Protein AF-0000000084732875 (afdb_homodimer)

Foldseek 3Di:
DPPFFWKKKAWLFFAALQFAPGPPDDDCLNVPPPQLSGTQQTKMWMAGPNATEIEFFALCNVVSCVVVVPLAHQEYEYFAQDRRRHVRVQVQLSSCVRVVDEYEYEYAPVRVVNNCVVPVVQVDPPCPDPDSGHRYHYDHQPAWDADPNWIKGWAWAAFQPDITIWIDTPLETEEEQHQGGDPVRLVVLANRQEYEAEAAEQDHDNGHDHPVRRVVSCVSNVHQAYEYGNYYSRDHQVVVQVVDDPRYHYDGRGDMDID/DPDFFWKKKAWLFFAALQFAPGPPDDDCLNVPPPQLSGTQQTKMWMAGPNATEIEFFALCNVVSCVVVVPLAHQEYEYFAQDRRRHVRVQVQLSSCVRVVDEYEYEYAPVRVVNNCVVPVVQVDPPCPDPDSGHRYHYDHQPAWDADPNWIKGWAWAAFAPDITIWIDTPLETEEEQHQGGDPVRLVVLANRQEYEYEAAEQDHDNGHDHPVRRVVSCVSNVHQAYEYGNYYSRDHQVVVQVVDDPRYHYDGNGDMDID

Secondary structure (DSSP, 8-state):
------EEEEEEE-B-TT-BSPTT--STTTT-S-GGG-BPBPEEEEEETTEEEEE---TTHHHHHHHHT-----EEE-S---HHHHTTGGGHHHHHHHHTS-EEEEE-HHHHHHHHHHTHHHH-STTTTTS----EEEEE-SS-EEETTEEEEEEEEEETTEEEEEEEETTEEEE-S-SEE-HHHHHHHTT-SEEEEE-SSSS--SSS--HHHHHHHHHHH--SEEEEESB-TTS-HHHHHHHSPTTEEE--TT-EEE-/------EEEEEEE-B-TT-BSPTT--STTTT-S-GGG-BPBPEEEEEETTEEEEE---TTHHHHHHHHT-----EEE-S---HHHHTTGGGHHHHHHHHTS-EEEEE-HHHHHHHHHHTHHHH-STTTTTS----EEEEE-SS-EEETTEEEEEEEEEETTEEEEEEEETTEEEE-S-SEE-HHHHHHHTT-SEEEEE-SSSS--SSS--HHHHHHHHHHH--SEEEEESB-TTS-HHHHHHHSPTTEEE--TT-EEE-

Structure (mmCIF, N/CA/C/O backbone):
data_AF-0000000084732875-model_v1
#
loop_
_entity.id
_entity.type
_entity.pdbx_description
1 polymer 'Putative metallo-beta-lactamase family protein'
#
loop_
_atom_site.group_PDB
_atom_site.id
_atom_site.type_symbol
_atom_site.label_atom_id
_atom_site.label_alt_id
_atom_site.label_comp_id
_atom_site.label_asym_id
_atom_site.label_entity_id
_atom_site.label_seq_id
_atom_site.pdbx_PDB_ins_code
_atom_site.Cartn_x
_atom_site.Cartn_y
_atom_site.Cartn_z
_atom_site.occupancy
_atom_site.B_iso_or_equiv
_atom_site.auth_seq_id
_atom_site.auth_comp_id
_atom_site.auth_asym_id
_atom_site.auth_atom_id
_atom_site.pdbx_PDB_model_num
ATOM 1 N N . MET A 1 1 ? -21 -35.219 -18.156 1 33.12 1 MET A N 1
ATOM 2 C CA . MET A 1 1 ? -19.656 -34.688 -18.438 1 33.12 1 MET A CA 1
ATOM 3 C C . MET A 1 1 ? -19.391 -33.406 -17.672 1 33.12 1 MET A C 1
ATOM 5 O O . MET A 1 1 ? -19.906 -32.344 -18.016 1 33.12 1 MET A O 1
ATOM 9 N N . THR A 1 2 ? -19.469 -33.344 -16.359 1 39.47 2 THR A N 1
ATOM 10 C CA . THR A 1 2 ? -19.547 -32.219 -15.422 1 39.47 2 THR A CA 1
ATOM 11 C C . THR A 1 2 ? -18.391 -31.266 -15.633 1 39.47 2 THR A C 1
ATOM 13 O O . THR A 1 2 ? -17.234 -31.609 -15.398 1 39.47 2 THR A O 1
ATOM 16 N N . GLY A 1 3 ? -18.281 -30.438 -16.688 1 44.69 3 GLY A N 1
ATOM 17 C CA . GLY A 1 3 ? -17.234 -29.609 -17.25 1 44.69 3 GLY A CA 1
ATOM 18 C C . GLY A 1 3 ? -16.531 -28.75 -16.219 1 44.69 3 GLY A C 1
ATOM 19 O O . GLY A 1 3 ? -17.172 -28.219 -15.312 1 44.69 3 GLY A O 1
ATOM 20 N N . SER A 1 4 ? -15.312 -29.094 -15.914 1 57.25 4 SER A N 1
ATOM 21 C CA . SER A 1 4 ? -14.539 -28.266 -14.984 1 57.25 4 SER A CA 1
ATOM 22 C C . SER A 1 4 ? -14.859 -26.781 -15.172 1 57.25 4 SER A C 1
ATOM 24 O O . SER A 1 4 ? -14.945 -26.297 -16.297 1 57.25 4 SER A O 1
ATOM 26 N N . PRO A 1 5 ? -15.398 -26.172 -14.133 1 65.5 5 PRO A N 1
ATOM 27 C CA . PRO A 1 5 ? -15.766 -24.75 -14.273 1 65.5 5 PRO A CA 1
ATOM 28 C C . PRO A 1 5 ? -14.68 -23.938 -14.961 1 65.5 5 PRO A C 1
ATOM 30 O O . PRO A 1 5 ? -13.492 -24.266 -14.875 1 65.5 5 PRO A O 1
ATOM 33 N N . ALA A 1 6 ? -15.117 -23.172 -15.906 1 85.62 6 ALA A N 1
ATOM 34 C CA . ALA A 1 6 ? -14.211 -22.266 -16.609 1 85.62 6 ALA A CA 1
ATOM 35 C C . ALA A 1 6 ? -13.312 -21.516 -15.617 1 85.62 6 ALA A C 1
ATOM 37 O O . ALA A 1 6 ? -13.781 -21.062 -14.57 1 85.62 6 ALA A O 1
ATOM 38 N N . MET A 1 7 ? -12 -21.781 -15.68 1 94.62 7 MET A N 1
ATOM 39 C CA . MET A 1 7 ? -11.016 -21.141 -14.82 1 94.62 7 MET A CA 1
ATOM 40 C C . MET A 1 7 ? -10.18 -20.125 -15.609 1 94.62 7 MET A C 1
ATOM 42 O O . MET A 1 7 ? -9.781 -20.406 -16.75 1 94.62 7 MET A O 1
ATOM 46 N N . GLN A 1 8 ? -10.117 -18.891 -15.023 1 97.62 8 GLN A N 1
ATOM 47 C CA . GLN A 1 8 ? -9.297 -17.844 -15.617 1 97.62 8 GLN A CA 1
ATOM 48 C C . GLN A 1 8 ? -8.344 -17.25 -14.586 1 97.62 8 GLN A C 1
ATOM 50 O O . GLN A 1 8 ? -8.586 -17.344 -13.383 1 97.62 8 GLN A O 1
ATOM 55 N N . ALA A 1 9 ? -7.242 -16.766 -15.086 1 98.5 9 ALA A N 1
ATOM 56 C CA . ALA A 1 9 ? -6.305 -16.047 -14.227 1 98.5 9 ALA A CA 1
ATOM 57 C C . ALA A 1 9 ? -6.016 -14.648 -14.766 1 98.5 9 ALA A C 1
ATOM 59 O O . ALA A 1 9 ? -5.844 -14.469 -15.977 1 98.5 9 ALA A O 1
ATOM 60 N N . LEU A 1 10 ? -6.078 -13.703 -13.938 1 98.88 10 LEU A N 1
ATOM 61 C CA . LEU A 1 10 ? -5.695 -12.328 -14.219 1 98.88 10 LEU A CA 1
ATOM 62 C C . LEU A 1 10 ? -4.473 -11.922 -13.398 1 98.88 10 LEU A C 1
ATOM 64 O O . LEU A 1 10 ? -4.504 -11.969 -12.164 1 98.88 10 LEU A O 1
ATOM 68 N N . PHE A 1 11 ? -3.371 -11.594 -14.086 1 98.94 11 PHE A N 1
ATOM 69 C CA . PHE A 1 11 ? -2.199 -11.062 -13.398 1 98.94 11 PHE A CA 1
ATOM 70 C C . PHE A 1 11 ? -2.436 -9.625 -12.961 1 98.94 11 PHE A C 1
ATOM 72 O O . PHE A 1 11 ? -2.309 -8.695 -13.766 1 98.94 11 PHE A O 1
ATOM 79 N N . LEU A 1 12 ? -2.709 -9.445 -11.672 1 98.94 12 LEU A N 1
ATOM 80 C CA . LEU A 1 12 ? -2.91 -8.094 -11.172 1 98.94 12 LEU A CA 1
ATOM 81 C C . LEU A 1 12 ? -1.59 -7.328 -11.117 1 98.94 12 LEU A C 1
ATOM 83 O O . LEU A 1 12 ? -1.534 -6.148 -11.477 1 98.94 12 LEU A O 1
ATOM 87 N N . GLY A 1 13 ? -0.594 -7.984 -10.664 1 98.88 13 GLY A N 1
ATOM 88 C CA . GLY A 1 13 ? 0.768 -7.473 -10.641 1 98.88 13 GLY A CA 1
ATOM 89 C C . GLY A 1 13 ? 1.805 -8.523 -11 1 98.88 13 GLY A C 1
ATOM 90 O O . GLY A 1 13 ? 1.604 -9.711 -10.742 1 98.88 13 GLY A O 1
ATOM 91 N N . THR A 1 14 ? 2.953 -8.039 -11.562 1 98.94 14 THR A N 1
ATOM 92 C CA . THR A 1 14 ? 3.963 -8.977 -12.047 1 98.94 14 THR A CA 1
ATOM 93 C C . THR A 1 14 ? 5.363 -8.492 -11.688 1 98.94 14 THR A C 1
ATOM 95 O O . THR A 1 14 ? 6.355 -8.984 -12.234 1 98.94 14 THR A O 1
ATOM 98 N N . GLY A 1 15 ? 5.418 -7.496 -10.797 1 98.75 15 GLY A N 1
ATOM 99 C CA . GLY A 1 15 ? 6.699 -6.906 -10.445 1 98.75 15 GLY A CA 1
ATOM 100 C C . GLY A 1 15 ? 7.309 -7.508 -9.188 1 98.75 15 GLY A C 1
ATOM 101 O O . GLY A 1 15 ? 6.617 -8.18 -8.422 1 98.75 15 GLY A O 1
ATOM 102 N N . SER A 1 16 ? 8.578 -7.281 -9.07 1 97.31 16 SER A N 1
ATOM 103 C CA . SER A 1 16 ? 9.281 -7.625 -7.84 1 97.31 16 SER A CA 1
ATOM 104 C C . SER A 1 16 ? 8.836 -6.734 -6.68 1 97.31 16 SER A C 1
ATOM 106 O O . SER A 1 16 ? 7.887 -5.965 -6.812 1 97.31 16 SER A O 1
ATOM 108 N N . SER A 1 17 ? 9.531 -6.879 -5.523 1 96.56 17 SER A N 1
ATOM 109 C CA . SER A 1 17 ? 9.094 -6.262 -4.273 1 96.56 17 SER A CA 1
ATOM 110 C C . SER A 1 17 ? 9.156 -4.738 -4.363 1 96.56 17 SER A C 1
ATOM 112 O O . SER A 1 17 ? 8.492 -4.043 -3.59 1 96.56 17 SER A O 1
ATOM 114 N N . VAL A 1 18 ? 9.914 -4.145 -5.336 1 96.56 18 VAL A N 1
ATOM 115 C CA . VAL A 1 18 ? 10.055 -2.695 -5.395 1 96.56 18 VAL A CA 1
ATOM 116 C C . VAL A 1 18 ? 9.156 -2.133 -6.492 1 96.56 18 VAL A C 1
ATOM 118 O O . VAL A 1 18 ? 9.023 -0.914 -6.629 1 96.56 18 VAL A O 1
ATOM 121 N N . GLY A 1 19 ? 8.484 -3.008 -7.297 1 98.19 19 GLY A N 1
ATOM 122 C CA . GLY A 1 19 ? 7.727 -2.559 -8.453 1 98.19 19 GLY A CA 1
ATOM 123 C C . GLY A 1 19 ? 8.602 -1.984 -9.555 1 98.19 19 GLY A C 1
ATOM 124 O O . GLY A 1 19 ? 9.805 -1.795 -9.359 1 98.19 19 GLY A O 1
ATOM 125 N N . VAL A 1 20 ? 8 -1.835 -10.656 1 98.81 20 VAL A N 1
ATOM 126 C CA . VAL A 1 20 ? 8.633 -1.169 -11.789 1 98.81 20 VAL A CA 1
ATOM 127 C C . VAL A 1 20 ? 7.703 -0.087 -12.336 1 98.81 20 VAL A C 1
ATOM 129 O O . VAL A 1 20 ? 6.59 -0.382 -12.781 1 98.81 20 VAL A O 1
ATOM 132 N N . PRO A 1 21 ? 8.078 1.232 -12.359 1 98.62 21 PRO A N 1
ATOM 133 C CA . PRO A 1 21 ? 9.375 1.785 -11.969 1 98.62 21 PRO A CA 1
ATOM 134 C C . PRO A 1 21 ? 9.641 1.685 -10.469 1 98.62 21 PRO A C 1
ATOM 136 O O . PRO A 1 21 ? 8.695 1.647 -9.68 1 98.62 21 PRO A O 1
ATOM 139 N N . MET A 1 22 ? 10.859 1.565 -10.133 1 98.38 22 MET A N 1
ATOM 140 C CA . MET A 1 22 ? 11.32 1.675 -8.758 1 98.38 22 MET A CA 1
ATOM 141 C C . MET A 1 22 ? 11.477 3.135 -8.344 1 98.38 22 MET A C 1
ATOM 143 O O . MET A 1 22 ? 11.945 3.957 -9.133 1 98.38 22 MET A O 1
ATOM 147 N N . ILE A 1 23 ? 11.117 3.475 -7.184 1 98.38 23 ILE A N 1
ATOM 148 C CA . ILE A 1 23 ? 11.281 4.828 -6.668 1 98.38 23 ILE A CA 1
ATOM 149 C C . ILE A 1 23 ? 12.719 5.301 -6.902 1 98.38 23 ILE A C 1
ATOM 151 O O . ILE A 1 23 ? 13.672 4.598 -6.562 1 98.38 23 ILE A O 1
ATOM 155 N N . GLY A 1 24 ? 12.859 6.441 -7.57 1 97.25 24 GLY A N 1
ATOM 156 C CA . GLY A 1 24 ? 14.148 7.098 -7.695 1 97.25 24 GLY A CA 1
ATOM 157 C C . GLY A 1 24 ? 15 6.535 -8.82 1 97.25 24 GLY A C 1
ATOM 158 O O . GLY A 1 24 ? 16.094 7.023 -9.078 1 97.25 24 GLY A O 1
ATOM 159 N N . CYS A 1 25 ? 14.57 5.555 -9.523 1 97.94 25 CYS A N 1
ATOM 160 C CA . CYS A 1 25 ? 15.352 4.926 -10.578 1 97.94 25 CYS A CA 1
ATOM 161 C C . CYS A 1 25 ? 15.07 5.566 -11.93 1 97.94 25 CYS A C 1
ATOM 163 O O . CYS A 1 25 ? 13.922 5.895 -12.234 1 97.94 25 CYS A O 1
ATOM 165 N N . ARG A 1 26 ? 16.047 5.758 -12.734 1 97.25 26 ARG A N 1
ATOM 166 C CA . ARG A 1 26 ? 15.898 6.367 -14.055 1 97.25 26 ARG A CA 1
ATOM 167 C C . ARG A 1 26 ? 16.531 5.504 -15.133 1 97.25 26 ARG A C 1
ATOM 169 O O . ARG A 1 26 ? 17.016 6.016 -16.156 1 97.25 26 ARG A O 1
ATOM 176 N N . CYS A 1 27 ? 16.609 4.176 -14.891 1 98.25 27 CYS A N 1
ATOM 177 C CA . CYS A 1 27 ? 17.188 3.273 -15.883 1 98.25 27 CYS A CA 1
ATOM 178 C C . CYS A 1 27 ? 16.266 3.131 -17.094 1 98.25 27 CYS A C 1
ATOM 180 O O . CYS A 1 27 ? 15.133 3.623 -17.062 1 98.25 27 CYS A O 1
ATOM 182 N N . ALA A 1 28 ? 16.703 2.436 -18.094 1 98.5 28 ALA A N 1
ATOM 183 C CA . ALA A 1 28 ? 15.977 2.307 -19.359 1 98.5 28 ALA A CA 1
ATOM 184 C C . ALA A 1 28 ? 14.633 1.611 -19.156 1 98.5 28 ALA A C 1
ATOM 186 O O . ALA A 1 28 ? 13.641 1.964 -19.797 1 98.5 28 ALA A O 1
ATOM 187 N N . VAL A 1 29 ? 14.555 0.635 -18.25 1 98.88 29 VAL A N 1
ATOM 188 C CA . VAL A 1 29 ? 13.336 -0.126 -18 1 98.88 29 VAL A CA 1
ATOM 189 C C . VAL A 1 29 ? 12.336 0.725 -17.219 1 98.88 29 VAL A C 1
ATOM 191 O O . VAL A 1 29 ? 11.148 0.767 -17.547 1 98.88 29 VAL A O 1
ATOM 194 N N . CYS A 1 30 ? 12.773 1.447 -16.203 1 98.69 30 CYS A N 1
ATOM 195 C CA . CYS A 1 30 ? 11.906 2.266 -15.359 1 98.69 30 CYS A CA 1
ATOM 196 C C . CYS A 1 30 ? 11.375 3.471 -16.141 1 98.69 30 CYS A C 1
ATOM 198 O O . CYS A 1 30 ? 10.305 3.996 -15.82 1 98.69 30 CYS A O 1
ATOM 200 N N . LEU A 1 31 ? 12.094 3.846 -17.172 1 98.12 31 LEU A N 1
ATOM 201 C CA . LEU A 1 31 ? 11.672 4.988 -17.969 1 98.12 31 LEU A CA 1
ATOM 202 C C . LEU A 1 31 ? 11 4.527 -19.266 1 98.12 31 LEU A C 1
ATOM 204 O O . LEU A 1 31 ? 10.594 5.348 -20.094 1 98.12 31 LEU A O 1
ATOM 208 N N . SER A 1 32 ? 10.883 3.225 -19.453 1 97.88 32 SER A N 1
ATOM 209 C CA . SER A 1 32 ? 10.391 2.635 -20.688 1 97.88 32 SER A CA 1
ATOM 210 C C . SER A 1 32 ? 8.945 3.039 -20.969 1 97.88 32 SER A C 1
ATOM 212 O O . SER A 1 32 ? 8.117 3.047 -20.047 1 97.88 32 SER A O 1
ATOM 214 N N . PRO A 1 33 ? 8.586 3.336 -22.219 1 97.62 33 PRO A N 1
ATOM 215 C CA . PRO A 1 33 ? 7.191 3.607 -22.562 1 97.62 33 PRO A CA 1
ATOM 216 C C . PRO A 1 33 ? 6.371 2.332 -22.75 1 97.62 33 PRO A C 1
ATOM 218 O O . PRO A 1 33 ? 5.145 2.395 -22.875 1 97.62 33 PRO A O 1
ATOM 221 N N . ASP A 1 34 ? 7.059 1.162 -22.844 1 98.44 34 ASP A N 1
ATOM 222 C CA . ASP A 1 34 ? 6.359 -0.116 -22.938 1 98.44 34 ASP A CA 1
ATOM 223 C C . ASP A 1 34 ? 5.594 -0.421 -21.656 1 98.44 34 ASP A C 1
ATOM 225 O O . ASP A 1 34 ? 6.195 -0.747 -20.625 1 98.44 34 ASP A O 1
ATOM 229 N N . ARG A 1 35 ? 4.309 -0.371 -21.656 1 98.25 35 ARG A N 1
ATOM 230 C CA . ARG A 1 35 ? 3.465 -0.536 -20.484 1 98.25 35 ARG A CA 1
ATOM 231 C C . ARG A 1 35 ? 3.703 -1.89 -19.828 1 98.25 35 ARG A C 1
ATOM 233 O O . ARG A 1 35 ? 3.426 -2.064 -18.625 1 98.25 35 ARG A O 1
ATOM 240 N N . ARG A 1 36 ? 4.289 -2.818 -20.672 1 98.75 36 ARG A N 1
ATOM 241 C CA . ARG A 1 36 ? 4.543 -4.145 -20.125 1 98.75 36 ARG A CA 1
ATOM 242 C C . ARG A 1 36 ? 5.719 -4.117 -19.156 1 98.75 36 ARG A C 1
ATOM 244 O O . ARG A 1 36 ? 5.918 -5.062 -18.391 1 98.75 36 ARG A O 1
ATOM 251 N N . ASN A 1 37 ? 6.402 -3 -19.125 1 98.88 37 ASN A N 1
ATOM 252 C CA . ASN A 1 37 ? 7.488 -2.809 -18.172 1 98.88 37 ASN A CA 1
ATOM 253 C C . ASN A 1 37 ? 7.004 -2.135 -16.891 1 98.88 37 ASN A C 1
ATOM 255 O O . ASN A 1 37 ? 7.73 -2.082 -15.898 1 98.88 37 ASN A O 1
ATOM 259 N N . HIS A 1 38 ? 5.801 -1.578 -16.875 1 98.75 38 HIS A N 1
ATOM 260 C CA . HIS A 1 38 ? 5.227 -0.993 -15.664 1 98.75 38 HIS A CA 1
ATOM 261 C C . HIS A 1 38 ? 4.527 -2.051 -14.82 1 98.75 38 HIS A C 1
ATOM 263 O O . HIS A 1 38 ? 3.443 -2.52 -15.18 1 98.75 38 HIS A O 1
ATOM 269 N N . ARG A 1 39 ? 5.18 -2.426 -13.75 1 98.88 39 ARG A N 1
ATOM 270 C CA . ARG A 1 39 ? 4.738 -3.59 -12.992 1 98.88 39 ARG A CA 1
ATOM 271 C C . ARG A 1 39 ? 4.445 -3.221 -11.539 1 98.88 39 ARG A C 1
ATOM 273 O O . ARG A 1 39 ? 5.312 -2.691 -10.844 1 98.88 39 ARG A O 1
ATOM 280 N N . THR A 1 40 ? 3.178 -3.406 -11.109 1 98.88 40 THR A N 1
ATOM 281 C CA . THR A 1 40 ? 2.875 -3.408 -9.68 1 98.88 40 THR A CA 1
ATOM 282 C C . THR A 1 40 ? 3.324 -4.715 -9.039 1 98.88 40 THR A C 1
ATOM 284 O O . THR A 1 40 ? 3.756 -5.641 -9.727 1 98.88 40 THR A O 1
ATOM 287 N N . ARG A 1 41 ? 3.355 -4.77 -7.742 1 98.69 41 ARG A N 1
ATOM 288 C CA . ARG A 1 41 ? 3.867 -5.957 -7.062 1 98.69 41 ARG A CA 1
ATOM 289 C C . ARG A 1 41 ? 2.955 -7.156 -7.297 1 98.69 41 ARG A C 1
ATOM 291 O O . ARG A 1 41 ? 1.751 -6.996 -7.508 1 98.69 41 ARG A O 1
ATOM 298 N N . SER A 1 42 ? 3.496 -8.258 -7.18 1 98.56 42 SER A N 1
ATOM 299 C CA . SER A 1 42 ? 2.926 -9.5 -7.691 1 98.56 42 SER A CA 1
ATOM 300 C C . SER A 1 42 ? 1.67 -9.891 -6.922 1 98.56 42 SER A C 1
ATOM 302 O O . SER A 1 42 ? 1.664 -9.891 -5.688 1 98.56 42 SER A O 1
ATOM 304 N N . SER A 1 43 ? 0.618 -10.156 -7.59 1 98.62 43 SER A N 1
ATOM 305 C CA . SER A 1 43 ? -0.654 -10.711 -7.141 1 98.62 43 SER A CA 1
ATOM 306 C C . SER A 1 43 ? -1.434 -11.312 -8.305 1 98.62 43 SER A C 1
ATOM 308 O O . SER A 1 43 ? -1.305 -10.867 -9.445 1 98.62 43 SER A O 1
ATOM 310 N N . LEU A 1 44 ? -2.17 -12.406 -8.07 1 98.88 44 LEU A N 1
ATOM 311 C CA . LEU A 1 44 ? -2.914 -13.125 -9.094 1 98.88 44 LEU A CA 1
ATOM 312 C C . LEU A 1 44 ? -4.375 -13.297 -8.695 1 98.88 44 LEU A C 1
ATOM 314 O O . LEU A 1 44 ? -4.672 -13.617 -7.539 1 98.88 44 LEU A O 1
ATOM 318 N N . LEU A 1 45 ? -5.297 -12.992 -9.594 1 98.88 45 LEU A N 1
ATOM 319 C CA . LEU A 1 45 ? -6.719 -13.258 -9.398 1 98.88 45 LEU A CA 1
ATOM 320 C C . LEU A 1 45 ? -7.156 -14.477 -10.203 1 98.88 45 LEU A C 1
ATOM 322 O O . LEU A 1 45 ? -7.043 -14.492 -11.43 1 98.88 45 LEU A O 1
ATOM 326 N N . VAL A 1 46 ? -7.57 -15.492 -9.523 1 98.75 46 VAL A N 1
ATOM 327 C CA . VAL A 1 46 ? -8.094 -16.688 -10.164 1 98.75 46 VAL A CA 1
ATOM 328 C C . VAL A 1 46 ? -9.617 -16.719 -10.047 1 98.75 46 VAL A C 1
ATOM 330 O O . VAL A 1 46 ? -10.156 -16.641 -8.945 1 98.75 46 VAL A O 1
ATOM 333 N N . THR A 1 47 ? -10.266 -16.766 -11.141 1 98.19 47 THR A N 1
ATOM 334 C CA . THR A 1 47 ? -11.727 -16.859 -11.156 1 98.19 47 THR A CA 1
ATOM 335 C C . THR A 1 47 ? -12.164 -18.266 -11.555 1 98.19 47 THR A C 1
ATOM 337 O O . THR A 1 47 ? -11.75 -18.781 -12.594 1 98.19 47 THR A O 1
ATOM 340 N N . VAL A 1 48 ? -12.867 -18.891 -10.719 1 96.94 48 VAL A N 1
ATOM 341 C CA . VAL A 1 48 ? -13.383 -20.234 -10.969 1 96.94 48 VAL A CA 1
ATOM 342 C C . VAL A 1 48 ? -14.867 -20.297 -10.609 1 96.94 48 VAL A C 1
ATOM 344 O O . VAL A 1 48 ? -15.258 -19.938 -9.492 1 96.94 48 VAL A O 1
ATOM 347 N N . GLY A 1 49 ? -15.758 -20.719 -11.555 1 94.38 49 GLY A N 1
ATOM 348 C CA . GLY A 1 49 ? -17.188 -20.812 -11.289 1 94.38 49 GLY A CA 1
ATOM 349 C C . GLY A 1 49 ? -17.781 -19.484 -10.828 1 94.38 49 GLY A C 1
ATOM 350 O O . GLY A 1 49 ? -18.594 -19.469 -9.906 1 94.38 49 GLY A O 1
ATOM 351 N N . GLY A 1 50 ? -17.25 -18.422 -11.281 1 94.81 50 GLY A N 1
ATOM 352 C CA . GLY A 1 50 ? -17.766 -17.109 -10.938 1 94.81 50 GLY A CA 1
ATOM 353 C C . GLY A 1 50 ? -17.234 -16.594 -9.617 1 94.81 50 GLY A C 1
ATOM 354 O O . GLY A 1 50 ? -17.578 -15.484 -9.195 1 94.81 50 GLY A O 1
ATOM 355 N N . LYS A 1 51 ? -16.344 -17.375 -8.922 1 97.88 51 LYS A N 1
ATOM 356 C CA . LYS A 1 51 ? -15.742 -16.969 -7.656 1 97.88 51 LYS A CA 1
ATOM 357 C C . LYS A 1 51 ? -14.32 -16.438 -7.867 1 97.88 51 LYS A C 1
ATOM 359 O O . LYS A 1 51 ? -13.555 -17 -8.656 1 97.88 51 LYS A O 1
ATOM 364 N N . ASN A 1 52 ? -14.031 -15.328 -7.184 1 98.5 52 ASN A N 1
ATOM 365 C CA . ASN A 1 52 ? -12.719 -14.695 -7.277 1 98.5 52 ASN A CA 1
ATOM 366 C C . ASN A 1 52 ? -11.82 -15.086 -6.113 1 98.5 52 ASN A C 1
ATOM 368 O O . ASN A 1 52 ? -12.109 -14.766 -4.961 1 98.5 52 ASN A O 1
ATOM 372 N N . ILE A 1 53 ? -10.766 -15.781 -6.43 1 98.81 53 ILE A N 1
ATOM 373 C CA . ILE A 1 53 ? -9.742 -16.141 -5.457 1 98.81 53 ILE A CA 1
ATOM 374 C C . ILE A 1 53 ? -8.484 -15.312 -5.691 1 98.81 53 ILE A C 1
ATOM 376 O O . ILE A 1 53 ? -7.855 -15.414 -6.75 1 98.81 53 ILE A O 1
ATOM 380 N N . LEU A 1 54 ? -8.18 -14.516 -4.723 1 98.88 54 LEU A N 1
ATOM 381 C CA . LEU A 1 54 ? -6.98 -13.688 -4.797 1 98.88 54 LEU A CA 1
ATOM 382 C C . LEU A 1 54 ? -5.781 -14.406 -4.195 1 98.88 54 LEU A C 1
ATOM 384 O O . LEU A 1 54 ? -5.859 -14.938 -3.084 1 98.88 54 LEU A O 1
ATOM 388 N N . VAL A 1 55 ? -4.699 -14.516 -4.973 1 98.88 55 VAL A N 1
ATOM 389 C CA . VAL A 1 55 ? -3.439 -15.016 -4.441 1 98.88 55 VAL A CA 1
ATOM 390 C C . VAL A 1 55 ? -2.545 -13.852 -4.035 1 98.88 55 VAL A C 1
ATOM 392 O O . VAL A 1 55 ? -2.062 -13.102 -4.887 1 98.88 55 VAL A O 1
ATOM 395 N N . ASP A 1 56 ? -2.303 -13.688 -2.76 1 98.81 56 ASP A N 1
ATOM 396 C CA . ASP A 1 56 ? -1.55 -12.609 -2.125 1 98.81 56 ASP A CA 1
ATOM 397 C C . ASP A 1 56 ? -2.25 -11.266 -2.314 1 98.81 56 ASP A C 1
ATOM 399 O O . ASP A 1 56 ? -3.033 -11.094 -3.25 1 98.81 56 ASP A O 1
ATOM 403 N N . THR A 1 57 ? -2.035 -10.359 -1.379 1 98.81 57 THR A N 1
ATOM 404 C CA . THR A 1 57 ? -2.551 -9 -1.392 1 98.81 57 THR A CA 1
ATOM 405 C C . THR A 1 57 ? -1.407 -7.984 -1.406 1 98.81 57 THR A C 1
ATOM 407 O O . THR A 1 57 ? -0.97 -7.52 -0.352 1 98.81 57 THR A O 1
ATOM 410 N N . SER A 1 58 ? -0.976 -7.656 -2.625 1 98.25 58 SER A N 1
ATOM 411 C CA . SER A 1 58 ? 0.154 -6.742 -2.744 1 98.25 58 SER A CA 1
ATOM 412 C C . SER A 1 58 ? -0.202 -5.355 -2.215 1 98.25 58 SER A C 1
ATOM 414 O O . SER A 1 58 ? -1.379 -4.996 -2.139 1 98.25 58 SER A O 1
ATOM 416 N N . PRO A 1 59 ? 0.795 -4.551 -1.835 1 98.5 59 PRO A N 1
ATOM 417 C CA . PRO A 1 59 ? 0.501 -3.18 -1.407 1 98.5 59 PRO A CA 1
ATOM 418 C C . PRO A 1 59 ? -0.16 -2.348 -2.506 1 98.5 59 PRO A C 1
ATOM 420 O O . PRO A 1 59 ? -0.671 -1.258 -2.236 1 98.5 59 PRO A O 1
ATOM 423 N N . ASP A 1 60 ? -0.231 -2.898 -3.744 1 98.75 60 ASP A N 1
ATOM 424 C CA . ASP A 1 60 ? -0.82 -2.199 -4.879 1 98.75 60 ASP A CA 1
ATOM 425 C C . ASP A 1 60 ? -2.262 -2.646 -5.113 1 98.75 60 ASP A C 1
ATOM 427 O O . ASP A 1 60 ? -2.854 -2.338 -6.152 1 98.75 60 ASP A O 1
ATOM 431 N N . LEU A 1 61 ? -2.857 -3.371 -4.141 1 98.88 61 LEU A N 1
ATOM 432 C CA . LEU A 1 61 ? -4.145 -4.02 -4.363 1 98.88 61 LEU A CA 1
ATOM 433 C C . LEU A 1 61 ? -5.215 -2.99 -4.715 1 98.88 61 LEU A C 1
ATOM 435 O O . LEU A 1 61 ? -6.074 -3.248 -5.562 1 98.88 61 LEU A O 1
ATOM 439 N N . ARG A 1 62 ? -5.195 -1.811 -4.098 1 98.75 62 ARG A N 1
ATOM 440 C CA . ARG A 1 62 ? -6.211 -0.808 -4.406 1 98.75 62 ARG A CA 1
ATOM 441 C C . ARG A 1 62 ? -6.141 -0.388 -5.871 1 98.75 62 ARG A C 1
ATOM 443 O O . ARG A 1 62 ? -7.145 -0.44 -6.586 1 98.75 62 ARG A O 1
ATOM 450 N N . ILE A 1 63 ? -4.961 -0.032 -6.348 1 98.44 63 ILE A N 1
ATOM 451 C CA . ILE A 1 63 ? -4.844 0.46 -7.719 1 98.44 63 ILE A CA 1
ATOM 452 C C . ILE A 1 63 ? -5.07 -0.688 -8.695 1 98.44 63 ILE A C 1
ATOM 454 O O . ILE A 1 63 ? -5.633 -0.49 -9.773 1 98.44 63 ILE A O 1
ATOM 458 N N . GLN A 1 64 ? -4.641 -1.897 -8.344 1 98.88 64 GLN A N 1
ATOM 459 C CA . GLN A 1 64 ? -4.922 -3.076 -9.156 1 98.88 64 GLN A CA 1
ATOM 460 C C . GLN A 1 64 ? -6.422 -3.301 -9.305 1 98.88 64 GLN A C 1
ATOM 462 O O . GLN A 1 64 ? -6.914 -3.559 -10.406 1 98.88 64 GLN A O 1
ATOM 467 N N . SER A 1 65 ? -7.141 -3.16 -8.18 1 98.81 65 SER A N 1
ATOM 468 C CA . SER A 1 65 ? -8.586 -3.367 -8.172 1 98.81 65 SER A CA 1
ATOM 469 C C . SER A 1 65 ? -9.305 -2.303 -8.992 1 98.81 65 SER A C 1
ATOM 471 O O . SER A 1 65 ? -10.219 -2.613 -9.758 1 98.81 65 SER A O 1
ATOM 473 N N . LEU A 1 66 ? -8.891 -1.064 -8.844 1 98.56 66 LEU A N 1
ATOM 474 C CA . LEU A 1 66 ? -9.492 0.03 -9.594 1 98.56 66 LEU A CA 1
ATOM 475 C C . LEU A 1 66 ? -9.258 -0.147 -11.094 1 98.56 66 LEU A C 1
ATOM 477 O O . LEU A 1 66 ? -10.18 0.035 -11.891 1 98.56 66 LEU A O 1
ATOM 481 N N . ARG A 1 67 ? -8.039 -0.604 -11.469 1 98.06 67 ARG A N 1
ATOM 482 C CA . ARG A 1 67 ? -7.652 -0.766 -12.867 1 98.06 67 ARG A CA 1
ATOM 483 C C . ARG A 1 67 ? -8.508 -1.823 -13.555 1 98.06 67 ARG A C 1
ATOM 485 O O . ARG A 1 67 ? -8.859 -1.679 -14.727 1 98.06 67 ARG A O 1
ATOM 492 N N . HIS A 1 68 ? -8.891 -2.834 -12.812 1 98.38 68 HIS A N 1
ATOM 493 C CA . HIS A 1 68 ? -9.531 -3.975 -13.461 1 98.38 68 HIS A CA 1
ATOM 494 C C . HIS A 1 68 ? -11 -4.086 -13.047 1 98.38 68 HIS A C 1
ATOM 496 O O . HIS A 1 68 ? -11.672 -5.062 -13.391 1 98.38 68 HIS A O 1
ATOM 502 N N . GLY A 1 69 ? -11.453 -3.105 -12.297 1 97.88 69 GLY A N 1
ATOM 503 C CA . GLY A 1 69 ? -12.844 -3.113 -11.867 1 97.88 69 GLY A CA 1
ATOM 504 C C . GLY A 1 69 ? -13.172 -4.258 -10.93 1 97.88 69 GLY A C 1
ATOM 505 O O . GLY A 1 69 ? -14.266 -4.82 -10.984 1 97.88 69 GLY A O 1
ATOM 506 N N . LEU A 1 70 ? -12.195 -4.723 -10.148 1 98.31 70 LEU A N 1
ATOM 507 C CA . LEU A 1 70 ? -12.406 -5.781 -9.164 1 98.31 70 LEU A CA 1
ATOM 508 C C . LEU A 1 70 ? -13.219 -5.266 -7.977 1 98.31 70 LEU A C 1
ATOM 510 O O . LEU A 1 70 ? -12.797 -4.34 -7.285 1 98.31 70 LEU A O 1
ATOM 514 N N . ASP A 1 71 ? -14.375 -5.812 -7.707 1 97 71 ASP A N 1
ATOM 515 C CA . ASP A 1 71 ? -15.211 -5.309 -6.625 1 97 71 ASP A CA 1
ATOM 516 C C . ASP A 1 71 ? -15.719 -6.453 -5.75 1 97 71 ASP A C 1
ATOM 518 O O . ASP A 1 71 ? -16.641 -6.262 -4.945 1 97 71 ASP A O 1
ATOM 522 N N . ARG A 1 72 ? -15.102 -7.637 -6 1 97.88 72 ARG A N 1
ATOM 523 C CA . ARG A 1 72 ? -15.461 -8.797 -5.188 1 97.88 72 ARG A CA 1
ATOM 524 C C . ARG A 1 72 ? -14.266 -9.734 -5.016 1 97.88 72 ARG A C 1
ATOM 526 O O . ARG A 1 72 ? -13.516 -9.977 -5.965 1 97.88 72 ARG A O 1
ATOM 533 N N . VAL A 1 73 ? -14.023 -10.156 -3.842 1 98.69 73 VAL A N 1
ATOM 534 C CA . VAL A 1 73 ? -13.023 -11.164 -3.48 1 98.69 73 VAL A CA 1
ATOM 535 C C . VAL A 1 73 ? -13.664 -12.227 -2.596 1 98.69 73 VAL A C 1
ATOM 537 O O . VAL A 1 73 ? -14.117 -11.938 -1.484 1 98.69 73 VAL A O 1
ATOM 540 N N . ASP A 1 74 ? -13.703 -13.406 -3.107 1 98.62 74 ASP A N 1
ATOM 541 C CA . ASP A 1 74 ? -14.414 -14.461 -2.395 1 98.62 74 ASP A CA 1
ATOM 542 C C . ASP A 1 74 ? -13.477 -15.219 -1.45 1 98.62 74 ASP A C 1
ATOM 544 O O . ASP A 1 74 ? -13.93 -15.82 -0.473 1 98.62 74 ASP A O 1
ATOM 548 N N . ALA A 1 75 ? -12.227 -15.227 -1.747 1 98.81 75 ALA A N 1
ATOM 549 C CA . ALA A 1 75 ? -11.211 -15.836 -0.896 1 98.81 75 ALA A CA 1
ATOM 550 C C . ALA A 1 75 ? -9.828 -15.289 -1.216 1 98.81 75 ALA A C 1
ATOM 552 O O . ALA A 1 75 ? -9.602 -14.75 -2.305 1 98.81 75 ALA A O 1
ATOM 553 N N . VAL A 1 76 ? -8.969 -15.414 -0.244 1 98.94 76 VAL A N 1
ATOM 554 C CA . VAL A 1 76 ? -7.566 -15.055 -0.437 1 98.94 76 VAL A CA 1
ATOM 555 C C . VAL A 1 76 ? -6.68 -16.234 -0.052 1 98.94 76 VAL A C 1
ATOM 557 O O . VAL A 1 76 ? -6.938 -16.922 0.943 1 98.94 76 VAL A O 1
ATOM 560 N N . ILE A 1 77 ? -5.684 -16.516 -0.841 1 98.94 77 ILE A N 1
ATOM 561 C CA . ILE A 1 77 ? -4.629 -17.469 -0.497 1 98.94 77 ILE A CA 1
ATOM 562 C C . ILE A 1 77 ? -3.289 -16.75 -0.405 1 98.94 77 ILE A C 1
ATOM 564 O O . ILE A 1 77 ? -2.873 -16.078 -1.352 1 98.94 77 ILE A O 1
ATOM 568 N N . TYR A 1 78 ? -2.646 -16.859 0.742 1 98.81 78 TYR A N 1
ATOM 569 C CA . TYR A 1 78 ? -1.314 -16.281 0.884 1 98.81 78 TYR A CA 1
ATOM 570 C C . TYR A 1 78 ? -0.238 -17.344 0.666 1 98.81 78 TYR A C 1
ATOM 572 O O . TYR A 1 78 ? -0.308 -18.422 1.233 1 98.81 78 TYR A O 1
ATOM 580 N N . THR A 1 79 ? 0.724 -16.953 -0.151 1 98.44 79 THR A N 1
ATOM 581 C CA . THR A 1 79 ? 1.876 -17.828 -0.368 1 98.44 79 THR A CA 1
ATOM 582 C C . THR A 1 79 ? 2.873 -17.688 0.78 1 98.44 79 THR A C 1
ATOM 584 O O . THR A 1 79 ? 3.389 -18.703 1.274 1 98.44 79 THR A O 1
ATOM 587 N N . HIS A 1 80 ? 3.203 -16.5 1.16 1 97.25 80 HIS A N 1
ATOM 588 C CA . HIS A 1 80 ? 4.117 -16.203 2.256 1 97.25 80 HIS A CA 1
ATOM 589 C C . HIS A 1 80 ? 3.906 -14.781 2.783 1 97.25 80 HIS A C 1
ATOM 591 O O . HIS A 1 80 ? 3.119 -14.016 2.221 1 97.25 80 HIS A O 1
ATOM 597 N N . ALA A 1 81 ? 4.645 -14.414 3.854 1 96.56 81 ALA A N 1
ATOM 598 C CA . ALA A 1 81 ? 4.281 -13.203 4.59 1 96.56 81 ALA A CA 1
ATOM 599 C C . ALA A 1 81 ? 5.301 -12.094 4.359 1 96.56 81 ALA A C 1
ATOM 601 O O . ALA A 1 81 ? 5.574 -11.297 5.262 1 96.56 81 ALA A O 1
ATOM 602 N N . HIS A 1 82 ? 5.922 -12.055 3.176 1 95.69 82 HIS A N 1
ATOM 603 C CA . HIS A 1 82 ? 6.727 -10.875 2.857 1 95.69 82 HIS A CA 1
ATOM 604 C C . HIS A 1 82 ? 5.844 -9.664 2.582 1 95.69 82 HIS A C 1
ATOM 606 O O . HIS A 1 82 ? 4.703 -9.805 2.137 1 95.69 82 HIS A O 1
ATOM 612 N N . ALA A 1 83 ? 6.387 -8.492 2.805 1 96.38 83 ALA A N 1
ATOM 613 C CA . ALA A 1 83 ? 5.672 -7.219 2.75 1 96.38 83 ALA A CA 1
ATOM 614 C C . ALA A 1 83 ? 4.969 -7.043 1.407 1 96.38 83 ALA A C 1
ATOM 616 O O . ALA A 1 83 ? 3.791 -6.68 1.357 1 96.38 83 ALA A O 1
ATOM 617 N N . ASP A 1 84 ? 5.652 -7.352 0.316 1 97 84 ASP A N 1
ATOM 618 C CA . ASP A 1 84 ? 5.121 -7.086 -1.017 1 97 84 ASP A CA 1
ATOM 619 C C . ASP A 1 84 ? 4.023 -8.086 -1.38 1 97 84 ASP A C 1
ATOM 621 O O . ASP A 1 84 ? 3.373 -7.949 -2.418 1 97 84 ASP A O 1
ATOM 625 N N . HIS A 1 85 ? 3.688 -9.023 -0.51 1 98.25 85 HIS A N 1
ATOM 626 C CA . HIS A 1 85 ? 2.654 -10.016 -0.788 1 98.25 85 HIS A CA 1
ATOM 627 C C . HIS A 1 85 ? 1.492 -9.891 0.192 1 98.25 85 HIS A C 1
ATOM 629 O O . HIS A 1 85 ? 0.422 -10.461 -0.032 1 98.25 85 HIS A O 1
ATOM 635 N N . VAL A 1 86 ? 1.691 -9.094 1.279 1 98.56 86 VAL A N 1
ATOM 636 C CA . VAL A 1 86 ? 0.622 -9.148 2.27 1 98.56 86 VAL A CA 1
ATOM 637 C C . VAL A 1 86 ? 0.192 -7.734 2.646 1 98.56 86 VAL A C 1
ATOM 639 O O . VAL A 1 86 ? -0.873 -7.539 3.238 1 98.56 86 VAL A O 1
ATOM 642 N N . LEU A 1 87 ? 0.889 -6.699 2.336 1 98.56 87 LEU A N 1
ATOM 643 C CA . LEU A 1 87 ? 0.651 -5.387 2.928 1 98.56 87 LEU A CA 1
ATOM 644 C C . LEU A 1 87 ? -0.562 -4.715 2.291 1 98.56 87 LEU A C 1
ATOM 646 O O . LEU A 1 87 ? -0.972 -3.633 2.717 1 98.56 87 LEU A O 1
ATOM 650 N N . GLY A 1 88 ? -1.154 -5.336 1.36 1 98.69 88 GLY A N 1
ATOM 651 C CA . GLY A 1 88 ? -2.43 -4.871 0.837 1 98.69 88 GLY A CA 1
ATOM 652 C C . GLY A 1 88 ? -3.623 -5.453 1.57 1 98.69 88 GLY A C 1
ATOM 653 O O . GLY A 1 88 ? -4.77 -5.176 1.217 1 98.69 88 GLY A O 1
ATOM 654 N N . LEU A 1 89 ? -3.396 -6.223 2.631 1 98.56 89 LEU A N 1
ATOM 655 C CA . LEU A 1 89 ? -4.449 -6.953 3.33 1 98.56 89 LEU A CA 1
ATOM 656 C C . LEU A 1 89 ? -5.543 -6.004 3.805 1 98.56 89 LEU A C 1
ATOM 658 O O . LEU A 1 89 ? -6.73 -6.344 3.756 1 98.56 89 LEU A O 1
ATOM 662 N N . ASP A 1 90 ? -5.184 -4.812 4.25 1 97.75 90 ASP A N 1
ATOM 663 C CA . ASP A 1 90 ? -6.176 -3.9 4.812 1 97.75 90 ASP A CA 1
ATOM 664 C C . ASP A 1 90 ? -7.223 -3.512 3.771 1 97.75 90 ASP A C 1
ATOM 666 O O . ASP A 1 90 ? -8.352 -3.168 4.121 1 97.75 90 ASP A O 1
ATOM 670 N N . GLU A 1 91 ? -6.875 -3.561 2.479 1 98.12 91 GLU A N 1
ATOM 671 C CA . GLU A 1 91 ? -7.812 -3.223 1.413 1 98.12 91 GLU A CA 1
ATOM 672 C C . GLU A 1 91 ? -9.023 -4.156 1.425 1 98.12 91 GLU A C 1
ATOM 674 O O . GLU A 1 91 ? -10.078 -3.822 0.882 1 98.12 91 GLU A O 1
ATOM 679 N N . LEU A 1 92 ? -8.875 -5.348 2.004 1 98 92 LEU A N 1
ATOM 680 C CA . LEU A 1 92 ? -9.945 -6.34 1.995 1 98 92 LEU A CA 1
ATOM 681 C C . LEU A 1 92 ? -11.156 -5.84 2.773 1 98 92 LEU A C 1
ATOM 683 O O . LEU A 1 92 ? -12.273 -6.309 2.555 1 98 92 LEU A O 1
ATOM 687 N N . ARG A 1 93 ? -10.938 -4.887 3.662 1 95.88 93 ARG A N 1
ATOM 688 C CA . ARG A 1 93 ? -12.055 -4.32 4.418 1 95.88 93 ARG A CA 1
ATOM 689 C C . ARG A 1 93 ? -13.07 -3.68 3.484 1 95.88 93 ARG A C 1
ATOM 691 O O . ARG A 1 93 ? -14.273 -3.719 3.75 1 95.88 93 ARG A O 1
ATOM 698 N N . THR A 1 94 ? -12.57 -3.066 2.383 1 96.38 94 THR A N 1
ATOM 699 C CA . THR A 1 94 ? -13.469 -2.445 1.421 1 96.38 94 THR A CA 1
ATOM 700 C C . THR A 1 94 ? -14.336 -3.5 0.731 1 96.38 94 THR A C 1
ATOM 702 O O . THR A 1 94 ? -15.531 -3.289 0.524 1 96.38 94 THR A O 1
ATOM 705 N N . PHE A 1 95 ? -13.766 -4.641 0.42 1 97.25 95 PHE A N 1
ATOM 706 C CA . PHE A 1 95 ? -14.516 -5.738 -0.18 1 97.25 95 PHE A CA 1
ATOM 707 C C . PHE A 1 95 ? -15.539 -6.293 0.804 1 97.25 95 PHE A C 1
ATOM 709 O O . PHE A 1 95 ? -16.656 -6.633 0.416 1 97.25 95 PHE A O 1
ATOM 716 N N . ASN A 1 96 ? -15.086 -6.414 2.1 1 95.94 96 ASN A N 1
ATOM 717 C CA . ASN A 1 96 ? -16.062 -6.805 3.115 1 95.94 96 ASN A CA 1
ATOM 718 C C . ASN A 1 96 ? -17.312 -5.926 3.068 1 95.94 96 ASN A C 1
ATOM 720 O O . ASN A 1 96 ? -18.422 -6.43 3.098 1 95.94 96 ASN A O 1
ATOM 724 N N . PHE A 1 97 ? -17.078 -4.66 2.965 1 92.06 97 PHE A N 1
ATOM 725 C CA . PHE A 1 97 ? -18.156 -3.678 2.99 1 92.06 97 PHE A CA 1
ATOM 726 C C . PHE A 1 97 ? -19.047 -3.818 1.762 1 92.06 97 PHE A C 1
ATOM 728 O O . PHE A 1 97 ? -20.266 -3.854 1.88 1 92.06 97 PHE A O 1
ATOM 735 N N . ILE A 1 98 ? -18.438 -3.99 0.618 1 93.31 98 ILE A N 1
ATOM 736 C CA . ILE A 1 98 ? -19.156 -4.008 -0.646 1 93.31 98 ILE A CA 1
ATOM 737 C C . ILE A 1 98 ? -19.969 -5.301 -0.76 1 93.31 98 ILE A C 1
ATOM 739 O O . ILE A 1 98 ? -21.125 -5.281 -1.173 1 93.31 98 ILE A O 1
ATOM 743 N N . GLN A 1 99 ? -19.344 -6.422 -0.361 1 93.44 99 GLN A N 1
ATOM 744 C CA . GLN A 1 99 ? -20.016 -7.699 -0.599 1 93.44 99 GLN A CA 1
ATOM 745 C C . GLN A 1 99 ? -20.766 -8.164 0.64 1 93.44 99 GLN A C 1
ATOM 747 O O . GLN A 1 99 ? -21.594 -9.086 0.565 1 93.44 99 GLN A O 1
ATOM 752 N N . GLY A 1 100 ? -20.641 -7.414 1.792 1 90.44 100 GLY A N 1
ATOM 753 C CA . GLY A 1 100 ? -21.391 -7.684 3.008 1 90.44 100 GLY A CA 1
ATOM 754 C C . GLY A 1 100 ? -21.016 -9.008 3.656 1 90.44 100 GLY A C 1
ATOM 755 O O . GLY A 1 100 ? -21.906 -9.773 4.055 1 90.44 100 GLY A O 1
ATOM 756 N N . GLY A 1 101 ? -19.828 -9.273 3.926 1 90.38 101 GLY A N 1
ATOM 757 C CA . GLY A 1 101 ? -19.516 -10.547 4.555 1 90.38 101 GLY A CA 1
ATOM 758 C C . GLY A 1 101 ? -18.031 -10.75 4.77 1 90.38 101 GLY A C 1
ATOM 759 O O . GLY A 1 101 ? -17.219 -9.953 4.301 1 90.38 101 GLY A O 1
ATOM 760 N N . GLU A 1 102 ? -17.781 -11.828 5.496 1 95.25 102 GLU A N 1
ATOM 761 C CA . GLU A 1 102 ? -16.406 -12.18 5.801 1 95.25 102 GLU A CA 1
ATOM 762 C C . GLU A 1 102 ? -15.703 -12.766 4.578 1 95.25 102 GLU A C 1
ATOM 764 O O . GLU A 1 102 ? -16.359 -13.227 3.641 1 95.25 102 GLU A O 1
ATOM 769 N N . ILE A 1 103 ? -14.469 -12.641 4.52 1 97.88 103 ILE A N 1
ATOM 770 C CA . ILE A 1 103 ? -13.633 -13.227 3.475 1 97.88 103 ILE A CA 1
ATOM 771 C C . ILE A 1 103 ? -12.719 -14.289 4.078 1 97.88 103 ILE A C 1
ATOM 773 O O . ILE A 1 103 ? -11.914 -13.992 4.965 1 97.88 103 ILE A O 1
ATOM 777 N N . PRO A 1 104 ? -12.898 -15.547 3.662 1 98.56 104 PRO A N 1
ATOM 778 C CA . PRO A 1 104 ? -11.93 -16.547 4.113 1 98.56 104 PRO A CA 1
ATOM 779 C C . PRO A 1 104 ? -10.531 -16.312 3.545 1 98.56 104 PRO A C 1
ATOM 781 O O . PRO A 1 104 ? -10.391 -15.953 2.373 1 98.56 104 PRO A O 1
ATOM 784 N N . ILE A 1 105 ? -9.578 -16.453 4.395 1 98.81 105 ILE A N 1
ATOM 785 C CA . ILE A 1 105 ? -8.188 -16.391 3.945 1 98.81 105 ILE A CA 1
ATOM 786 C C . ILE A 1 105 ? -7.492 -17.719 4.262 1 98.81 105 ILE A C 1
ATOM 788 O O . ILE A 1 105 ? -7.762 -18.344 5.293 1 98.81 105 ILE A O 1
ATOM 792 N N . TYR A 1 106 ? -6.719 -18.156 3.322 1 98.88 106 TYR A N 1
ATOM 793 C CA . TYR A 1 106 ? -6 -19.422 3.422 1 98.88 106 TYR A CA 1
ATOM 794 C C . TYR A 1 106 ? -4.492 -19.203 3.348 1 98.88 106 TYR A C 1
ATOM 796 O O . TYR A 1 106 ? -4.02 -18.391 2.549 1 98.88 106 TYR A O 1
ATOM 804 N N . ALA A 1 107 ? -3.738 -19.828 4.152 1 98.62 107 ALA A N 1
ATOM 805 C CA . ALA A 1 107 ? -2.279 -19.828 4.121 1 98.62 107 ALA A CA 1
ATOM 806 C C . ALA A 1 107 ? -1.704 -20.953 4.973 1 98.62 107 ALA A C 1
ATOM 808 O O . ALA A 1 107 ? -2.395 -21.5 5.836 1 98.62 107 ALA A O 1
ATOM 809 N N . PRO A 1 108 ? -0.482 -21.359 4.684 1 98.06 108 PRO A N 1
ATOM 810 C CA . PRO A 1 108 ? 0.154 -22.234 5.676 1 98.06 108 PRO A CA 1
ATOM 811 C C . PRO A 1 108 ? 0.11 -21.641 7.086 1 98.06 108 PRO A C 1
ATOM 813 O O . PRO A 1 108 ? 0.159 -20.422 7.254 1 98.06 108 PRO A O 1
ATOM 816 N N . SER A 1 109 ? 0.071 -22.469 8.086 1 98.25 109 SER A N 1
ATOM 817 C CA . SER A 1 109 ? -0.104 -22.062 9.477 1 98.25 109 SER A CA 1
ATOM 818 C C . SER A 1 109 ? 0.959 -21.047 9.883 1 98.25 109 SER A C 1
ATOM 820 O O . SER A 1 109 ? 0.65 -20.031 10.523 1 98.25 109 SER A O 1
ATOM 822 N N . ARG A 1 110 ? 2.178 -21.297 9.461 1 96.25 110 ARG A N 1
ATOM 823 C CA . ARG A 1 110 ? 3.273 -20.406 9.82 1 96.25 110 ARG A CA 1
ATOM 824 C C . ARG A 1 110 ? 3.074 -19.016 9.203 1 96.25 110 ARG A C 1
ATOM 826 O O . ARG A 1 110 ? 3.449 -18.016 9.797 1 96.25 110 ARG A O 1
ATOM 833 N N . VAL A 1 111 ? 2.516 -18.984 8.023 1 97.5 111 VAL A N 1
ATOM 834 C CA . VAL A 1 111 ? 2.244 -17.734 7.324 1 97.5 111 VAL A CA 1
ATOM 835 C C . VAL A 1 111 ? 1.088 -17 8.008 1 97.5 111 VAL A C 1
ATOM 837 O O . VAL A 1 111 ? 1.142 -15.789 8.203 1 97.5 111 VAL A O 1
ATOM 840 N N . LEU A 1 112 ? 0.068 -17.734 8.406 1 98 112 LEU A N 1
ATOM 841 C CA . LEU A 1 112 ? -1.061 -17.156 9.117 1 98 112 LEU A CA 1
ATOM 842 C C . LEU A 1 112 ? -0.6 -16.484 10.414 1 98 112 LEU A C 1
ATOM 844 O O . LEU A 1 112 ? -1.072 -15.398 10.75 1 98 112 LEU A O 1
ATOM 848 N N . ASP A 1 113 ? 0.3 -17.141 11.102 1 97.25 113 ASP A N 1
ATOM 849 C CA . ASP A 1 113 ? 0.818 -16.578 12.344 1 97.25 113 ASP A CA 1
ATOM 850 C C . ASP A 1 113 ? 1.474 -15.219 12.109 1 97.25 113 ASP A C 1
ATOM 852 O O . ASP A 1 113 ? 1.251 -14.281 12.875 1 97.25 113 ASP A O 1
ATOM 856 N N . LYS A 1 114 ? 2.25 -15.148 11.086 1 96.31 114 LYS A N 1
ATOM 857 C CA . LYS A 1 114 ? 2.934 -13.898 10.758 1 96.31 114 LYS A CA 1
ATOM 858 C C . LYS A 1 114 ? 1.938 -12.828 10.336 1 96.31 114 LYS A C 1
ATOM 860 O O . LYS A 1 114 ? 2.057 -11.664 10.742 1 96.31 114 LYS A O 1
ATOM 865 N N . VAL A 1 115 ? 0.974 -13.211 9.516 1 97.5 115 VAL A N 1
ATOM 866 C CA . VAL A 1 115 ? -0.055 -12.289 9.055 1 97.5 115 VAL A CA 1
ATOM 867 C C . VAL A 1 115 ? -0.843 -11.758 10.25 1 97.5 115 VAL A C 1
ATOM 869 O O . VAL A 1 115 ? -1.086 -10.555 10.359 1 97.5 115 VAL A O 1
ATOM 872 N N . ARG A 1 116 ? -1.188 -12.617 11.172 1 96.19 116 ARG A N 1
ATOM 873 C CA . ARG A 1 116 ? -1.933 -12.227 12.359 1 96.19 116 ARG A CA 1
ATOM 874 C C . ARG A 1 116 ? -1.124 -11.266 13.219 1 96.19 116 ARG A C 1
ATOM 876 O O . ARG A 1 116 ? -1.679 -10.328 13.805 1 96.19 116 ARG A O 1
ATOM 883 N N . ALA A 1 117 ? 0.136 -11.531 13.281 1 94.44 117 ALA A N 1
ATOM 884 C CA . ALA A 1 117 ? 1.003 -10.656 14.062 1 94.44 117 ALA A CA 1
ATOM 885 C C . ALA A 1 117 ? 1.117 -9.281 13.422 1 94.44 117 ALA A C 1
ATOM 887 O O . ALA A 1 117 ? 1.024 -8.258 14.109 1 94.44 117 ALA A O 1
ATOM 888 N N . MET A 1 118 ? 1.28 -9.234 12.148 1 95.81 118 MET A N 1
ATOM 889 C CA . MET A 1 118 ? 1.44 -7.984 11.414 1 95.81 118 MET A CA 1
ATOM 890 C C . MET A 1 118 ? 0.151 -7.168 11.438 1 95.81 118 MET A C 1
ATOM 892 O O . MET A 1 118 ? 0.191 -5.941 11.508 1 95.81 118 MET A O 1
ATOM 896 N N . PHE A 1 119 ? -0.978 -7.859 11.367 1 96.44 119 PHE A N 1
ATOM 897 C CA . PHE A 1 119 ? -2.281 -7.211 11.281 1 96.44 119 PHE A CA 1
ATOM 898 C C . PHE A 1 119 ? -3.139 -7.555 12.492 1 96.44 119 PHE A C 1
ATOM 900 O O . PHE A 1 119 ? -4.312 -7.902 12.344 1 96.44 119 PHE A O 1
ATOM 907 N N . SER A 1 120 ? -2.576 -7.473 13.625 1 92.88 120 SER A N 1
ATOM 908 C CA . SER A 1 120 ? -3.271 -7.883 14.844 1 92.88 120 SER A CA 1
ATOM 909 C C . SER A 1 120 ? -4.625 -7.195 14.961 1 92.88 120 SER A C 1
ATOM 911 O O . SER A 1 120 ? -5.59 -7.793 15.445 1 92.88 120 SER A O 1
ATOM 913 N N . TYR A 1 121 ? -4.762 -5.984 14.5 1 89.62 121 TYR A N 1
ATOM 914 C CA . TYR A 1 121 ? -6.004 -5.227 14.57 1 89.62 121 TYR A CA 1
ATOM 915 C C . TYR A 1 121 ? -7.102 -5.902 13.758 1 89.62 121 TYR A C 1
ATOM 917 O O . TYR A 1 121 ? -8.289 -5.758 14.07 1 89.62 121 TYR A O 1
ATOM 925 N N . ALA A 1 122 ? -6.758 -6.633 12.719 1 92 122 ALA A N 1
ATOM 926 C CA . ALA A 1 122 ? -7.73 -7.285 11.844 1 92 122 ALA A CA 1
ATOM 927 C C . ALA A 1 122 ? -8.25 -8.578 12.469 1 92 122 ALA A C 1
ATOM 929 O O . ALA A 1 122 ? -9.297 -9.094 12.062 1 92 122 ALA A O 1
ATOM 930 N N . PHE A 1 123 ? -7.531 -9.086 13.461 1 91 123 PHE A N 1
ATOM 931 C CA . PHE A 1 123 ? -7.871 -10.406 13.977 1 91 123 PHE A CA 1
ATOM 932 C C . PHE A 1 123 ? -8.219 -10.336 15.461 1 91 123 PHE A C 1
ATOM 934 O O . PHE A 1 123 ? -8.602 -11.344 16.062 1 91 123 PHE A O 1
ATOM 941 N N . SER A 1 124 ? -8.016 -9.234 15.992 1 77.56 124 SER A N 1
ATOM 942 C CA . SER A 1 124 ? -8.305 -9.07 17.406 1 77.56 124 SER A CA 1
ATOM 943 C C . SER A 1 124 ? -9.781 -8.766 17.641 1 77.56 124 SER A C 1
ATOM 945 O O . SER A 1 124 ? -10.43 -8.141 16.781 1 77.56 124 SER A O 1
ATOM 947 N N . ASP A 1 125 ? -10.289 -9.422 18.625 1 65.81 125 ASP A N 1
ATOM 948 C CA . ASP A 1 125 ? -11.672 -9.172 19.016 1 65.81 125 ASP A CA 1
ATOM 949 C C . ASP A 1 125 ? -11.828 -7.793 19.656 1 65.81 125 ASP A C 1
ATOM 951 O O . ASP A 1 125 ? -12.945 -7.344 19.906 1 65.81 125 ASP A O 1
ATOM 955 N N . VAL A 1 126 ? -10.711 -7.242 19.984 1 54.34 126 VAL A N 1
ATOM 956 C CA . VAL A 1 126 ? -10.75 -5.93 20.625 1 54.34 126 VAL A CA 1
ATOM 957 C C . VAL A 1 126 ? -11.117 -4.863 19.594 1 54.34 126 VAL A C 1
ATOM 959 O O . VAL A 1 126 ? -10.562 -4.836 18.5 1 54.34 126 VAL A O 1
ATOM 962 N N . ASN A 1 127 ? -12.188 -4.035 19.875 1 49.34 127 ASN A N 1
ATOM 963 C CA . ASN A 1 127 ? -12.664 -2.822 19.219 1 49.34 127 ASN A CA 1
ATOM 964 C C . ASN A 1 127 ? -13.398 -3.139 17.906 1 49.34 127 ASN A C 1
ATOM 966 O O . ASN A 1 127 ? -13.219 -2.441 16.906 1 49.34 127 ASN A O 1
ATOM 970 N N . ARG A 1 128 ? -13.977 -4.508 17.797 1 51.62 128 ARG A N 1
ATOM 971 C CA . ARG A 1 128 ? -14.852 -4.699 16.641 1 51.62 128 ARG A CA 1
ATOM 972 C C . ARG A 1 128 ? -15.828 -3.539 16.5 1 51.62 128 ARG A C 1
ATOM 974 O O . ARG A 1 128 ? -16.438 -3.355 15.445 1 51.62 128 ARG A O 1
ATOM 981 N N . GLU A 1 129 ? -16.031 -2.805 17.531 1 43.38 129 GLU A N 1
ATOM 982 C CA . GLU A 1 129 ? -17.078 -1.79 17.5 1 43.38 129 GLU A CA 1
ATOM 983 C C . GLU A 1 129 ? -16.562 -0.47 16.938 1 43.38 129 GLU A C 1
ATOM 985 O O . GLU A 1 129 ? -15.539 0.04 17.406 1 43.38 129 GLU A O 1
ATOM 990 N N . GLY A 1 130 ? -16.812 -0.041 15.68 1 48.03 130 GLY A N 1
ATOM 991 C CA . GLY A 1 130 ? -16.75 1.286 15.094 1 48.03 130 GLY A CA 1
ATOM 992 C C . GLY A 1 130 ? -15.688 1.41 14.016 1 48.03 130 GLY A C 1
ATOM 993 O O . GLY A 1 130 ? -15.68 2.379 13.25 1 48.03 130 GLY A O 1
ATOM 994 N N . VAL A 1 131 ? -14.438 0.731 14.383 1 54.66 131 VAL A N 1
ATOM 995 C CA . VAL A 1 131 ? -13.469 0.955 13.32 1 54.66 131 VAL A CA 1
ATOM 996 C C . VAL A 1 131 ? -13.594 -0.14 12.258 1 54.66 131 VAL A C 1
ATOM 998 O O . VAL A 1 131 ? -13.703 -1.323 12.594 1 54.66 131 VAL A O 1
ATOM 1001 N N . THR A 1 132 ? -13.844 0.321 11.016 1 73.06 132 THR A N 1
ATOM 1002 C CA . THR A 1 132 ? -14 -0.632 9.922 1 73.06 132 THR A CA 1
ATOM 1003 C C . THR A 1 132 ? -12.695 -1.383 9.672 1 73.06 132 THR A C 1
ATOM 1005 O O . THR A 1 132 ? -11.68 -0.778 9.312 1 73.06 132 THR A O 1
ATOM 1008 N N . ARG A 1 133 ? -12.578 -2.588 10.438 1 82.94 133 ARG A N 1
ATOM 1009 C CA . ARG A 1 133 ? -11.445 -3.477 10.188 1 82.94 133 ARG A CA 1
ATOM 1010 C C . ARG A 1 133 ? -11.828 -4.582 9.203 1 82.94 133 ARG A C 1
ATOM 1012 O O . ARG A 1 133 ? -13.008 -4.828 8.969 1 82.94 133 ARG A O 1
ATOM 1019 N N . PRO A 1 134 ? -10.75 -5.199 8.641 1 93.5 134 PRO A N 1
ATOM 1020 C CA . PRO A 1 134 ? -11.055 -6.34 7.777 1 93.5 134 PRO A CA 1
ATOM 1021 C C . PRO A 1 134 ? -11.766 -7.473 8.516 1 93.5 134 PRO A C 1
ATOM 1023 O O . PRO A 1 134 ? -11.438 -7.758 9.672 1 93.5 134 PRO A O 1
ATOM 1026 N N . ASP A 1 135 ? -12.781 -7.98 7.957 1 93.69 135 ASP A N 1
ATOM 1027 C CA . ASP A 1 135 ? -13.492 -9.156 8.453 1 93.69 135 ASP A CA 1
ATOM 1028 C C . ASP A 1 135 ? -13.023 -10.422 7.738 1 93.69 135 ASP A C 1
ATOM 1030 O O . ASP A 1 135 ? -13.57 -10.781 6.691 1 93.69 135 ASP A O 1
ATOM 1034 N N . LEU A 1 136 ? -12.023 -11.086 8.328 1 96.94 136 LEU A N 1
ATOM 1035 C CA . LEU A 1 136 ? -11.312 -12.195 7.707 1 96.94 136 LEU A CA 1
ATOM 1036 C C . LEU A 1 136 ? -11.445 -13.461 8.547 1 96.94 136 LEU A C 1
ATOM 1038 O O . LEU A 1 136 ? -11.406 -13.406 9.773 1 96.94 136 LEU A O 1
ATOM 1042 N N . VAL A 1 137 ? -11.609 -14.594 7.895 1 97.19 137 VAL A N 1
ATOM 1043 C CA . VAL A 1 137 ? -11.672 -15.891 8.562 1 97.19 137 VAL A CA 1
ATOM 1044 C C . VAL A 1 137 ? -10.477 -16.75 8.141 1 97.19 137 VAL A C 1
ATOM 1046 O O . VAL A 1 137 ? -10.461 -17.297 7.039 1 97.19 137 VAL A O 1
ATOM 1049 N N . PRO A 1 138 ? -9.523 -16.922 9.039 1 98.06 138 PRO A N 1
ATOM 1050 C CA . PRO A 1 138 ? -8.312 -17.656 8.672 1 98.06 138 PRO A CA 1
ATOM 1051 C C . PRO A 1 138 ? -8.523 -19.172 8.664 1 98.06 138 PRO A C 1
ATOM 1053 O O . PRO A 1 138 ? -9.211 -19.703 9.531 1 98.06 138 PRO A O 1
ATOM 1056 N N . HIS A 1 139 ? -8.047 -19.797 7.629 1 98.56 139 HIS A N 1
ATOM 1057 C CA . HIS A 1 139 ? -8 -21.25 7.48 1 98.56 139 HIS A CA 1
ATOM 1058 C C . HIS A 1 139 ? -6.59 -21.734 7.172 1 98.56 139 HIS A C 1
ATOM 1060 O O . HIS A 1 139 ? -5.953 -21.234 6.234 1 98.56 139 HIS A O 1
ATOM 1066 N N . ALA A 1 140 ? -6.137 -22.719 7.926 1 98.5 140 ALA A N 1
ATOM 1067 C CA . ALA A 1 140 ? -4.832 -23.297 7.637 1 98.5 140 ALA A CA 1
ATOM 1068 C C . ALA A 1 140 ? -4.852 -24.062 6.312 1 98.5 140 ALA A C 1
ATOM 1070 O O . ALA A 1 140 ? -5.785 -24.812 6.043 1 98.5 140 ALA A O 1
ATOM 1071 N N . LEU A 1 141 ? -3.865 -23.781 5.457 1 98.44 141 LEU A N 1
ATOM 1072 C CA . LEU A 1 141 ? -3.662 -24.484 4.191 1 98.44 141 LEU A CA 1
ATOM 1073 C C . LEU A 1 141 ? -2.328 -25.219 4.191 1 98.44 141 LEU A C 1
ATOM 1075 O O . LEU A 1 141 ? -1.402 -24.844 3.471 1 98.44 141 LEU A O 1
ATOM 1079 N N . ASP A 1 142 ? -2.248 -26.281 4.98 1 97.62 142 ASP A N 1
ATOM 1080 C CA . ASP A 1 142 ? -1.004 -27.031 5.141 1 97.62 142 ASP A CA 1
ATOM 1081 C C . ASP A 1 142 ? -1.008 -28.297 4.281 1 97.62 142 ASP A C 1
ATOM 1083 O O . ASP A 1 142 ? -0.026 -29.047 4.262 1 97.62 142 ASP A O 1
ATOM 1087 N N . GLY A 1 143 ? -2.092 -28.547 3.578 1 97.12 143 GLY A N 1
ATOM 1088 C CA . GLY A 1 143 ? -2.283 -29.641 2.652 1 97.12 143 GLY A CA 1
ATOM 1089 C C . GLY A 1 143 ? -3.369 -29.375 1.625 1 97.12 143 GLY A C 1
ATOM 1090 O O . GLY A 1 143 ? -3.898 -28.266 1.545 1 97.12 143 GLY A O 1
ATOM 1091 N N . PRO A 1 144 ? -3.664 -30.375 0.839 1 97.94 144 PRO A N 1
ATOM 1092 C CA . PRO A 1 144 ? -4.656 -30.188 -0.22 1 97.94 144 PRO A CA 1
ATOM 1093 C C . PRO A 1 144 ? -6.027 -29.781 0.32 1 97.94 144 PRO A C 1
ATOM 1095 O O . PRO A 1 144 ? -6.441 -30.25 1.382 1 97.94 144 PRO A O 1
ATOM 1098 N N . ARG A 1 145 ? -6.66 -28.906 -0.378 1 97.94 145 ARG A N 1
ATOM 1099 C CA . ARG A 1 145 ? -7.992 -28.422 -0.044 1 97.94 145 ARG A CA 1
ATOM 1100 C C . ARG A 1 145 ? -8.766 -28.016 -1.3 1 97.94 145 ARG A C 1
ATOM 1102 O O . ARG A 1 145 ? -8.172 -27.562 -2.281 1 97.94 145 ARG A O 1
ATOM 1109 N N . GLU A 1 146 ? -10.016 -28.25 -1.212 1 98.06 146 GLU A N 1
ATOM 1110 C CA . GLU A 1 146 ? -10.867 -27.719 -2.277 1 98.06 146 GLU A CA 1
ATOM 1111 C C . GLU A 1 146 ? -11.477 -26.375 -1.889 1 98.06 146 GLU A C 1
ATOM 1113 O O . GLU A 1 146 ? -12.055 -26.25 -0.807 1 98.06 146 GLU A O 1
ATOM 1118 N N . ILE A 1 147 ? -11.312 -25.359 -2.688 1 97.94 147 ILE A N 1
ATOM 1119 C CA . ILE A 1 147 ? -11.906 -24.047 -2.486 1 97.94 147 ILE A CA 1
ATOM 1120 C C . ILE A 1 147 ? -12.82 -23.703 -3.664 1 97.94 147 ILE A C 1
ATOM 1122 O O . ILE A 1 147 ? -12.344 -23.5 -4.781 1 97.94 147 ILE A O 1
ATOM 1126 N N . PHE A 1 148 ? -14.086 -23.672 -3.461 1 96.81 148 PHE A N 1
ATOM 1127 C CA . PHE A 1 148 ? -15.102 -23.375 -4.465 1 96.81 148 PHE A CA 1
ATOM 1128 C C . PHE A 1 148 ? -14.977 -24.328 -5.652 1 96.81 148 PHE A C 1
ATOM 1130 O O . PHE A 1 148 ? -15.07 -23.891 -6.805 1 96.81 148 PHE A O 1
ATOM 1137 N N . GLY A 1 149 ? -14.617 -25.547 -5.434 1 95.94 149 GLY A N 1
ATOM 1138 C CA . GLY A 1 149 ? -14.516 -26.562 -6.477 1 95.94 149 GLY A CA 1
ATOM 1139 C C . GLY A 1 149 ? -13.141 -26.625 -7.113 1 95.94 149 GLY A C 1
ATOM 1140 O O . GLY A 1 149 ? -12.883 -27.469 -7.965 1 95.94 149 GLY A O 1
ATOM 1141 N N . LEU A 1 150 ? -12.266 -25.734 -6.711 1 97.31 150 LEU A N 1
ATOM 1142 C CA . LEU A 1 150 ? -10.898 -25.703 -7.215 1 97.31 150 LEU A CA 1
ATOM 1143 C C . LEU A 1 150 ? -9.969 -26.5 -6.316 1 97.31 150 LEU A C 1
ATOM 1145 O O . LEU A 1 150 ? -9.805 -26.188 -5.137 1 97.31 150 LEU A O 1
ATOM 1149 N N . PRO A 1 151 ? -9.414 -27.578 -6.848 1 97.81 151 PRO A N 1
ATOM 1150 C CA . PRO A 1 151 ? -8.367 -28.234 -6.051 1 97.81 151 PRO A CA 1
ATOM 1151 C C . PRO A 1 151 ? -7.145 -27.344 -5.836 1 97.81 151 PRO A C 1
ATOM 1153 O O . PRO A 1 151 ? -6.586 -26.812 -6.797 1 97.81 151 PRO A O 1
ATOM 1156 N N . VAL A 1 152 ? -6.777 -27.109 -4.578 1 98.5 152 VAL A N 1
ATOM 1157 C CA . VAL A 1 152 ? -5.633 -26.297 -4.195 1 98.5 152 VAL A CA 1
ATOM 1158 C C . VAL A 1 152 ? -4.633 -27.141 -3.414 1 98.5 152 VAL A C 1
ATOM 1160 O O . VAL A 1 152 ? -4.988 -27.781 -2.418 1 98.5 152 VAL A O 1
ATOM 1163 N N . ARG A 1 153 ? -3.439 -27.203 -3.895 1 98.25 153 ARG A N 1
ATOM 1164 C CA . ARG A 1 153 ? -2.377 -27.922 -3.211 1 98.25 153 ARG A CA 1
ATOM 1165 C C . ARG A 1 153 ? -1.157 -27.031 -2.99 1 98.25 153 ARG A C 1
ATOM 1167 O O . ARG A 1 153 ? -0.426 -26.734 -3.934 1 98.25 153 ARG A O 1
ATOM 1174 N N . PRO A 1 154 ? -0.991 -26.688 -1.723 1 98.06 154 PRO A N 1
ATOM 1175 C CA . PRO A 1 154 ? 0.251 -25.969 -1.425 1 98.06 154 PRO A CA 1
ATOM 1176 C C . PRO A 1 154 ? 1.466 -26.891 -1.362 1 98.06 154 PRO A C 1
ATOM 1178 O O . PRO A 1 154 ? 1.325 -28.078 -1.08 1 98.06 154 PRO A O 1
ATOM 1181 N N . PHE A 1 155 ? 2.646 -26.391 -1.707 1 97.25 155 PHE A N 1
ATOM 1182 C CA . PHE A 1 155 ? 3.893 -27.125 -1.512 1 97.25 155 PHE A CA 1
ATOM 1183 C C . PHE A 1 155 ? 5.035 -26.172 -1.196 1 97.25 155 PHE A C 1
ATOM 1185 O O . PHE A 1 155 ? 4.961 -24.984 -1.513 1 97.25 155 PHE A O 1
ATOM 1192 N N . LEU A 1 156 ? 6.07 -26.641 -0.619 1 95 156 LEU A N 1
ATOM 1193 C CA . LEU A 1 156 ? 7.152 -25.812 -0.104 1 95 156 LEU A CA 1
ATOM 1194 C C . LEU A 1 156 ? 8.195 -25.547 -1.185 1 95 156 LEU A C 1
ATOM 1196 O O . LEU A 1 156 ? 8.523 -26.438 -1.971 1 95 156 LEU A O 1
ATOM 1200 N N . VAL A 1 157 ? 8.672 -24.344 -1.173 1 96.69 157 VAL A N 1
ATOM 1201 C CA . VAL A 1 157 ? 9.805 -23.953 -2 1 96.69 157 VAL A CA 1
ATOM 1202 C C . VAL A 1 157 ? 10.844 -23.219 -1.142 1 96.69 157 VAL A C 1
ATOM 1204 O O . VAL A 1 157 ? 10.508 -22.656 -0.096 1 96.69 157 VAL A O 1
ATOM 1207 N N . GLU A 1 158 ? 12.07 -23.266 -1.566 1 95.56 158 GLU A N 1
ATOM 1208 C CA . GLU A 1 158 ? 13.133 -22.562 -0.862 1 95.56 158 GLU A CA 1
ATOM 1209 C C . GLU A 1 158 ? 13.203 -21.094 -1.284 1 95.56 158 GLU A C 1
ATOM 1211 O O . GLU A 1 158 ? 13.062 -20.781 -2.467 1 95.56 158 GLU A O 1
ATOM 1216 N N . HIS A 1 159 ? 13.32 -20.203 -0.361 1 94.5 159 HIS A N 1
ATOM 1217 C CA . HIS A 1 159 ? 13.523 -18.766 -0.554 1 94.5 159 HIS A CA 1
ATOM 1218 C C . HIS A 1 159 ? 14.602 -18.234 0.378 1 94.5 159 HIS A C 1
ATOM 1220 O O . HIS A 1 159 ? 14.297 -17.531 1.35 1 94.5 159 HIS A O 1
ATOM 1226 N N . GLY A 1 160 ? 15.789 -18.516 -0.028 1 89.88 160 GLY A N 1
ATOM 1227 C CA . GLY A 1 160 ? 16.906 -18.234 0.87 1 89.88 160 GLY A CA 1
ATOM 1228 C C . GLY A 1 160 ? 16.844 -19.031 2.162 1 89.88 160 GLY A C 1
ATOM 1229 O O . GLY A 1 160 ? 16.734 -20.25 2.139 1 89.88 160 GLY A O 1
ATOM 1230 N N . PRO A 1 161 ? 16.906 -18.297 3.266 1 82.75 161 PRO A N 1
ATOM 1231 C CA . PRO A 1 161 ? 16.906 -19 4.555 1 82.75 161 PRO A CA 1
ATOM 1232 C C . PRO A 1 161 ? 15.508 -19.422 5 1 82.75 161 PRO A C 1
ATOM 1234 O O . PRO A 1 161 ? 15.352 -20.031 6.059 1 82.75 161 PRO A O 1
ATOM 1237 N N . THR A 1 162 ? 14.555 -19.078 4.156 1 87.56 162 THR A N 1
ATOM 1238 C CA . THR A 1 162 ? 13.18 -19.375 4.543 1 87.56 162 THR A CA 1
ATOM 1239 C C . THR A 1 162 ? 12.516 -20.281 3.504 1 87.56 162 THR A C 1
ATOM 1241 O O . THR A 1 162 ? 13.102 -20.578 2.463 1 87.56 162 THR A O 1
ATOM 1244 N N . ARG A 1 163 ? 11.414 -20.75 3.904 1 92.38 163 ARG A N 1
ATOM 1245 C CA . ARG A 1 163 ? 10.586 -21.5 2.969 1 92.38 163 ARG A CA 1
ATOM 1246 C C . ARG A 1 163 ? 9.242 -20.812 2.74 1 92.38 163 ARG A C 1
ATOM 1248 O O . ARG A 1 163 ? 8.656 -20.266 3.676 1 92.38 163 ARG A O 1
ATOM 1255 N N . ASN A 1 164 ? 8.836 -20.766 1.509 1 95.19 164 ASN A N 1
ATOM 1256 C CA . ASN A 1 164 ? 7.551 -20.219 1.102 1 95.19 164 ASN A CA 1
ATOM 1257 C C . ASN A 1 164 ? 6.617 -21.297 0.571 1 95.19 164 ASN A C 1
ATOM 1259 O O . ASN A 1 164 ? 7.02 -22.453 0.428 1 95.19 164 ASN A O 1
ATOM 1263 N N . ALA A 1 165 ? 5.414 -20.953 0.44 1 96.75 165 ALA A N 1
ATOM 1264 C CA . ALA A 1 165 ? 4.465 -21.844 -0.21 1 96.75 165 ALA A CA 1
ATOM 1265 C C . ALA A 1 165 ? 4.27 -21.469 -1.676 1 96.75 165 ALA A C 1
ATOM 1267 O O . ALA A 1 165 ? 4.121 -20.297 -2.008 1 96.75 165 ALA A O 1
ATOM 1268 N N . ALA A 1 166 ? 4.363 -22.422 -2.57 1 98.31 166 ALA A N 1
ATOM 1269 C CA . ALA A 1 166 ? 3.83 -22.359 -3.928 1 98.31 166 ALA A CA 1
ATOM 1270 C C . ALA A 1 166 ? 2.482 -23.062 -4.02 1 98.31 166 ALA A C 1
ATOM 1272 O O . ALA A 1 166 ? 2.051 -23.719 -3.062 1 98.31 166 ALA A O 1
ATOM 1273 N N . LEU A 1 167 ? 1.775 -22.844 -5.152 1 98.75 167 LEU A N 1
ATOM 1274 C CA . LEU A 1 167 ? 0.411 -23.359 -5.227 1 98.75 167 LEU A CA 1
ATOM 1275 C C . LEU A 1 167 ? 0.185 -24.109 -6.527 1 98.75 167 LEU A C 1
ATOM 1277 O O . LEU A 1 167 ? 0.594 -23.656 -7.598 1 98.75 167 LEU A O 1
ATOM 1281 N N . ARG A 1 168 ? -0.405 -25.266 -6.41 1 98.5 168 ARG A N 1
ATOM 1282 C CA . ARG A 1 168 ? -1.097 -25.906 -7.523 1 98.5 168 ARG A CA 1
ATOM 1283 C C . ARG A 1 168 ? -2.596 -25.641 -7.465 1 98.5 168 ARG A C 1
ATOM 1285 O O . ARG A 1 168 ? -3.273 -26.062 -6.527 1 98.5 168 ARG A O 1
ATOM 1292 N N . LEU A 1 169 ? -3.08 -24.844 -8.344 1 98.25 169 LEU A N 1
ATOM 1293 C CA . LEU A 1 169 ? -4.492 -24.5 -8.492 1 98.25 169 LEU A CA 1
ATOM 1294 C C . LEU A 1 169 ? -5.098 -25.188 -9.703 1 98.25 169 LEU A C 1
ATOM 1296 O O . LEU A 1 169 ? -5.09 -24.641 -10.812 1 98.25 169 LEU A O 1
ATOM 1300 N N . GLY A 1 170 ? -5.637 -26.438 -9.508 1 96.69 170 GLY A N 1
ATOM 1301 C CA . GLY A 1 170 ? -6.016 -27.234 -10.664 1 96.69 170 GLY A CA 1
ATOM 1302 C C . GLY A 1 170 ? -4.852 -27.547 -11.578 1 96.69 170 GLY A C 1
ATOM 1303 O O . GLY A 1 170 ? -3.879 -28.172 -11.164 1 96.69 170 GLY A O 1
ATOM 1304 N N . ASP A 1 171 ? -4.891 -26.984 -12.75 1 96.19 171 ASP A N 1
ATOM 1305 C CA . ASP A 1 171 ? -3.838 -27.266 -13.727 1 96.19 171 ASP A CA 1
ATOM 1306 C C . ASP A 1 171 ? -2.854 -26.109 -13.82 1 96.19 171 ASP A C 1
ATOM 1308 O O . ASP A 1 171 ? -2.033 -26.047 -14.742 1 96.19 171 ASP A O 1
ATOM 1312 N N . LEU A 1 172 ? -2.936 -25.188 -12.867 1 98.31 172 LEU A N 1
ATOM 1313 C CA . LEU A 1 172 ? -2.037 -24.031 -12.805 1 98.31 172 LEU A CA 1
ATOM 1314 C C . LEU A 1 172 ? -1.069 -24.172 -11.633 1 98.31 172 LEU A C 1
ATOM 1316 O O . LEU A 1 172 ? -1.493 -24.359 -10.492 1 98.31 172 LEU A O 1
ATOM 1320 N N . VAL A 1 173 ? 0.163 -24.125 -11.938 1 98.62 173 VAL A N 1
ATOM 1321 C CA . VAL A 1 173 ? 1.171 -23.984 -10.891 1 98.62 173 VAL A CA 1
ATOM 1322 C C . VAL A 1 173 ? 1.615 -22.531 -10.773 1 98.62 173 VAL A C 1
ATOM 1324 O O . VAL A 1 173 ? 1.919 -21.891 -11.789 1 98.62 173 VAL A O 1
ATOM 1327 N N . TYR A 1 174 ? 1.552 -22 -9.617 1 98.75 174 TYR A N 1
ATOM 1328 C CA . TYR A 1 174 ? 2.014 -20.641 -9.312 1 98.75 174 TYR A CA 1
ATOM 1329 C C . TYR A 1 174 ? 3.172 -20.688 -8.32 1 98.75 174 TYR A C 1
ATOM 1331 O O . TYR A 1 174 ? 2.982 -20.984 -7.145 1 98.75 174 TYR A O 1
ATOM 1339 N N . LEU A 1 175 ? 4.336 -20.375 -8.867 1 95.62 175 LEU A N 1
ATOM 1340 C CA . LEU A 1 175 ? 5.602 -20.5 -8.148 1 95.62 175 LEU A CA 1
ATOM 1341 C C . LEU A 1 175 ? 6.371 -19.172 -8.188 1 95.62 175 LEU A C 1
ATOM 1343 O O . LEU A 1 175 ? 7.031 -18.859 -9.18 1 95.62 175 LEU A O 1
ATOM 1347 N N . THR A 1 176 ? 6.242 -18.359 -7.094 1 93.81 176 THR A N 1
ATOM 1348 C CA . THR A 1 176 ? 7.016 -17.125 -7.02 1 93.81 176 THR A CA 1
ATOM 1349 C C . THR A 1 176 ? 7.938 -17.141 -5.805 1 93.81 176 THR A C 1
ATOM 1351 O O . THR A 1 176 ? 7.797 -17.984 -4.922 1 93.81 176 THR A O 1
ATOM 1354 N N . ASP A 1 177 ? 8.984 -16.219 -5.785 1 95.25 177 ASP A N 1
ATOM 1355 C CA . ASP A 1 177 ? 9.867 -16.031 -4.641 1 95.25 177 ASP A CA 1
ATOM 1356 C C . ASP A 1 177 ? 10.523 -17.344 -4.219 1 95.25 177 ASP A C 1
ATOM 1358 O O . ASP A 1 177 ? 10.43 -17.734 -3.057 1 95.25 177 ASP A O 1
ATOM 1362 N N . CYS A 1 178 ? 11.18 -17.969 -5.176 1 95.38 178 CYS A N 1
ATOM 1363 C CA . CYS A 1 178 ? 11.734 -19.297 -4.992 1 95.38 178 CYS A CA 1
ATOM 1364 C C . CYS A 1 178 ? 13.102 -19.422 -5.645 1 95.38 178 CYS A C 1
ATOM 1366 O O . CYS A 1 178 ? 13.328 -18.875 -6.73 1 95.38 178 CYS A O 1
ATOM 1368 N N . ASN A 1 179 ? 14.016 -20.141 -4.887 1 95.31 179 ASN A N 1
ATOM 1369 C CA . ASN A 1 179 ? 15.297 -20.438 -5.512 1 95.31 179 ASN A CA 1
ATOM 1370 C C . ASN A 1 179 ? 15.523 -21.938 -5.652 1 95.31 179 ASN A C 1
ATOM 1372 O O . ASN A 1 179 ? 16.516 -22.375 -6.242 1 95.31 179 ASN A O 1
ATOM 1376 N N . ALA A 1 180 ? 14.57 -22.734 -5.168 1 95.44 180 ALA A N 1
ATOM 1377 C CA . ALA A 1 180 ? 14.602 -24.188 -5.355 1 95.44 180 ALA A CA 1
ATOM 1378 C C . ALA A 1 180 ? 13.25 -24.812 -5.02 1 95.44 180 ALA A C 1
ATOM 1380 O O . ALA A 1 180 ? 12.508 -24.281 -4.188 1 95.44 180 ALA A O 1
ATOM 1381 N N . VAL A 1 181 ? 12.977 -25.906 -5.715 1 95.56 181 VAL A N 1
ATOM 1382 C CA . VAL A 1 181 ? 11.773 -26.688 -5.414 1 95.56 181 VAL A CA 1
ATOM 1383 C C . VAL A 1 181 ? 12.164 -28.016 -4.758 1 95.56 181 VAL A C 1
ATOM 1385 O O . VAL A 1 181 ? 13.031 -28.734 -5.266 1 95.56 181 VAL A O 1
ATOM 1388 N N . LEU A 1 182 ? 11.539 -28.297 -3.67 1 92.38 182 LEU A N 1
ATOM 1389 C CA . LEU A 1 182 ? 11.797 -29.547 -2.971 1 92.38 182 LEU A CA 1
ATOM 1390 C C . LEU A 1 182 ? 11.164 -30.719 -3.709 1 92.38 182 LEU A C 1
ATOM 1392 O O . LEU A 1 182 ? 10.227 -30.547 -4.488 1 92.38 182 LEU A O 1
ATOM 1396 N N . PRO A 1 183 ? 11.695 -31.984 -3.477 1 92.94 183 PRO A N 1
ATOM 1397 C CA . PRO A 1 183 ? 11.195 -33.156 -4.203 1 92.94 183 PRO A CA 1
ATOM 1398 C C . PRO A 1 183 ? 9.68 -33.281 -4.113 1 92.94 183 PRO A C 1
ATOM 1400 O O . PRO A 1 183 ? 9.023 -33.625 -5.109 1 92.94 183 PRO A O 1
ATOM 1403 N N . GLU A 1 184 ? 9.18 -33.031 -2.979 1 93.94 184 GLU A N 1
ATOM 1404 C CA . GLU A 1 184 ? 7.73 -33.125 -2.811 1 93.94 184 GLU A CA 1
ATOM 1405 C C . GLU A 1 184 ? 7.004 -32.156 -3.734 1 93.94 184 GLU A C 1
ATOM 1407 O O . GLU A 1 184 ? 5.938 -32.469 -4.266 1 93.94 184 GLU A O 1
ATOM 1412 N N . GLY A 1 185 ? 7.555 -31.047 -3.867 1 96.38 185 GLY A N 1
ATOM 1413 C CA . GLY A 1 185 ? 6.977 -30.047 -4.754 1 96.38 185 GLY A CA 1
ATOM 1414 C C . GLY A 1 185 ? 7.023 -30.453 -6.215 1 96.38 185 GLY A C 1
ATOM 1415 O O . GLY A 1 185 ? 6.09 -30.172 -6.973 1 96.38 185 GLY A O 1
ATOM 1416 N N . LYS A 1 186 ? 8.078 -31.172 -6.543 1 96.12 186 LYS A N 1
ATOM 1417 C CA . LYS A 1 186 ? 8.211 -31.641 -7.914 1 96.12 186 LYS A CA 1
ATOM 1418 C C . LYS A 1 186 ? 7.059 -32.562 -8.281 1 96.12 186 LYS A C 1
ATOM 1420 O O . LYS A 1 186 ? 6.527 -32.5 -9.391 1 96.12 186 LYS A O 1
ATOM 1425 N N . GLU A 1 187 ? 6.707 -33.375 -7.395 1 96.69 187 GLU A N 1
ATOM 1426 C CA . GLU A 1 187 ? 5.598 -34.281 -7.613 1 96.69 187 GLU A CA 1
ATOM 1427 C C . GLU A 1 187 ? 4.277 -33.531 -7.773 1 96.69 187 GLU A C 1
ATOM 1429 O O . GLU A 1 187 ? 3.453 -33.906 -8.617 1 96.69 187 GLU A O 1
ATOM 1434 N N . VAL A 1 188 ? 4.09 -32.5 -7.004 1 97.62 188 VAL A N 1
ATOM 1435 C CA . VAL A 1 188 ? 2.855 -31.719 -7.023 1 97.62 188 VAL A CA 1
ATOM 1436 C C . VAL A 1 188 ? 2.717 -31 -8.359 1 97.62 188 VAL A C 1
ATOM 1438 O O . VAL A 1 188 ? 1.61 -30.859 -8.891 1 97.62 188 VAL A O 1
ATOM 1441 N N . MET A 1 189 ? 3.818 -30.625 -8.977 1 98 189 MET A N 1
ATOM 1442 C CA . MET A 1 189 ? 3.811 -29.797 -10.188 1 98 189 MET A CA 1
ATOM 1443 C C . MET A 1 189 ? 3.57 -30.641 -11.422 1 98 189 MET A C 1
ATOM 1445 O O . MET A 1 189 ? 3.207 -30.125 -12.484 1 98 189 MET A O 1
ATOM 1449 N N . LYS A 1 190 ? 3.758 -31.922 -11.281 1 96.12 190 LYS A N 1
ATOM 1450 C CA . LYS A 1 190 ? 3.676 -32.812 -12.438 1 96.12 190 LYS A CA 1
ATOM 1451 C C . LYS A 1 190 ? 2.301 -32.75 -13.094 1 96.12 190 LYS A C 1
ATOM 1453 O O . LYS A 1 190 ? 1.276 -32.75 -12.406 1 96.12 190 LYS A O 1
ATOM 1458 N N . GLY A 1 191 ? 2.338 -32.594 -14.438 1 95.69 191 GLY A N 1
ATOM 1459 C CA . GLY A 1 191 ? 1.105 -32.656 -15.203 1 95.69 191 GLY A CA 1
ATOM 1460 C C . GLY A 1 191 ? 0.396 -31.312 -15.289 1 95.69 191 GLY A C 1
ATOM 1461 O O . GLY A 1 191 ? -0.668 -31.203 -15.906 1 95.69 191 GLY A O 1
ATOM 1462 N N . ALA A 1 192 ? 0.931 -30.297 -14.68 1 96.94 192 ALA A N 1
ATOM 1463 C CA . ALA A 1 192 ? 0.333 -28.969 -14.805 1 96.94 192 ALA A CA 1
ATOM 1464 C C . ALA A 1 192 ? 0.312 -28.5 -16.25 1 96.94 192 ALA A C 1
ATOM 1466 O O . ALA A 1 192 ? 1.273 -28.734 -17 1 96.94 192 ALA A O 1
ATOM 1467 N N . ARG A 1 193 ? -0.75 -27.859 -16.672 1 97.81 193 ARG A N 1
ATOM 1468 C CA . ARG A 1 193 ? -0.888 -27.375 -18.047 1 97.81 193 ARG A CA 1
ATOM 1469 C C . ARG A 1 193 ? -0.299 -25.984 -18.203 1 97.81 193 ARG A C 1
ATOM 1471 O O . ARG A 1 193 ? 0.143 -25.609 -19.297 1 97.81 193 ARG A O 1
ATOM 1478 N N . THR A 1 194 ? -0.363 -25.219 -17.172 1 98.5 194 THR A N 1
ATOM 1479 C CA . THR A 1 194 ? 0.169 -23.859 -17.156 1 98.5 194 THR A CA 1
ATOM 1480 C C . THR A 1 194 ? 1.044 -23.641 -15.93 1 98.5 194 THR A C 1
ATOM 1482 O O . THR A 1 194 ? 0.709 -24.078 -14.828 1 98.5 194 THR A O 1
ATOM 1485 N N . MET A 1 195 ? 2.15 -23 -16.125 1 98.56 195 MET A N 1
ATOM 1486 C CA . MET A 1 195 ? 3.043 -22.672 -15.016 1 98.56 195 MET A CA 1
ATOM 1487 C C . MET A 1 195 ? 3.361 -21.172 -14.992 1 98.56 195 MET A C 1
ATOM 1489 O O . MET A 1 195 ? 3.607 -20.578 -16.031 1 98.56 195 MET A O 1
ATOM 1493 N N . VAL A 1 196 ? 3.229 -20.562 -13.836 1 98.88 196 VAL A N 1
ATOM 1494 C CA . VAL A 1 196 ? 3.689 -19.203 -13.578 1 98.88 196 VAL A CA 1
ATOM 1495 C C . VAL A 1 196 ? 4.883 -19.234 -12.625 1 98.88 196 VAL A C 1
ATOM 1497 O O . VAL A 1 196 ? 4.785 -19.75 -11.516 1 98.88 196 VAL A O 1
ATOM 1500 N N . VAL A 1 197 ? 6.023 -18.672 -13.047 1 98.56 197 VAL A N 1
ATOM 1501 C CA . VAL A 1 197 ? 7.266 -18.797 -12.297 1 98.56 197 VAL A CA 1
ATOM 1502 C C . VAL A 1 197 ? 7.902 -17.422 -12.109 1 98.56 197 VAL A C 1
ATOM 1504 O O . VAL A 1 197 ? 8.023 -16.656 -13.062 1 98.56 197 VAL A O 1
ATOM 1507 N N . GLY A 1 198 ? 8.32 -17.156 -10.883 1 98.31 198 GLY A N 1
ATOM 1508 C CA . GLY A 1 198 ? 8.969 -15.891 -10.578 1 98.31 198 GLY A CA 1
ATOM 1509 C C . GLY A 1 198 ? 10.438 -15.867 -10.961 1 98.31 198 GLY A C 1
ATOM 1510 O O . GLY A 1 198 ? 11.18 -16.797 -10.641 1 98.31 198 GLY A O 1
ATOM 1511 N N . VAL A 1 199 ? 10.867 -14.852 -11.648 1 98.19 199 VAL A N 1
ATOM 1512 C CA . VAL A 1 199 ? 12.258 -14.57 -11.984 1 98.19 199 VAL A CA 1
ATOM 1513 C C . VAL A 1 199 ? 12.531 -13.07 -11.828 1 98.19 199 VAL A C 1
ATOM 1515 O O . VAL A 1 199 ? 12.07 -12.266 -12.641 1 98.19 199 VAL A O 1
ATOM 1518 N N . VAL A 1 200 ? 13.328 -12.711 -10.859 1 97.44 200 VAL A N 1
ATOM 1519 C CA . VAL A 1 200 ? 13.547 -11.312 -10.539 1 97.44 200 VAL A CA 1
ATOM 1520 C C . VAL A 1 200 ? 14.594 -10.719 -11.484 1 97.44 200 VAL A C 1
ATOM 1522 O O . VAL A 1 200 ? 14.492 -9.555 -11.875 1 97.44 200 VAL A O 1
ATOM 1525 N N . ARG A 1 201 ? 15.57 -11.516 -11.836 1 97.69 201 ARG A N 1
ATOM 1526 C CA . ARG A 1 201 ? 16.688 -11.109 -12.688 1 97.69 201 ARG A CA 1
ATOM 1527 C C . ARG A 1 201 ? 17.281 -12.312 -13.414 1 97.69 201 ARG A C 1
ATOM 1529 O O . ARG A 1 201 ? 16.891 -13.453 -13.156 1 97.69 201 ARG A O 1
ATOM 1536 N N . TYR A 1 202 ? 18.156 -12.047 -14.32 1 98.19 202 TYR A N 1
ATOM 1537 C CA . TYR A 1 202 ? 18.703 -13.109 -15.164 1 98.19 202 TYR A CA 1
ATOM 1538 C C . TYR A 1 202 ? 19.562 -14.07 -14.352 1 98.19 202 TYR A C 1
ATOM 1540 O O . TYR A 1 202 ? 19.484 -15.281 -14.531 1 98.19 202 TYR A O 1
ATOM 1548 N N . GLU A 1 203 ? 20.328 -13.461 -13.422 1 97.06 203 GLU A N 1
ATOM 1549 C CA . GLU A 1 203 ? 21.297 -14.258 -12.664 1 97.06 203 GLU A CA 1
ATOM 1550 C C . GLU A 1 203 ? 20.641 -14.898 -11.445 1 97.06 203 GLU A C 1
ATOM 1552 O O . GLU A 1 203 ? 19.719 -14.344 -10.859 1 97.06 203 GLU A O 1
ATOM 1557 N N . PRO A 1 204 ? 21.234 -16.047 -11.102 1 92.5 204 PRO A N 1
ATOM 1558 C CA . PRO A 1 204 ? 20.734 -16.625 -9.852 1 92.5 204 PRO A CA 1
ATOM 1559 C C . PRO A 1 204 ? 20.906 -15.695 -8.656 1 92.5 204 PRO A C 1
ATOM 1561 O O . PRO A 1 204 ? 21.781 -14.82 -8.664 1 92.5 204 PRO A O 1
ATOM 1564 N N . HIS A 1 205 ? 20.031 -15.852 -7.738 1 91.25 205 HIS A N 1
ATOM 1565 C CA . HIS A 1 205 ? 20.031 -15.117 -6.477 1 91.25 205 HIS A CA 1
ATOM 1566 C C . HIS A 1 205 ? 19.844 -16.062 -5.293 1 91.25 205 HIS A C 1
ATOM 1568 O O . HIS A 1 205 ? 19.328 -17.172 -5.453 1 91.25 205 HIS A O 1
ATOM 1574 N N . ILE A 1 206 ? 20.219 -15.688 -4.152 1 89.19 206 ILE A N 1
ATOM 1575 C CA . ILE A 1 206 ? 20.156 -16.5 -2.936 1 89.19 206 ILE A CA 1
ATOM 1576 C C . ILE A 1 206 ? 18.703 -16.859 -2.631 1 89.19 206 ILE A C 1
ATOM 1578 O O . ILE A 1 206 ? 18.422 -17.922 -2.076 1 89.19 206 ILE A O 1
ATOM 1582 N N . SER A 1 207 ? 17.766 -15.984 -3.094 1 92.94 207 SER A N 1
ATOM 1583 C CA . SER A 1 207 ? 16.391 -16.203 -2.684 1 92.94 207 SER A CA 1
ATOM 1584 C C . SER A 1 207 ? 15.469 -16.359 -3.893 1 92.94 207 SER A C 1
ATOM 1586 O O . SER A 1 207 ? 14.266 -16.578 -3.74 1 92.94 207 SER A O 1
ATOM 1588 N N . HIS A 1 208 ? 16.016 -16.25 -5.098 1 95.94 208 HIS A N 1
ATOM 1589 C CA . HIS A 1 208 ? 15.164 -16.312 -6.285 1 95.94 208 HIS A CA 1
ATOM 1590 C C . HIS A 1 208 ? 15.82 -17.125 -7.391 1 95.94 208 HIS A C 1
ATOM 1592 O O . HIS A 1 208 ? 17.047 -17.156 -7.504 1 95.94 208 HIS A O 1
ATOM 1598 N N . PHE A 1 209 ? 14.969 -17.688 -8.258 1 96.44 209 PHE A N 1
ATOM 1599 C CA . PHE A 1 209 ? 15.438 -18.266 -9.508 1 96.44 209 PHE A CA 1
ATOM 1600 C C . PHE A 1 209 ? 16.047 -17.203 -10.406 1 96.44 209 PHE A C 1
ATOM 1602 O O . PHE A 1 209 ? 15.508 -16.094 -10.516 1 96.44 209 PHE A O 1
ATOM 1609 N N . GLY A 1 210 ? 17.219 -17.578 -10.977 1 97.56 210 GLY A N 1
ATOM 1610 C CA . GLY A 1 210 ? 17.547 -16.906 -12.219 1 97.56 210 GLY A CA 1
ATOM 1611 C C . GLY A 1 210 ? 16.75 -17.438 -13.406 1 97.56 210 GLY A C 1
ATOM 1612 O O . GLY A 1 210 ? 16 -18.406 -13.273 1 97.56 210 GLY A O 1
ATOM 1613 N N . LEU A 1 211 ? 16.969 -16.812 -14.539 1 98.38 211 LEU A N 1
ATOM 1614 C CA . LEU A 1 211 ? 16.172 -17.188 -15.711 1 98.38 211 LEU A CA 1
ATOM 1615 C C . LEU A 1 211 ? 16.438 -18.625 -16.125 1 98.38 211 LEU A C 1
ATOM 1617 O O . LEU A 1 211 ? 15.508 -19.391 -16.344 1 98.38 211 LEU A O 1
ATOM 1621 N N . ASP A 1 212 ? 17.641 -19.016 -16.141 1 98.06 212 ASP A N 1
ATOM 1622 C CA . ASP A 1 212 ? 18 -20.359 -16.578 1 98.06 212 ASP A CA 1
ATOM 1623 C C . ASP A 1 212 ? 17.438 -21.422 -15.625 1 98.06 212 ASP A C 1
ATOM 1625 O O . ASP A 1 212 ? 16.984 -22.484 -16.062 1 98.06 212 ASP A O 1
ATOM 1629 N N . GLN A 1 213 ? 17.5 -21.141 -14.352 1 97.69 213 GLN A N 1
ATOM 1630 C CA . GLN A 1 213 ? 16.953 -22.062 -13.367 1 97.69 213 GLN A CA 1
ATOM 1631 C C . GLN A 1 213 ? 15.445 -22.234 -13.539 1 97.69 213 GLN A C 1
ATOM 1633 O O . GLN A 1 213 ? 14.922 -23.344 -13.484 1 97.69 213 GLN A O 1
ATOM 1638 N N . ALA A 1 214 ? 14.781 -21.109 -13.75 1 98 214 ALA A N 1
ATOM 1639 C CA . ALA A 1 214 ? 13.336 -21.156 -13.969 1 98 214 ALA A CA 1
ATOM 1640 C C . ALA A 1 214 ? 12.992 -21.953 -15.227 1 98 214 ALA A C 1
ATOM 1642 O O . ALA A 1 214 ? 12.062 -22.766 -15.219 1 98 214 ALA A O 1
ATOM 1643 N N . LEU A 1 215 ? 13.773 -21.75 -16.281 1 98.31 215 LEU A N 1
ATOM 1644 C CA . LEU A 1 215 ? 13.531 -22.453 -17.531 1 98.31 215 LEU A CA 1
ATOM 1645 C C . LEU A 1 215 ? 13.773 -23.953 -17.375 1 98.31 215 LEU A C 1
ATOM 1647 O O . LEU A 1 215 ? 13.055 -24.75 -17.969 1 98.31 215 LEU A O 1
ATOM 1651 N N . ALA A 1 216 ? 14.75 -24.281 -16.609 1 97.38 216 ALA A N 1
ATOM 1652 C CA . ALA A 1 216 ? 15.016 -25.688 -16.344 1 97.38 216 ALA A CA 1
ATOM 1653 C C . ALA A 1 216 ? 13.836 -26.344 -15.617 1 97.38 216 ALA A C 1
ATOM 1655 O O . ALA A 1 216 ? 13.438 -27.469 -15.945 1 97.38 216 ALA A O 1
ATOM 1656 N N . GLU A 1 217 ? 13.32 -25.625 -14.648 1 96.81 217 GLU A N 1
ATOM 1657 C CA . GLU A 1 217 ? 12.156 -26.125 -13.914 1 96.81 217 GLU A CA 1
ATOM 1658 C C . GLU A 1 217 ? 10.953 -26.281 -14.836 1 96.81 217 GLU A C 1
ATOM 1660 O O . GLU A 1 217 ? 10.234 -27.281 -14.758 1 96.81 217 GLU A O 1
ATOM 1665 N N . ILE A 1 218 ? 10.703 -25.312 -15.719 1 98 218 ILE A N 1
ATOM 1666 C CA . ILE A 1 218 ? 9.594 -25.359 -16.672 1 98 218 ILE A CA 1
ATOM 1667 C C . ILE A 1 218 ? 9.75 -26.562 -17.594 1 98 218 ILE A C 1
ATOM 1669 O O . ILE A 1 218 ? 8.781 -27.281 -17.859 1 98 218 ILE A O 1
ATOM 1673 N N . ARG A 1 219 ? 10.945 -26.75 -18.078 1 97.19 219 ARG A N 1
ATOM 1674 C CA . ARG A 1 219 ? 11.211 -27.875 -18.969 1 97.19 219 ARG A CA 1
ATOM 1675 C C . ARG A 1 219 ? 10.914 -29.203 -18.281 1 97.19 219 ARG A C 1
ATOM 1677 O O . ARG A 1 219 ? 10.367 -30.109 -18.906 1 97.19 219 ARG A O 1
ATOM 1684 N N . GLU A 1 220 ? 11.336 -29.281 -17.047 1 95.88 220 GLU A N 1
ATOM 1685 C CA . GLU A 1 220 ? 11.117 -30.516 -16.281 1 95.88 220 GLU A CA 1
ATOM 1686 C C . GLU A 1 220 ? 9.633 -30.812 -16.141 1 95.88 220 GLU A C 1
ATOM 1688 O O . GLU A 1 220 ? 9.211 -31.969 -16.281 1 95.88 220 GLU A O 1
ATOM 1693 N N . VAL A 1 221 ? 8.82 -29.844 -15.812 1 96.56 221 VAL A N 1
ATOM 1694 C CA . VAL A 1 221 ? 7.383 -30.016 -15.625 1 96.56 221 VAL A CA 1
ATOM 1695 C C . VAL A 1 221 ? 6.711 -30.234 -16.984 1 96.56 221 VAL A C 1
ATOM 1697 O O . VAL A 1 221 ? 5.793 -31.062 -17.094 1 96.56 221 VAL A O 1
ATOM 1700 N N . GLY A 1 222 ? 7.129 -29.547 -18 1 97.12 222 GLY A N 1
ATOM 1701 C CA . GLY A 1 222 ? 6.625 -29.672 -19.359 1 97.12 222 GLY A CA 1
ATOM 1702 C C . GLY A 1 222 ? 5.203 -29.172 -19.531 1 97.12 222 GLY A C 1
ATOM 1703 O O . GLY A 1 222 ? 4.348 -29.891 -20.062 1 97.12 222 GLY A O 1
ATOM 1704 N N . PRO A 1 223 ? 4.887 -27.969 -19.062 1 98 223 PRO A N 1
ATOM 1705 C CA . PRO A 1 223 ? 3.537 -27.422 -19.25 1 98 223 PRO A CA 1
ATOM 1706 C C . PRO A 1 223 ? 3.248 -27.016 -20.688 1 98 223 PRO A C 1
ATOM 1708 O O . PRO A 1 223 ? 4.176 -26.891 -21.5 1 98 223 PRO A O 1
ATOM 1711 N N . GLU A 1 224 ? 1.977 -26.875 -21.031 1 97.75 224 GLU A N 1
ATOM 1712 C CA . GLU A 1 224 ? 1.589 -26.359 -22.344 1 97.75 224 GLU A CA 1
ATOM 1713 C C . GLU A 1 224 ? 2.002 -24.906 -22.516 1 97.75 224 GLU A C 1
ATOM 1715 O O . GLU A 1 224 ? 2.371 -24.484 -23.609 1 97.75 224 GLU A O 1
ATOM 1720 N N . SER A 1 225 ? 1.906 -24.125 -21.469 1 98.31 225 SER A N 1
ATOM 1721 C CA . SER A 1 225 ? 2.307 -22.719 -21.469 1 98.31 225 SER A CA 1
ATOM 1722 C C . SER A 1 225 ? 2.926 -22.344 -20.125 1 98.31 225 SER A C 1
ATOM 1724 O O . SER A 1 225 ? 2.607 -22.938 -19.094 1 98.31 225 SER A O 1
ATOM 1726 N N . ALA A 1 226 ? 3.822 -21.406 -20.172 1 98.75 226 ALA A N 1
ATOM 1727 C CA . ALA A 1 226 ? 4.434 -20.891 -18.953 1 98.75 226 ALA A CA 1
ATOM 1728 C C . ALA A 1 226 ? 4.605 -19.375 -19.016 1 98.75 226 ALA A C 1
ATOM 1730 O O . ALA A 1 226 ? 4.715 -18.812 -20.109 1 98.75 226 ALA A O 1
ATOM 1731 N N . TYR A 1 227 ? 4.57 -18.719 -17.891 1 98.94 227 TYR A N 1
ATOM 1732 C CA . TYR A 1 227 ? 4.688 -17.266 -17.781 1 98.94 227 TYR A CA 1
ATOM 1733 C C . TYR A 1 227 ? 5.695 -16.875 -16.719 1 98.94 227 TYR A C 1
ATOM 1735 O O . TYR A 1 227 ? 5.648 -17.391 -15.594 1 98.94 227 TYR A O 1
ATOM 1743 N N . ILE A 1 228 ? 6.578 -16.016 -17.062 1 98.88 228 ILE A N 1
ATOM 1744 C CA . ILE A 1 228 ? 7.535 -15.469 -16.109 1 98.88 228 ILE A CA 1
ATOM 1745 C C . ILE A 1 228 ? 6.918 -14.258 -15.406 1 98.88 228 ILE A C 1
ATOM 1747 O O . ILE A 1 228 ? 6.375 -13.359 -16.047 1 98.88 228 ILE A O 1
ATOM 1751 N N . THR A 1 229 ? 6.984 -14.219 -14.055 1 98.81 229 THR A N 1
ATOM 1752 C CA . THR A 1 229 ? 6.43 -13.125 -13.266 1 98.81 229 THR A CA 1
ATOM 1753 C C . THR A 1 229 ? 7.445 -12.633 -12.234 1 98.81 229 THR A C 1
ATOM 1755 O O . THR A 1 229 ? 8.625 -12.984 -12.305 1 98.81 229 THR A O 1
ATOM 1758 N N . HIS A 1 230 ? 7.008 -11.719 -11.328 1 98.69 230 HIS A N 1
ATOM 1759 C CA . HIS A 1 230 ? 7.832 -11.164 -10.258 1 98.69 230 HIS A CA 1
ATOM 1760 C C . HIS A 1 230 ? 9.109 -10.539 -10.82 1 98.69 230 HIS A C 1
ATOM 1762 O O . HIS A 1 230 ? 10.195 -10.742 -10.266 1 98.69 230 HIS A O 1
ATOM 1768 N N . ILE A 1 231 ? 9.008 -9.844 -11.891 1 98.69 231 ILE A N 1
ATOM 1769 C CA . ILE A 1 231 ? 10.109 -9.344 -12.703 1 98.69 231 ILE A CA 1
ATOM 1770 C C . ILE A 1 231 ? 10.555 -7.977 -12.188 1 98.69 231 ILE A C 1
ATOM 1772 O O . ILE A 1 231 ? 9.719 -7.105 -11.922 1 98.69 231 ILE A O 1
ATOM 1776 N N . SER A 1 232 ? 11.844 -7.738 -12.023 1 98.25 232 SER A N 1
ATOM 1777 C CA . SER A 1 232 ? 12.375 -6.449 -11.586 1 98.25 232 SER A CA 1
ATOM 1778 C C . SER A 1 232 ? 12.727 -5.562 -12.781 1 98.25 232 SER A C 1
ATOM 1780 O O . SER A 1 232 ? 12.578 -5.977 -13.93 1 98.25 232 SER A O 1
ATOM 1782 N N . HIS A 1 233 ? 13.203 -4.348 -12.477 1 98.38 233 HIS A N 1
ATOM 1783 C CA . HIS A 1 233 ? 13.57 -3.387 -13.516 1 98.38 233 HIS A CA 1
ATOM 1784 C C . HIS A 1 233 ? 14.891 -3.77 -14.172 1 98.38 233 HIS A C 1
ATOM 1786 O O . HIS A 1 233 ? 15.367 -3.068 -15.07 1 98.38 233 HIS A O 1
ATOM 1792 N N . ARG A 1 234 ? 15.406 -4.965 -13.789 1 97.94 234 ARG A N 1
ATOM 1793 C CA . ARG A 1 234 ? 16.625 -5.477 -14.406 1 97.94 234 ARG A CA 1
ATOM 1794 C C . ARG A 1 234 ? 16.312 -6.211 -15.703 1 97.94 234 ARG A C 1
ATOM 1796 O O . ARG A 1 234 ? 17.219 -6.59 -16.438 1 97.94 234 ARG A O 1
ATOM 1803 N N . MET A 1 235 ? 15.102 -6.418 -15.961 1 98.69 235 MET A N 1
ATOM 1804 C CA . MET A 1 235 ? 14.688 -7.176 -17.141 1 98.69 235 MET A CA 1
ATOM 1805 C C . MET A 1 235 ? 13.656 -6.402 -17.953 1 98.69 235 MET A C 1
ATOM 1807 O O . MET A 1 235 ? 12.562 -6.125 -17.469 1 98.69 235 MET A O 1
ATOM 1811 N N . ASP A 1 236 ? 14.023 -6.07 -19.156 1 98.81 236 ASP A N 1
ATOM 1812 C CA . ASP A 1 236 ? 13.094 -5.457 -20.094 1 98.81 236 ASP A CA 1
ATOM 1813 C C . ASP A 1 236 ? 12.148 -6.492 -20.688 1 98.81 236 ASP A C 1
ATOM 1815 O O . ASP A 1 236 ? 12.578 -7.574 -21.094 1 98.81 236 ASP A O 1
ATOM 1819 N N . HIS A 1 237 ? 10.867 -6.172 -20.781 1 98.88 237 HIS A N 1
ATOM 1820 C CA . HIS A 1 237 ? 9.852 -7.129 -21.203 1 98.88 237 HIS A CA 1
ATOM 1821 C C . HIS A 1 237 ? 10.148 -7.664 -22.594 1 98.88 237 HIS A C 1
ATOM 1823 O O . HIS A 1 237 ? 10.203 -8.875 -22.797 1 98.88 237 HIS A O 1
ATOM 1829 N N . ALA A 1 238 ? 10.32 -6.785 -23.578 1 98.75 238 ALA A N 1
ATOM 1830 C CA . ALA A 1 238 ? 10.516 -7.188 -24.969 1 98.75 238 ALA A CA 1
ATOM 1831 C C . ALA A 1 238 ? 11.789 -8.008 -25.125 1 98.75 238 ALA A C 1
ATOM 1833 O O . ALA A 1 238 ? 11.812 -9.008 -25.844 1 98.75 238 ALA A O 1
ATOM 1834 N N . THR A 1 239 ? 12.828 -7.535 -24.469 1 98.75 239 THR A N 1
ATOM 1835 C CA . THR A 1 239 ? 14.094 -8.258 -24.516 1 98.75 239 THR A CA 1
ATOM 1836 C C . THR A 1 239 ? 13.945 -9.664 -23.953 1 98.75 239 THR A C 1
ATOM 1838 O O . THR A 1 239 ? 14.375 -10.641 -24.562 1 98.75 239 THR A O 1
ATOM 1841 N N . LEU A 1 240 ? 13.297 -9.758 -22.797 1 98.81 240 LEU A N 1
ATOM 1842 C CA . LEU A 1 240 ? 13.062 -11.062 -22.188 1 98.81 240 LEU A CA 1
ATOM 1843 C C . LEU A 1 240 ? 12.234 -11.953 -23.109 1 98.81 240 LEU A C 1
ATOM 1845 O O . LEU A 1 240 ? 12.578 -13.125 -23.312 1 98.81 240 LEU A O 1
ATOM 1849 N N . GLU A 1 241 ? 11.18 -11.445 -23.625 1 98.75 241 GLU A N 1
ATOM 1850 C CA . GLU A 1 241 ? 10.281 -12.203 -24.484 1 98.75 241 GLU A CA 1
ATOM 1851 C C . GLU A 1 241 ? 11.031 -12.781 -25.688 1 98.75 241 GLU A C 1
ATOM 1853 O O . GLU A 1 241 ? 10.789 -13.93 -26.078 1 98.75 241 GLU A O 1
ATOM 1858 N N . SER A 1 242 ? 11.922 -12.023 -26.234 1 98.38 242 SER A N 1
ATOM 1859 C CA . SER A 1 242 ? 12.664 -12.445 -27.406 1 98.38 242 SER A CA 1
ATOM 1860 C C . SER A 1 242 ? 13.617 -13.586 -27.078 1 98.38 242 SER A C 1
ATOM 1862 O O . SER A 1 242 ? 14.07 -14.305 -27.984 1 98.38 242 SER A O 1
ATOM 1864 N N . GLN A 1 243 ? 13.914 -13.75 -25.812 1 97.88 243 GLN A N 1
ATOM 1865 C CA . GLN A 1 243 ? 14.891 -14.742 -25.391 1 97.88 243 GLN A CA 1
ATOM 1866 C C . GLN A 1 243 ? 14.211 -16.047 -24.969 1 97.88 243 GLN A C 1
ATOM 1868 O O . GLN A 1 243 ? 14.867 -17.078 -24.797 1 97.88 243 GLN A O 1
ATOM 1873 N N . LEU A 1 244 ? 12.945 -16.016 -24.828 1 98.62 244 LEU A N 1
ATOM 1874 C CA . LEU A 1 244 ? 12.234 -17.141 -24.25 1 98.62 244 LEU A CA 1
ATOM 1875 C C . LEU A 1 244 ? 11.82 -18.141 -25.344 1 98.62 244 LEU A C 1
ATOM 1877 O O . LEU A 1 244 ? 11.461 -17.734 -26.453 1 98.62 244 LEU A O 1
ATOM 1881 N N . PRO A 1 245 ? 11.875 -19.438 -25.062 1 97.44 245 PRO A N 1
ATOM 1882 C CA . PRO A 1 245 ? 11.391 -20.438 -26.016 1 97.44 245 PRO A CA 1
ATOM 1883 C C . PRO A 1 245 ? 9.891 -20.312 -26.281 1 97.44 245 PRO A C 1
ATOM 1885 O O . PRO A 1 245 ? 9.18 -19.641 -25.531 1 97.44 245 PRO A O 1
ATOM 1888 N N . PRO A 1 246 ? 9.445 -21 -27.391 1 96.94 246 PRO A N 1
ATOM 1889 C CA . PRO A 1 246 ? 8.008 -21 -27.672 1 96.94 246 PRO A CA 1
ATOM 1890 C C . PRO A 1 246 ? 7.188 -21.547 -26.5 1 96.94 246 PRO A C 1
ATOM 1892 O O . PRO A 1 246 ? 7.605 -22.5 -25.828 1 96.94 246 PRO A O 1
ATOM 1895 N N . GLY A 1 247 ? 6.121 -20.891 -26.188 1 97.62 247 GLY A N 1
ATOM 1896 C CA . GLY A 1 247 ? 5.223 -21.344 -25.141 1 97.62 247 GLY A CA 1
ATOM 1897 C C . GLY A 1 247 ? 5.492 -20.688 -23.797 1 97.62 247 GLY A C 1
ATOM 1898 O O . GLY A 1 247 ? 4.723 -20.875 -22.844 1 97.62 247 GLY A O 1
ATOM 1899 N N . ILE A 1 248 ? 6.613 -20.016 -23.703 1 98.75 248 ILE A N 1
ATOM 1900 C CA . ILE A 1 248 ? 6.984 -19.297 -22.484 1 98.75 248 ILE A CA 1
ATOM 1901 C C . ILE A 1 248 ? 7 -17.797 -22.75 1 98.75 248 ILE A C 1
ATOM 1903 O O . ILE A 1 248 ? 7.586 -17.344 -23.734 1 98.75 248 ILE A O 1
ATOM 1907 N N . ARG A 1 249 ? 6.301 -17 -21.953 1 98.81 249 ARG A N 1
ATOM 1908 C CA . ARG A 1 249 ? 6.211 -15.555 -22.141 1 98.81 249 ARG A CA 1
ATOM 1909 C C . ARG A 1 249 ? 6.375 -14.82 -20.812 1 98.81 249 ARG A C 1
ATOM 1911 O O . ARG A 1 249 ? 6.027 -15.352 -19.766 1 98.81 249 ARG A O 1
ATOM 1918 N N . PRO A 1 250 ? 6.926 -13.625 -20.828 1 98.88 250 PRO A N 1
ATOM 1919 C CA . PRO A 1 250 ? 6.797 -12.805 -19.625 1 98.88 250 PRO A CA 1
ATOM 1920 C C . PRO A 1 250 ? 5.363 -12.336 -19.391 1 98.88 250 PRO A C 1
ATOM 1922 O O . PRO A 1 250 ? 4.684 -11.898 -20.312 1 98.88 250 PRO A O 1
ATOM 1925 N N . ALA A 1 251 ? 4.938 -12.461 -18.188 1 98.94 251 ALA A N 1
ATOM 1926 C CA . ALA A 1 251 ? 3.654 -11.883 -17.797 1 98.94 251 ALA A CA 1
ATOM 1927 C C . ALA A 1 251 ? 3.754 -10.359 -17.703 1 98.94 251 ALA A C 1
ATOM 1929 O O . ALA A 1 251 ? 4.855 -9.805 -17.672 1 98.94 251 ALA A O 1
ATOM 1930 N N . TYR A 1 252 ? 2.682 -9.719 -17.766 1 98.94 252 TYR A N 1
ATOM 1931 C CA . TYR A 1 252 ? 2.578 -8.281 -17.531 1 98.94 252 TYR A CA 1
ATOM 1932 C C . TYR A 1 252 ? 1.288 -7.941 -16.797 1 98.94 252 TYR A C 1
ATOM 1934 O O . TYR A 1 252 ? 0.363 -8.75 -16.75 1 98.94 252 TYR A O 1
ATOM 1942 N N . ASP A 1 253 ? 1.255 -6.793 -16.125 1 98.94 253 ASP A N 1
ATOM 1943 C CA . ASP A 1 253 ? 0.057 -6.387 -15.391 1 98.94 253 ASP A CA 1
ATOM 1944 C C . ASP A 1 253 ? -1.159 -6.344 -16.312 1 98.94 253 ASP A C 1
ATOM 1946 O O . ASP A 1 253 ? -1.136 -5.672 -17.344 1 98.94 253 ASP A O 1
ATOM 1950 N N . GLY A 1 254 ? -2.186 -7.098 -15.992 1 98.81 254 GLY A N 1
ATOM 1951 C CA . GLY A 1 254 ? -3.414 -7.098 -16.766 1 98.81 254 GLY A CA 1
ATOM 1952 C C . GLY A 1 254 ? -3.518 -8.273 -17.719 1 98.81 254 GLY A C 1
ATOM 1953 O O . GLY A 1 254 ? -4.547 -8.469 -18.375 1 98.81 254 GLY A O 1
ATOM 1954 N N . LEU A 1 255 ? -2.488 -9.086 -17.812 1 98.88 255 LEU A N 1
ATOM 1955 C CA . LEU A 1 255 ? -2.553 -10.273 -18.656 1 98.88 255 LEU A CA 1
ATOM 1956 C C . LEU A 1 255 ? -3.635 -11.227 -18.156 1 98.88 255 LEU A C 1
ATOM 1958 O O . LEU A 1 255 ? -3.695 -11.547 -16.969 1 98.88 255 LEU A O 1
ATOM 1962 N N . ARG A 1 256 ? -4.512 -11.641 -19.047 1 98.5 256 ARG A N 1
ATOM 1963 C CA . ARG A 1 256 ? -5.547 -12.633 -18.781 1 98.5 256 ARG A CA 1
ATOM 1964 C C . ARG A 1 256 ? -5.277 -13.93 -19.531 1 98.5 256 ARG A C 1
ATOM 1966 O O . ARG A 1 256 ? -4.945 -13.898 -20.719 1 98.5 256 ARG A O 1
ATOM 1973 N N . ILE A 1 257 ? -5.398 -15.031 -18.828 1 97.81 257 ILE A N 1
ATOM 1974 C CA . ILE A 1 257 ? -5.23 -16.328 -19.484 1 97.81 257 ILE A CA 1
ATOM 1975 C C . ILE A 1 257 ? -6.395 -17.25 -19.125 1 97.81 257 ILE A C 1
ATOM 1977 O O . ILE A 1 257 ? -6.934 -17.172 -18.016 1 97.81 257 ILE A O 1
ATOM 1981 N N . SER A 1 258 ? -6.762 -18.094 -20.078 1 95.31 258 SER A N 1
ATOM 1982 C CA . SER A 1 258 ? -7.754 -19.141 -19.859 1 95.31 258 SER A CA 1
ATOM 1983 C C . SER A 1 258 ? -7.094 -20.438 -19.391 1 95.31 258 SER A C 1
ATOM 1985 O O . SER A 1 258 ? -6.07 -20.844 -19.938 1 95.31 258 SER A O 1
ATOM 1987 N N . LEU A 1 259 ? -7.652 -20.938 -18.359 1 93.06 259 LEU A N 1
ATOM 1988 C CA . LEU A 1 259 ? -7.066 -22.125 -17.75 1 93.06 259 LEU A CA 1
ATOM 1989 C C . LEU A 1 259 ? -8.016 -23.312 -17.859 1 93.06 259 LEU A C 1
ATOM 1991 O O . LEU A 1 259 ? -9.242 -23.141 -17.781 1 93.06 259 LEU A O 1
ATOM 1995 N N .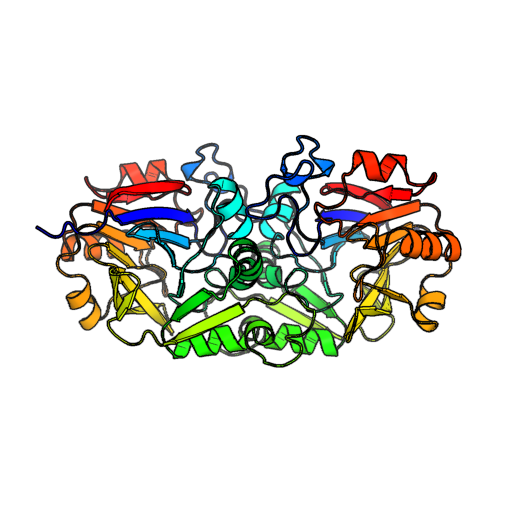 MET B 1 1 ? 20.344 38.312 10.664 1 33.12 1 MET B N 1
ATOM 1996 C CA . MET B 1 1 ? 18.922 38.031 10.484 1 33.12 1 MET B CA 1
ATOM 1997 C C . MET B 1 1 ? 18.688 36.594 10.016 1 33.12 1 MET B C 1
ATOM 1999 O O . MET B 1 1 ? 18.906 36.281 8.852 1 33.12 1 MET B O 1
ATOM 2003 N N . THR B 1 2 ? 19.094 35.562 10.688 1 39.47 2 THR B N 1
ATOM 2004 C CA . THR B 1 2 ? 19.266 34.156 10.336 1 39.47 2 THR B CA 1
ATOM 2005 C C . THR B 1 2 ? 17.953 33.562 9.789 1 39.47 2 THR B C 1
ATOM 2007 O O . THR B 1 2 ? 16.969 33.469 10.516 1 39.47 2 THR B O 1
ATOM 2010 N N . GLY B 1 3 ? 17.438 33.844 8.578 1 44.59 3 GLY B N 1
ATOM 2011 C CA . GLY B 1 3 ? 16.172 33.625 7.895 1 44.59 3 GLY B CA 1
ATOM 2012 C C . GLY B 1 3 ? 15.656 32.219 8.016 1 44.59 3 GLY B C 1
ATOM 2013 O O . GLY B 1 3 ? 16.438 31.266 7.953 1 44.59 3 GLY B O 1
ATOM 2014 N N . SER B 1 4 ? 14.617 32.031 8.789 1 57 4 SER B N 1
ATOM 2015 C CA . SER B 1 4 ? 14.008 30.719 8.906 1 57 4 SER B CA 1
ATOM 2016 C C . SER B 1 4 ? 14.062 29.969 7.578 1 57 4 SER B C 1
ATOM 2018 O O . SER B 1 4 ? 13.781 30.547 6.523 1 57 4 SER B O 1
ATOM 2020 N N . PRO B 1 5 ? 14.766 28.859 7.539 1 65.5 5 PRO B N 1
ATOM 2021 C CA . PRO B 1 5 ? 14.883 28.125 6.277 1 65.5 5 PRO B CA 1
ATOM 2022 C C . PRO B 1 5 ? 13.555 28 5.539 1 65.5 5 PRO B C 1
ATOM 2024 O O . PRO B 1 5 ? 12.492 27.984 6.172 1 65.5 5 PRO B O 1
ATOM 2027 N N . ALA B 1 6 ? 13.609 28.297 4.297 1 85.38 6 ALA B N 1
ATOM 2028 C CA . ALA B 1 6 ? 12.438 28.141 3.441 1 85.38 6 ALA B CA 1
ATOM 2029 C C . ALA B 1 6 ? 11.75 26.797 3.682 1 85.38 6 ALA B C 1
ATOM 2031 O O . ALA B 1 6 ? 12.414 25.766 3.791 1 85.38 6 ALA B O 1
ATOM 2032 N N . MET B 1 7 ? 10.523 26.844 4.219 1 94.44 7 MET B N 1
ATOM 2033 C CA . MET B 1 7 ? 9.727 25.641 4.484 1 94.44 7 MET B CA 1
ATOM 2034 C C . MET B 1 7 ? 8.578 25.516 3.486 1 94.44 7 MET B C 1
ATOM 2036 O O . MET B 1 7 ? 7.93 26.516 3.158 1 94.44 7 MET B O 1
ATOM 2040 N N . GLN B 1 8 ? 8.516 24.297 2.889 1 97.62 8 GLN B N 1
ATOM 2041 C CA . GLN B 1 8 ? 7.426 23.984 1.967 1 97.62 8 GLN B CA 1
ATOM 2042 C C . GLN B 1 8 ? 6.723 22.688 2.361 1 97.62 8 GLN B C 1
ATOM 2044 O O . GLN B 1 8 ? 7.301 21.844 3.051 1 97.62 8 GLN B O 1
ATOM 2049 N N . ALA B 1 9 ? 5.473 22.625 2 1 98.5 9 ALA B N 1
ATOM 2050 C CA . ALA B 1 9 ? 4.723 21.391 2.199 1 98.5 9 ALA B CA 1
ATOM 2051 C C . ALA B 1 9 ? 4.105 20.906 0.89 1 98.5 9 ALA B C 1
ATOM 2053 O O . ALA B 1 9 ? 3.588 21.703 0.107 1 98.5 9 ALA B O 1
ATOM 2054 N N . LEU B 1 10 ? 4.266 19.688 0.621 1 98.88 10 LEU B N 1
ATOM 2055 C CA . LEU B 1 10 ? 3.635 18.984 -0.499 1 98.88 10 LEU B CA 1
ATOM 2056 C C . LEU B 1 10 ? 2.643 17.938 -0.002 1 98.88 10 LEU B C 1
ATOM 2058 O O . LEU B 1 10 ? 3.02 17.016 0.726 1 98.88 10 LEU B O 1
ATOM 2062 N N . PHE B 1 11 ? 1.355 18.125 -0.345 1 98.94 11 PHE B N 1
ATOM 2063 C CA . PHE B 1 11 ? 0.359 17.109 -0.039 1 98.94 11 PHE B CA 1
ATOM 2064 C C . PHE B 1 11 ? 0.513 15.906 -0.963 1 98.94 11 PHE B C 1
ATOM 2066 O O . PHE B 1 11 ? 0.046 15.93 -2.104 1 98.94 11 PHE B O 1
ATOM 2073 N N . LEU B 1 12 ? 1.099 14.828 -0.435 1 98.94 12 LEU B N 1
ATOM 2074 C CA . LEU B 1 12 ? 1.244 13.625 -1.245 1 98.94 12 LEU B CA 1
ATOM 2075 C C . LEU B 1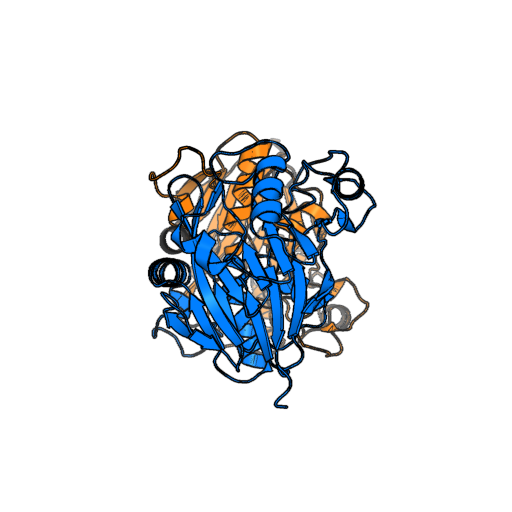 12 ? -0.101 12.93 -1.439 1 98.94 12 LEU B C 1
ATOM 2077 O O . LEU B 1 12 ? -0.411 12.469 -2.537 1 98.94 12 LEU B O 1
ATOM 2081 N N . GLY B 1 13 ? -0.823 12.859 -0.399 1 98.88 13 GLY B N 1
ATOM 2082 C CA . GLY B 1 13 ? -2.18 12.336 -0.402 1 98.88 13 GLY B CA 1
ATOM 2083 C C . GLY B 1 13 ? -3.123 13.117 0.489 1 98.88 13 GLY B C 1
ATOM 2084 O O . GLY B 1 13 ? -2.703 13.688 1.501 1 98.88 13 GLY B O 1
ATOM 2085 N N . THR B 1 14 ? -4.441 13.102 0.102 1 98.94 14 THR B N 1
ATOM 2086 C CA . THR B 1 14 ? -5.406 13.922 0.825 1 98.94 14 THR B CA 1
ATOM 2087 C C . THR B 1 14 ? -6.711 13.156 1.044 1 98.94 14 THR B C 1
ATOM 2089 O O . THR B 1 14 ? -7.734 13.75 1.381 1 98.94 14 THR B O 1
ATOM 2092 N N . GLY B 1 15 ? -6.648 11.836 0.802 1 98.75 15 GLY B N 1
ATOM 2093 C CA . GLY B 1 15 ? -7.848 11.023 0.901 1 98.75 15 GLY B CA 1
ATOM 2094 C C . GLY B 1 15 ? -8 10.352 2.252 1 98.75 15 GLY B C 1
ATOM 2095 O O . GLY B 1 15 ? -7.047 10.273 3.025 1 98.75 15 GLY B O 1
ATOM 2096 N N . SER B 1 16 ? -9.211 9.945 2.49 1 97.38 16 SER B N 1
ATOM 2097 C CA . SER B 1 16 ? -9.5 9.109 3.654 1 97.38 16 SER B CA 1
ATOM 2098 C C . SER B 1 16 ? -8.883 7.727 3.51 1 97.38 16 SER B C 1
ATOM 2100 O O . SER B 1 16 ? -8.117 7.477 2.574 1 97.38 16 SER B O 1
ATOM 2102 N N . SER B 1 17 ? -9.195 6.824 4.473 1 96.62 17 SER B N 1
ATOM 2103 C CA . SER B 1 17 ? -8.523 5.535 4.59 1 96.62 17 SER B CA 1
ATOM 2104 C C . SER B 1 17 ? -8.812 4.645 3.385 1 96.62 17 SER B C 1
ATOM 2106 O O . SER B 1 17 ? -8.07 3.701 3.111 1 96.62 17 SER B O 1
ATOM 2108 N N . VAL B 1 18 ? -9.883 4.941 2.576 1 96.62 18 VAL B N 1
ATOM 2109 C CA . VAL B 1 18 ? -10.234 4.066 1.462 1 96.62 18 VAL B CA 1
ATOM 2110 C C . VAL B 1 18 ? -9.758 4.684 0.15 1 96.62 18 VAL B C 1
ATOM 2112 O O . VAL B 1 18 ? -9.828 4.051 -0.906 1 96.62 18 VAL B O 1
ATOM 2115 N N . GLY B 1 19 ? -9.219 5.93 0.18 1 98.25 19 GLY B N 1
ATOM 2116 C CA . GLY B 1 19 ? -8.875 6.645 -1.04 1 98.25 19 GLY B CA 1
ATOM 2117 C C . GLY B 1 19 ? -10.086 7.016 -1.873 1 98.25 19 GLY B C 1
ATOM 2118 O O . GLY B 1 19 ? -11.203 6.59 -1.575 1 98.25 19 GLY B O 1
ATOM 2119 N N . VAL B 1 20 ? -9.844 7.867 -2.787 1 98.81 20 VAL B N 1
ATOM 2120 C CA . VAL B 1 20 ? -10.844 8.242 -3.779 1 98.81 20 VAL B CA 1
ATOM 2121 C C . VAL B 1 20 ? -10.258 8.117 -5.184 1 98.81 20 VAL B C 1
ATOM 2123 O O . VAL B 1 20 ? -9.281 8.789 -5.516 1 98.81 20 VAL B O 1
ATOM 2126 N N . PRO B 1 21 ? -10.805 7.25 -6.102 1 98.62 21 PRO B N 1
ATOM 2127 C CA . PRO B 1 21 ? -12.016 6.438 -5.949 1 98.62 21 PRO B CA 1
ATOM 2128 C C . PRO B 1 21 ? -11.836 5.305 -4.941 1 98.62 21 PRO B C 1
ATOM 2130 O O . PRO B 1 21 ? -10.719 4.84 -4.715 1 98.62 21 PRO B O 1
ATOM 2133 N N . MET B 1 22 ? -12.891 4.953 -4.324 1 98.44 22 MET B N 1
ATOM 2134 C CA . MET B 1 22 ? -12.969 3.758 -3.492 1 98.44 22 MET B CA 1
ATOM 2135 C C . MET B 1 22 ? -13.203 2.514 -4.344 1 98.44 22 MET B C 1
ATOM 2137 O O . MET B 1 22 ? -13.977 2.549 -5.297 1 98.44 22 MET B O 1
ATOM 2141 N N . ILE B 1 23 ? -12.586 1.448 -4.027 1 98.38 23 ILE B N 1
ATOM 2142 C CA . ILE B 1 23 ? -12.781 0.186 -4.734 1 98.38 23 ILE B CA 1
ATOM 2143 C C . ILE B 1 23 ? -14.273 -0.122 -4.832 1 98.38 23 ILE B C 1
ATOM 2145 O O . ILE B 1 23 ? -14.992 -0.078 -3.832 1 98.38 23 ILE B O 1
ATOM 2149 N N . GLY B 1 24 ? -14.75 -0.331 -6.055 1 97.31 24 GLY B N 1
ATOM 2150 C CA . GLY B 1 24 ? -16.094 -0.818 -6.277 1 97.31 24 GLY B CA 1
ATOM 2151 C C . GLY B 1 24 ? -17.141 0.282 -6.25 1 97.31 24 GLY B C 1
ATOM 2152 O O . GLY B 1 24 ? -18.328 0.026 -6.461 1 97.31 24 GLY B O 1
ATOM 2153 N N . CYS B 1 25 ? -16.797 1.492 -6.02 1 97.94 25 CYS B N 1
ATOM 2154 C CA . CYS B 1 25 ? -17.75 2.59 -5.918 1 97.94 25 CYS B CA 1
ATOM 2155 C C . CYS B 1 25 ? -17.938 3.277 -7.266 1 97.94 25 CYS B C 1
ATOM 2157 O O . CYS B 1 25 ? -16.984 3.457 -8.016 1 97.94 25 CYS B O 1
ATOM 2159 N N . ARG B 1 26 ? -19.141 3.664 -7.602 1 97.25 26 ARG B N 1
ATOM 2160 C CA . ARG B 1 26 ? -19.438 4.328 -8.867 1 97.25 26 ARG B CA 1
ATOM 2161 C C . ARG B 1 26 ? -20.219 5.613 -8.641 1 97.25 26 ARG B C 1
ATOM 2163 O O . ARG B 1 26 ? -21.016 6.02 -9.492 1 97.25 26 ARG B O 1
ATOM 2170 N N . CYS B 1 27 ? -20.031 6.238 -7.445 1 98.25 27 CYS B N 1
ATOM 2171 C CA . CYS B 1 27 ? -20.734 7.488 -7.16 1 98.25 27 CYS B CA 1
ATOM 2172 C C . CYS B 1 27 ? -20.172 8.625 -8 1 98.25 27 CYS B C 1
ATOM 2174 O O . CYS B 1 27 ? -19.156 8.461 -8.68 1 98.25 27 CYS B O 1
ATOM 2176 N N . ALA B 1 28 ? -20.766 9.789 -7.91 1 98.5 28 ALA B N 1
ATOM 2177 C CA . ALA B 1 28 ? -20.406 10.938 -8.734 1 98.5 28 ALA B CA 1
ATOM 2178 C C . ALA B 1 28 ? -18.984 11.391 -8.453 1 98.5 28 ALA B C 1
ATOM 2180 O O . ALA B 1 28 ? -18.266 11.805 -9.367 1 98.5 28 ALA B O 1
ATOM 2181 N N . VAL B 1 29 ? -18.516 11.305 -7.203 1 98.88 29 VAL B N 1
ATOM 2182 C CA . VAL B 1 29 ? -17.188 11.758 -6.816 1 98.88 29 VAL B CA 1
ATOM 2183 C C . VAL B 1 29 ? -16.141 10.75 -7.297 1 98.88 29 VAL B C 1
ATOM 2185 O O . VAL B 1 29 ? -15.102 11.133 -7.844 1 98.88 29 VAL B O 1
ATOM 2188 N N . CYS B 1 30 ? -16.375 9.453 -7.156 1 98.69 30 CYS B N 1
ATOM 2189 C CA . CYS B 1 30 ? -15.43 8.406 -7.551 1 98.69 30 CYS B CA 1
ATOM 2190 C C . CYS B 1 30 ? -15.305 8.328 -9.07 1 98.69 30 CYS B C 1
ATOM 2192 O O . CYS B 1 30 ? -14.266 7.914 -9.586 1 98.69 30 CYS B O 1
ATOM 2194 N N . LEU B 1 31 ? -16.328 8.812 -9.742 1 98.12 31 LEU B N 1
ATOM 2195 C CA . LEU B 1 31 ? -16.297 8.781 -11.203 1 98.12 31 LEU B CA 1
ATOM 2196 C C . LEU B 1 31 ? -15.938 10.156 -11.766 1 98.12 31 LEU B C 1
ATOM 2198 O O . LEU B 1 31 ? -15.898 10.336 -12.984 1 98.12 31 LEU B O 1
ATOM 2202 N N . SER B 1 32 ? -15.703 11.117 -10.906 1 97.88 32 SER B N 1
ATOM 2203 C CA . SER B 1 32 ? -15.5 12.508 -11.289 1 97.88 32 SER B CA 1
ATOM 2204 C C . SER B 1 32 ? -14.258 12.664 -12.164 1 97.88 32 SER B C 1
ATOM 2206 O O . SER B 1 32 ? -13.219 12.062 -11.883 1 97.88 32 SER B O 1
ATOM 2208 N N . PRO B 1 33 ? -14.312 13.484 -13.219 1 97.62 33 PRO B N 1
ATOM 2209 C CA . PRO B 1 33 ? -13.117 13.766 -14.016 1 97.62 33 PRO B CA 1
ATOM 2210 C C . PRO B 1 33 ? -12.219 14.82 -13.375 1 97.62 33 PRO B C 1
ATOM 2212 O O . PRO B 1 33 ? -11.094 15.047 -13.836 1 97.62 33 PRO B O 1
ATOM 2215 N N . ASP B 1 34 ? -12.734 15.523 -12.336 1 98.44 34 ASP B N 1
ATOM 2216 C CA . ASP B 1 34 ? -11.922 16.484 -11.602 1 98.44 34 ASP B CA 1
ATOM 2217 C C . ASP B 1 34 ? -10.797 15.789 -10.836 1 98.44 34 ASP B C 1
ATOM 2219 O O . ASP B 1 34 ? -11.047 15.117 -9.836 1 98.44 34 ASP B O 1
ATOM 2223 N N . ARG B 1 35 ? -9.578 15.961 -11.219 1 98.25 35 ARG B N 1
ATOM 2224 C CA . ARG B 1 35 ? -8.43 15.266 -10.656 1 98.25 35 ARG B CA 1
ATOM 2225 C C . ARG B 1 35 ? -8.289 15.562 -9.164 1 98.25 35 ARG B C 1
ATOM 2227 O O . ARG B 1 35 ? -7.66 14.805 -8.43 1 98.25 35 ARG B O 1
ATOM 2234 N N . ARG B 1 36 ? -8.914 16.688 -8.773 1 98.69 36 ARG B N 1
ATOM 2235 C CA . ARG B 1 36 ? -8.805 17.047 -7.363 1 98.69 36 ARG B CA 1
ATOM 2236 C C . ARG B 1 36 ? -9.672 16.141 -6.5 1 98.69 36 ARG B C 1
ATOM 2238 O O . ARG B 1 36 ? -9.508 16.094 -5.277 1 98.69 36 ARG B O 1
ATOM 2245 N N . ASN B 1 37 ? -10.516 15.367 -7.148 1 98.81 37 ASN B N 1
ATOM 2246 C CA . ASN B 1 37 ? -11.312 14.367 -6.449 1 98.81 37 ASN B CA 1
ATOM 2247 C C . ASN B 1 37 ? -10.578 13.031 -6.359 1 98.81 37 ASN B C 1
ATOM 2249 O O . ASN B 1 37 ? -10.992 12.141 -5.613 1 98.81 37 ASN B O 1
ATOM 2253 N N . HIS B 1 38 ? -9.516 12.812 -7.133 1 98.75 38 HIS B N 1
ATOM 2254 C CA . HIS B 1 38 ? -8.711 11.594 -7.047 1 98.75 38 HIS B CA 1
ATOM 2255 C C . HIS B 1 38 ? -7.672 11.695 -5.938 1 98.75 38 HIS B C 1
ATOM 2257 O O . HIS B 1 38 ? -6.684 12.422 -6.07 1 98.75 38 HIS B O 1
ATOM 2263 N N . ARG B 1 39 ? -7.934 10.992 -4.867 1 98.88 39 ARG B N 1
ATOM 2264 C CA . ARG B 1 39 ? -7.145 11.195 -3.654 1 98.88 39 ARG B CA 1
ATOM 2265 C C . ARG B 1 39 ? -6.516 9.883 -3.191 1 98.88 39 ARG B C 1
ATOM 2267 O O . ARG B 1 39 ? -7.219 8.898 -2.965 1 98.88 39 ARG B O 1
ATOM 2274 N N . THR B 1 40 ? -5.168 9.836 -3.145 1 98.88 40 THR B N 1
ATOM 2275 C CA . THR B 1 40 ? -4.484 8.781 -2.408 1 98.88 40 THR B CA 1
ATOM 2276 C 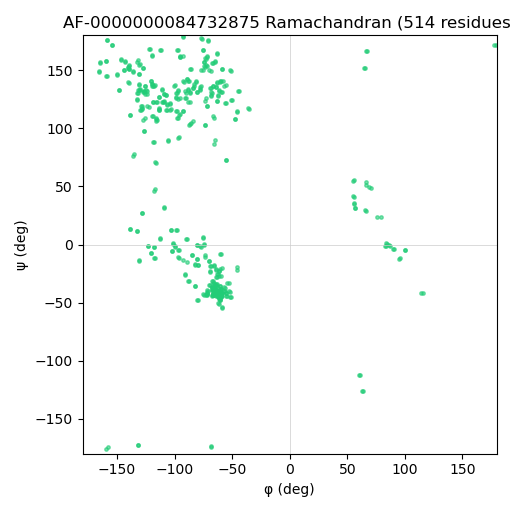C . THR B 1 40 ? -4.562 9.031 -0.905 1 98.88 40 THR B C 1
ATOM 2278 O O . THR B 1 40 ? -5.035 10.086 -0.47 1 98.88 40 THR B O 1
ATOM 2281 N N . ARG B 1 41 ? -4.215 8.062 -0.113 1 98.69 41 ARG B N 1
ATOM 2282 C CA . ARG B 1 41 ? -4.359 8.211 1.332 1 98.69 41 ARG B CA 1
ATOM 2283 C C . ARG B 1 41 ? -3.393 9.258 1.874 1 98.69 41 ARG B C 1
ATOM 2285 O O . ARG B 1 41 ? -2.328 9.492 1.297 1 98.69 41 ARG B O 1
ATOM 2292 N N . SER B 1 42 ? -3.725 9.773 2.943 1 98.56 42 SER B N 1
ATOM 2293 C CA . SER B 1 42 ? -3.158 11.023 3.455 1 98.56 42 SER B CA 1
ATOM 2294 C C . SER B 1 42 ? -1.696 10.844 3.85 1 98.56 42 SER B C 1
ATOM 2296 O O . SER B 1 42 ? -1.35 9.891 4.551 1 98.56 42 SER B O 1
ATOM 2298 N N . SER B 1 43 ? -0.844 11.664 3.369 1 98.62 43 SER B N 1
ATOM 2299 C CA . SER B 1 43 ? 0.565 11.836 3.705 1 98.62 43 SER B CA 1
ATOM 2300 C C . SER B 1 43 ? 1.069 13.211 3.291 1 98.62 43 SER B C 1
ATOM 2302 O O . SER B 1 43 ? 0.569 13.797 2.328 1 98.62 43 SER B O 1
ATOM 2304 N N . LEU B 1 44 ? 1.986 13.812 4.059 1 98.88 44 LEU B N 1
ATOM 2305 C CA . LEU B 1 44 ? 2.512 15.156 3.826 1 98.88 44 LEU B CA 1
ATOM 2306 C C . LEU B 1 44 ? 4.035 15.141 3.783 1 98.88 44 LEU B C 1
ATOM 2308 O O . LEU B 1 44 ? 4.68 14.492 4.609 1 98.88 44 LEU B O 1
ATOM 2312 N N . LEU B 1 45 ? 4.629 15.773 2.777 1 98.88 45 LEU B 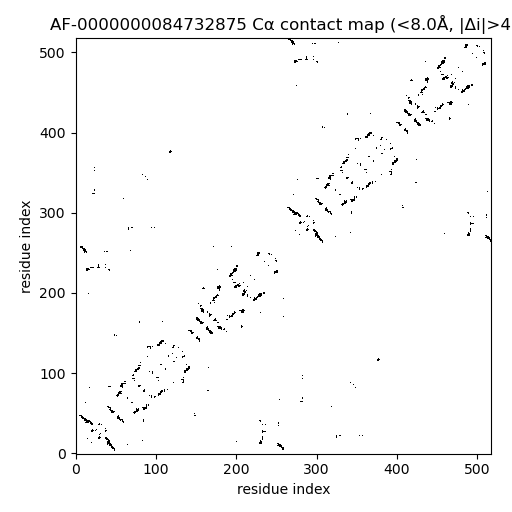N 1
ATOM 2313 C CA . LEU B 1 45 ? 6.07 15.977 2.705 1 98.88 45 LEU B CA 1
ATOM 2314 C C . LEU B 1 45 ? 6.434 17.422 3.062 1 98.88 45 LEU B C 1
ATOM 2316 O O . LEU B 1 45 ? 5.984 18.359 2.402 1 98.88 45 LEU B O 1
ATOM 2320 N N . VAL B 1 46 ? 7.145 17.578 4.113 1 98.75 46 VAL B N 1
ATOM 2321 C CA . VAL B 1 46 ? 7.629 18.891 4.527 1 98.75 46 VAL B CA 1
ATOM 2322 C C . VAL B 1 46 ? 9.117 19.031 4.199 1 98.75 46 VAL B C 1
ATOM 2324 O O . VAL B 1 46 ? 9.922 18.203 4.621 1 98.75 46 VAL B O 1
ATOM 2327 N N . THR B 1 47 ? 9.445 19.984 3.43 1 98.19 47 THR B N 1
ATOM 2328 C CA . THR B 1 47 ? 10.836 20.25 3.09 1 98.19 47 THR B CA 1
ATOM 2329 C C . THR B 1 47 ? 11.344 21.5 3.818 1 98.19 47 THR B C 1
ATOM 2331 O O . THR B 1 47 ? 10.727 22.562 3.738 1 98.19 47 THR B O 1
ATOM 2334 N N . VAL B 1 48 ? 12.328 21.328 4.586 1 96.94 48 VAL B N 1
ATOM 2335 C CA . VAL B 1 48 ? 12.93 22.438 5.336 1 96.94 48 VAL B CA 1
ATOM 2336 C C . VAL B 1 48 ? 14.445 22.391 5.184 1 96.94 48 VAL B C 1
ATOM 2338 O O . VAL B 1 48 ? 15.078 21.375 5.441 1 96.94 48 VAL B O 1
ATOM 2341 N N . GLY B 1 49 ? 15.094 23.5 4.719 1 94.31 49 GLY B N 1
ATOM 2342 C CA . GLY B 1 49 ? 16.531 23.547 4.535 1 94.31 49 GLY B CA 1
ATOM 2343 C C . GLY B 1 49 ? 17.047 22.453 3.619 1 94.31 49 GLY B C 1
ATOM 2344 O O . GLY B 1 49 ? 18.078 21.844 3.898 1 94.31 49 GLY B O 1
ATOM 2345 N N . GLY B 1 50 ? 16.266 22.078 2.695 1 94.75 50 GLY B N 1
ATOM 2346 C CA . GLY B 1 50 ? 16.672 21.062 1.733 1 94.75 50 GLY B CA 1
ATOM 2347 C C . GLY B 1 50 ? 16.453 19.641 2.227 1 94.75 50 GLY B C 1
ATOM 2348 O O . GLY B 1 50 ? 16.75 18.688 1.517 1 94.75 50 GLY B O 1
ATOM 2349 N N . LYS B 1 51 ? 15.914 19.484 3.482 1 97.81 51 LYS B N 1
ATOM 2350 C CA . LYS B 1 51 ? 15.641 18.172 4.055 1 97.81 51 LYS B CA 1
ATOM 2351 C C . LYS B 1 51 ? 14.164 17.812 3.92 1 97.81 51 LYS B C 1
ATOM 2353 O O . LYS B 1 51 ? 13.289 18.656 4.109 1 97.81 51 LYS B O 1
ATOM 2358 N N . ASN B 1 52 ? 13.914 16.547 3.541 1 98.5 52 ASN B N 1
ATOM 2359 C CA . ASN B 1 52 ? 12.555 16.047 3.359 1 98.5 52 ASN B CA 1
ATOM 2360 C C . ASN B 1 52 ? 12.078 15.273 4.582 1 98.5 52 ASN B C 1
ATOM 2362 O O . ASN B 1 52 ? 12.625 14.219 4.91 1 98.5 52 ASN B O 1
ATOM 2366 N N . ILE B 1 53 ? 11.078 15.812 5.227 1 98.81 53 ILE B N 1
ATOM 2367 C CA . ILE B 1 53 ? 10.422 15.148 6.348 1 98.81 53 ILE B CA 1
ATOM 2368 C C . ILE B 1 53 ? 9.047 14.648 5.918 1 98.81 53 ILE B C 1
ATOM 2370 O O . ILE B 1 53 ? 8.172 15.438 5.562 1 98.81 53 ILE B O 1
ATOM 2374 N N . LEU B 1 54 ? 8.922 13.344 5.941 1 98.88 54 LEU B N 1
ATOM 2375 C CA . LEU B 1 54 ? 7.652 12.727 5.59 1 98.88 54 LEU B CA 1
ATOM 2376 C C . LEU B 1 54 ? 6.77 12.547 6.82 1 98.88 54 LEU B C 1
ATOM 2378 O O . LEU B 1 54 ? 7.223 12.031 7.844 1 98.88 54 LEU B O 1
ATOM 2382 N N . VAL B 1 55 ? 5.543 13.07 6.754 1 98.88 55 VAL B N 1
ATOM 2383 C CA . VAL B 1 55 ? 4.559 12.805 7.797 1 98.88 55 VAL B CA 1
ATOM 2384 C C . VAL B 1 55 ? 3.658 11.648 7.379 1 98.88 55 VAL B C 1
ATOM 2386 O O . VAL B 1 55 ? 2.859 11.773 6.445 1 98.88 55 VAL B O 1
ATOM 2389 N N . ASP B 1 56 ? 3.76 10.516 8.031 1 98.81 56 ASP B N 1
ATOM 2390 C CA . ASP B 1 56 ? 3.072 9.25 7.777 1 98.81 56 ASP B CA 1
ATOM 2391 C C . ASP B 1 56 ? 3.5 8.656 6.438 1 98.81 56 ASP B C 1
ATOM 2393 O O . ASP B 1 56 ? 3.967 9.375 5.551 1 98.81 56 ASP B O 1
ATOM 2397 N N . THR B 1 57 ? 3.426 7.344 6.348 1 98.81 57 THR B N 1
ATOM 2398 C CA . THR B 1 57 ? 3.727 6.574 5.148 1 98.81 57 THR B CA 1
ATOM 2399 C C . THR B 1 57 ? 2.496 5.809 4.672 1 98.81 57 THR B C 1
ATOM 2401 O O . THR B 1 57 ? 2.311 4.641 5.023 1 98.81 57 THR B O 1
ATOM 2404 N N . SER B 1 58 ? 1.705 6.492 3.844 1 98.25 58 SER B N 1
ATOM 2405 C CA . SER B 1 58 ? 0.475 5.867 3.373 1 98.25 58 SER B CA 1
ATOM 2406 C C . SER B 1 58 ? 0.773 4.645 2.512 1 98.25 58 SER B C 1
ATOM 2408 O O . SER B 1 58 ? 1.865 4.523 1.953 1 98.25 58 SER B O 1
ATOM 2410 N N . PRO B 1 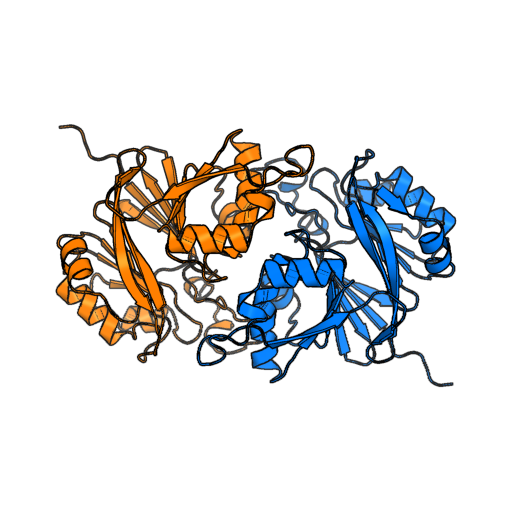59 ? -0.181 3.711 2.4 1 98.5 59 PRO B N 1
ATOM 2411 C CA . PRO B 1 59 ? 0.028 2.57 1.507 1 98.5 59 PRO B CA 1
ATOM 2412 C C . PRO B 1 59 ? 0.241 2.99 0.054 1 98.5 59 PRO B C 1
ATOM 2414 O O . PRO B 1 59 ? 0.656 2.176 -0.774 1 98.5 59 PRO B O 1
ATOM 2417 N N . ASP B 1 60 ? 0.043 4.301 -0.255 1 98.75 60 ASP B N 1
ATOM 2418 C CA . ASP B 1 60 ? 0.195 4.824 -1.609 1 98.75 60 ASP B CA 1
ATOM 2419 C C . ASP B 1 60 ? 1.561 5.48 -1.795 1 98.75 60 ASP B C 1
ATOM 2421 O O . ASP B 1 60 ? 1.794 6.168 -2.791 1 98.75 60 ASP B O 1
ATOM 2425 N N . LEU B 1 61 ? 2.498 5.258 -0.84 1 98.88 61 LEU B N 1
ATOM 2426 C CA . LEU B 1 61 ? 3.75 6.008 -0.827 1 98.88 61 LEU B CA 1
ATOM 2427 C C . LEU B 1 61 ? 4.527 5.785 -2.119 1 98.88 61 LEU B C 1
ATOM 2429 O O . LEU B 1 61 ? 5.145 6.715 -2.645 1 98.88 61 LEU B O 1
ATOM 2433 N N . ARG B 1 62 ? 4.52 4.574 -2.666 1 98.75 62 ARG B N 1
ATOM 2434 C CA . ARG B 1 62 ? 5.262 4.328 -3.896 1 98.75 62 ARG B CA 1
ATOM 2435 C C . ARG B 1 62 ? 4.73 5.188 -5.039 1 98.75 62 ARG B C 1
ATOM 2437 O O . ARG B 1 62 ? 5.496 5.906 -5.688 1 98.75 62 ARG B O 1
ATOM 2444 N N . ILE B 1 63 ? 3.432 5.164 -5.266 1 98.44 63 ILE B N 1
ATOM 2445 C CA . ILE B 1 63 ? 2.873 5.898 -6.395 1 98.44 63 ILE B CA 1
ATOM 2446 C C . ILE B 1 63 ? 2.975 7.398 -6.137 1 98.44 63 ILE B C 1
ATOM 2448 O O . ILE B 1 63 ? 3.186 8.18 -7.066 1 98.44 63 ILE B O 1
ATOM 2452 N N . GLN B 1 64 ? 2.834 7.82 -4.887 1 98.88 64 GLN B N 1
ATOM 2453 C CA . GLN B 1 64 ? 3.035 9.219 -4.523 1 98.88 64 GLN B CA 1
ATOM 2454 C C . GLN B 1 64 ? 4.453 9.672 -4.852 1 98.88 64 GLN B C 1
ATOM 2456 O O . GLN B 1 64 ? 4.652 10.75 -5.418 1 98.88 64 GLN B O 1
ATOM 2461 N N . SER B 1 65 ? 5.43 8.812 -4.508 1 98.81 65 SER B N 1
ATOM 2462 C CA . SER B 1 65 ? 6.832 9.133 -4.746 1 98.81 65 SER B CA 1
ATOM 2463 C C . SER B 1 65 ? 7.141 9.203 -6.238 1 98.81 65 SER B C 1
ATOM 2465 O O . SER B 1 65 ? 7.844 10.109 -6.691 1 98.81 65 SER B O 1
ATOM 2467 N N . LEU B 1 66 ? 6.617 8.266 -6.988 1 98.56 66 LEU B N 1
ATOM 2468 C CA . LEU B 1 66 ? 6.828 8.25 -8.43 1 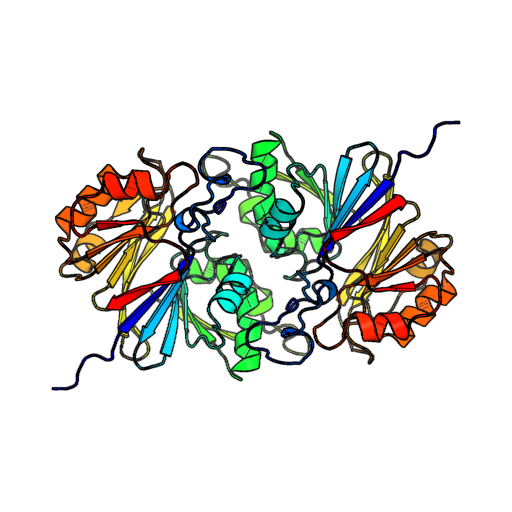98.56 66 LEU B CA 1
ATOM 2469 C C . LEU B 1 66 ? 6.215 9.484 -9.086 1 98.56 66 LEU B C 1
ATOM 2471 O O . LEU B 1 66 ? 6.844 10.109 -9.938 1 98.56 66 LEU B O 1
ATOM 2475 N N . ARG B 1 67 ? 5.02 9.883 -8.609 1 98.06 67 ARG B N 1
ATOM 2476 C CA . ARG B 1 67 ? 4.285 11.016 -9.172 1 98.06 67 ARG B CA 1
ATOM 2477 C C . ARG B 1 67 ? 5.055 12.312 -8.992 1 98.06 67 ARG B C 1
ATOM 2479 O O . ARG B 1 67 ? 5.035 13.18 -9.867 1 98.06 67 ARG B O 1
ATOM 2486 N N . HIS B 1 68 ? 5.773 12.43 -7.902 1 98.38 68 HIS B N 1
ATOM 2487 C CA . HIS B 1 68 ? 6.367 13.719 -7.574 1 98.38 68 HIS B CA 1
ATOM 2488 C C . HIS B 1 68 ? 7.887 13.672 -7.668 1 98.38 68 HIS B C 1
ATOM 2490 O O . HIS B 1 68 ? 8.57 14.625 -7.297 1 98.38 68 HIS B O 1
ATOM 2496 N N . GLY B 1 69 ? 8.383 12.539 -8.117 1 97.94 69 GLY B N 1
ATOM 2497 C CA . GLY B 1 69 ? 9.828 12.398 -8.258 1 97.94 69 GLY B CA 1
ATOM 2498 C C . GLY B 1 69 ? 10.555 12.43 -6.926 1 97.94 69 GLY B C 1
ATOM 2499 O O . GLY B 1 69 ? 11.656 12.977 -6.828 1 97.94 69 GLY B O 1
ATOM 2500 N N . LEU B 1 70 ? 9.914 11.992 -5.848 1 98.31 70 LEU B N 1
ATOM 2501 C CA . LEU B 1 70 ? 10.531 11.922 -4.527 1 98.31 70 LEU B CA 1
ATOM 2502 C C . LEU B 1 70 ? 11.555 10.797 -4.469 1 98.31 70 LEU B C 1
ATOM 2504 O O . LEU B 1 70 ? 11.219 9.633 -4.668 1 98.31 70 LEU B O 1
ATOM 2508 N N . ASP B 1 71 ? 12.797 11.086 -4.207 1 97 71 ASP B N 1
ATOM 2509 C CA . ASP B 1 71 ? 13.828 10.047 -4.203 1 97 71 ASP B CA 1
ATOM 2510 C C . ASP B 1 71 ? 14.703 10.156 -2.959 1 97 71 ASP B C 1
ATOM 2512 O O . ASP B 1 71 ? 15.773 9.539 -2.891 1 97 71 ASP B O 1
ATOM 2516 N N . ARG B 1 72 ? 14.203 11 -2.016 1 97.81 72 ARG B N 1
ATOM 2517 C CA . ARG B 1 72 ? 14.93 11.141 -0.754 1 97.81 72 ARG B CA 1
ATOM 2518 C C . ARG B 1 72 ? 13.969 11.422 0.396 1 97.81 72 ARG B C 1
ATOM 2520 O O . ARG B 1 72 ? 13.016 12.203 0.245 1 97.81 72 ARG B O 1
ATOM 2527 N N . VAL B 1 73 ? 14.117 10.742 1.464 1 98.69 73 VAL B N 1
ATOM 2528 C CA . VAL B 1 73 ? 13.406 10.953 2.723 1 98.69 73 VAL B CA 1
ATOM 2529 C C . VAL B 1 73 ? 14.414 11.023 3.873 1 98.69 73 VAL B C 1
ATOM 2531 O O . VAL B 1 73 ? 15.102 10.039 4.16 1 98.69 73 VAL B O 1
ATOM 2534 N N . ASP B 1 74 ? 14.469 12.164 4.48 1 98.62 74 ASP B N 1
ATOM 2535 C CA . ASP B 1 74 ? 15.484 12.367 5.504 1 98.62 74 ASP B CA 1
ATOM 2536 C C . ASP B 1 74 ? 14.961 11.977 6.887 1 98.62 74 ASP B C 1
ATOM 2538 O O . ASP B 1 74 ? 15.742 11.664 7.785 1 98.62 74 ASP B O 1
ATOM 2542 N N . ALA B 1 75 ? 13.695 12.039 7.074 1 98.81 75 ALA B N 1
ATOM 2543 C CA . ALA B 1 75 ? 13.047 11.625 8.312 1 98.81 75 ALA B CA 1
ATOM 2544 C C . ALA B 1 75 ? 11.562 11.344 8.094 1 98.81 75 ALA B C 1
ATOM 2546 O O . ALA B 1 75 ? 10.977 11.82 7.117 1 98.81 75 ALA B O 1
ATOM 2547 N N . VAL B 1 76 ? 11.023 10.555 8.984 1 98.94 76 VAL B N 1
ATOM 2548 C CA . VAL B 1 76 ? 9.586 10.297 8.984 1 98.94 76 VAL B CA 1
ATOM 2549 C C . VAL B 1 76 ? 9.008 10.609 10.367 1 98.94 76 VAL B C 1
ATOM 2551 O O . VAL B 1 76 ? 9.617 10.297 11.391 1 98.94 76 VAL B O 1
ATOM 2554 N N . ILE B 1 77 ? 7.883 11.273 10.406 1 98.94 77 ILE B N 1
ATOM 2555 C CA . ILE B 1 77 ? 7.105 11.453 11.625 1 98.94 77 ILE B CA 1
ATOM 2556 C C . ILE B 1 77 ? 5.758 10.75 11.492 1 98.94 77 ILE B C 1
ATOM 2558 O O . ILE B 1 77 ? 5.012 11 10.539 1 98.94 77 ILE B O 1
ATOM 2562 N N . TYR B 1 78 ? 5.473 9.844 12.406 1 98.75 78 TYR B N 1
ATOM 2563 C CA . TYR B 1 78 ? 4.168 9.195 12.414 1 98.75 78 TYR B CA 1
ATOM 2564 C C . TYR B 1 78 ? 3.225 9.875 13.398 1 98.75 78 TYR B C 1
ATOM 2566 O O . TYR B 1 78 ? 3.594 10.133 14.547 1 98.75 78 TYR B O 1
ATOM 2574 N N . THR B 1 79 ? 2.031 10.141 12.898 1 98.38 79 THR B N 1
ATOM 2575 C CA . THR B 1 79 ? 0.994 10.688 13.758 1 98.38 79 THR B CA 1
ATOM 2576 C C . THR B 1 79 ? 0.344 9.594 14.594 1 98.38 79 THR B C 1
ATOM 2578 O O . THR B 1 79 ? 0.122 9.766 15.797 1 98.38 79 THR B O 1
ATOM 2581 N N . HIS B 1 80 ? -0.029 8.508 13.984 1 97.25 80 HIS B N 1
ATOM 2582 C CA . HIS B 1 80 ? -0.639 7.355 14.641 1 97.25 80 HIS B CA 1
ATOM 2583 C C . HIS B 1 80 ? -0.486 6.094 13.789 1 97.25 80 HIS B C 1
ATOM 2585 O O . HIS B 1 80 ? 0.006 6.156 12.664 1 97.25 80 HIS B O 1
ATOM 2591 N N . ALA B 1 81 ? -0.946 4.938 14.328 1 96.56 81 ALA B N 1
ATOM 2592 C CA . ALA B 1 81 ? -0.561 3.668 13.719 1 96.56 81 ALA B CA 1
ATOM 2593 C C . ALA B 1 81 ? -1.746 3.018 13.016 1 96.56 81 ALA B C 1
ATOM 2595 O O . ALA B 1 81 ? -1.869 1.79 12.992 1 96.56 81 ALA B O 1
ATOM 2596 N N . HIS B 1 82 ? -2.658 3.83 12.469 1 95.75 82 HIS B N 1
ATOM 2597 C CA . HIS B 1 82 ? -3.672 3.236 11.602 1 95.75 82 HIS B CA 1
ATOM 2598 C C . HIS B 1 82 ? -3.074 2.809 10.266 1 95.75 82 HIS B C 1
ATOM 2600 O O . HIS B 1 82 ? -2.09 3.393 9.812 1 95.75 82 HIS B O 1
ATOM 2606 N N . ALA B 1 83 ? -3.695 1.835 9.641 1 96.44 83 ALA B N 1
ATOM 2607 C CA . ALA B 1 83 ? -3.203 1.181 8.438 1 96.44 83 ALA B CA 1
ATOM 2608 C C . ALA B 1 83 ? -2.928 2.201 7.332 1 96.44 83 ALA B C 1
ATOM 2610 O O . ALA B 1 83 ? -1.872 2.168 6.695 1 96.44 83 ALA B O 1
ATOM 2611 N N . ASP B 1 84 ? -3.842 3.139 7.129 1 96.94 84 ASP B N 1
ATOM 2612 C CA . ASP B 1 84 ? -3.738 4.074 6.012 1 96.94 84 ASP B CA 1
ATOM 2613 C C . ASP B 1 84 ? -2.658 5.121 6.273 1 96.94 84 ASP B C 1
ATOM 2615 O O . ASP B 1 84 ? -2.344 5.926 5.395 1 96.94 84 ASP B O 1
ATOM 2619 N N . HIS B 1 85 ? -1.974 5.09 7.395 1 98.19 85 HIS B N 1
ATOM 2620 C CA . HIS B 1 85 ? -0.932 6.059 7.715 1 98.19 85 HIS B CA 1
ATOM 2621 C C . HIS B 1 85 ? 0.426 5.379 7.859 1 98.19 85 HIS B C 1
ATOM 2623 O O . HIS B 1 85 ? 1.461 6.051 7.875 1 98.19 85 HIS B O 1
ATOM 2629 N N . VAL B 1 86 ? 0.431 4.012 7.922 1 98.5 86 VAL B N 1
ATOM 2630 C CA . VAL B 1 86 ? 1.73 3.428 8.242 1 98.5 86 VAL B CA 1
ATOM 2631 C C . VAL B 1 86 ? 2.051 2.312 7.246 1 98.5 86 VAL B C 1
ATOM 2633 O O . VAL B 1 86 ? 3.201 1.882 7.141 1 98.5 86 VAL B O 1
ATOM 2636 N N . LEU B 1 87 ? 1.16 1.81 6.473 1 98.56 87 LEU B N 1
ATOM 2637 C CA . LEU B 1 87 ? 1.373 0.567 5.738 1 98.56 87 LEU B CA 1
ATOM 2638 C C . LEU B 1 87 ? 2.264 0.801 4.523 1 98.56 87 LEU B C 1
ATOM 2640 O O . LEU B 1 87 ? 2.627 -0.147 3.824 1 98.56 87 LEU B O 1
ATOM 2644 N N . GLY B 1 88 ? 2.648 1.986 4.297 1 98.69 88 GLY B N 1
ATOM 2645 C CA . GLY B 1 88 ? 3.652 2.271 3.285 1 98.69 88 GLY B CA 1
ATOM 2646 C C . GLY B 1 88 ? 5.07 2.232 3.824 1 98.69 88 GLY B C 1
ATOM 2647 O O . GLY B 1 88 ? 6.027 2.488 3.088 1 98.69 88 GLY B O 1
ATOM 2648 N N . LEU B 1 89 ? 5.254 1.861 5.086 1 98.56 89 LEU B N 1
ATOM 2649 C CA . LEU B 1 89 ? 6.547 1.922 5.762 1 98.56 89 LEU B CA 1
ATOM 2650 C C . LEU B 1 89 ? 7.594 1.115 5 1 98.56 89 LEU B C 1
ATOM 2652 O O . LEU B 1 89 ? 8.75 1.524 4.91 1 98.56 89 LEU B O 1
ATOM 2656 N N . ASP B 1 90 ? 7.219 -0.017 4.418 1 97.69 90 ASP B N 1
ATOM 2657 C CA . ASP B 1 90 ? 8.195 -0.885 3.762 1 97.69 90 ASP B CA 1
ATOM 2658 C C . ASP B 1 90 ? 8.844 -0.179 2.576 1 97.69 90 ASP B C 1
ATOM 2660 O O . ASP B 1 90 ? 9.969 -0.511 2.193 1 97.69 90 ASP B O 1
ATOM 2664 N N . GLU B 1 91 ? 8.164 0.806 1.976 1 98.12 91 GLU B N 1
ATOM 2665 C CA . GLU B 1 91 ? 8.719 1.547 0.846 1 98.12 91 GLU B CA 1
ATOM 2666 C C . GLU B 1 91 ? 10 2.279 1.238 1 98.12 91 GLU B C 1
ATOM 2668 O O . GLU B 1 91 ? 10.805 2.633 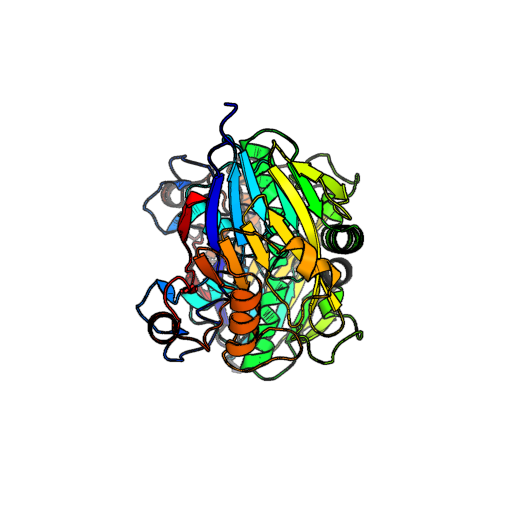0.378 1 98.12 91 GLU B O 1
ATOM 2673 N N . LEU B 1 92 ? 10.18 2.547 2.533 1 98 92 LEU B N 1
ATOM 2674 C CA . LEU B 1 92 ? 11.336 3.312 2.998 1 98 92 LEU B CA 1
ATOM 2675 C C . LEU B 1 92 ? 12.633 2.564 2.725 1 98 92 LEU B C 1
ATOM 2677 O O . LEU B 1 92 ? 13.703 3.174 2.654 1 98 92 LEU B O 1
ATOM 2681 N N . ARG B 1 93 ? 12.539 1.258 2.555 1 95.81 93 ARG B N 1
ATOM 2682 C CA . ARG B 1 93 ? 13.727 0.473 2.242 1 95.81 93 ARG B CA 1
ATOM 2683 C C . ARG B 1 93 ? 14.359 0.932 0.933 1 95.81 93 ARG B C 1
ATOM 2685 O O . ARG B 1 93 ? 15.586 0.911 0.786 1 95.81 93 ARG B O 1
ATOM 2692 N N . THR B 1 94 ? 13.492 1.335 -0.024 1 96.31 94 THR B N 1
ATOM 2693 C CA . THR B 1 94 ? 14.008 1.815 -1.303 1 96.31 94 THR B CA 1
ATOM 2694 C C . THR B 1 94 ? 14.773 3.119 -1.121 1 96.31 94 THR B C 1
ATOM 2696 O O . THR B 1 94 ? 15.828 3.312 -1.73 1 96.31 94 THR B O 1
ATOM 2699 N N . PHE B 1 95 ? 14.305 3.986 -0.276 1 97.19 95 PHE B N 1
ATOM 2700 C CA . PHE B 1 95 ? 15 5.23 0.022 1 97.19 95 PHE B CA 1
ATOM 2701 C C . PHE B 1 95 ? 16.328 4.957 0.733 1 97.19 95 PHE B C 1
ATOM 2703 O O . PHE B 1 95 ? 17.328 5.621 0.469 1 97.19 95 PHE B O 1
ATOM 2710 N N . ASN B 1 96 ? 16.266 3.961 1.69 1 95.88 96 ASN B N 1
ATOM 2711 C CA . ASN B 1 96 ? 17.531 3.553 2.307 1 95.88 96 ASN B CA 1
ATOM 2712 C C . ASN B 1 96 ? 18.578 3.213 1.259 1 95.88 96 ASN B C 1
ATOM 2714 O O . ASN B 1 96 ? 19.719 3.66 1.354 1 95.88 96 ASN B O 1
ATOM 2718 N N . PHE B 1 97 ? 18.156 2.482 0.284 1 92.06 97 PHE B N 1
ATOM 2719 C CA . PHE B 1 97 ? 19.062 2.002 -0.759 1 92.06 97 PHE B CA 1
ATOM 2720 C C . PHE B 1 97 ? 19.594 3.162 -1.596 1 92.06 97 PHE B C 1
ATOM 2722 O O . PHE B 1 97 ? 20.797 3.262 -1.841 1 92.06 97 PHE B O 1
ATOM 2729 N N . ILE B 1 98 ? 18.719 4.074 -1.943 1 93.25 98 ILE B N 1
ATOM 2730 C CA . ILE B 1 98 ? 19.062 5.164 -2.848 1 93.25 98 ILE B CA 1
ATOM 2731 C C . ILE B 1 98 ? 19.984 6.16 -2.135 1 93.25 98 ILE B C 1
ATOM 2733 O O . ILE B 1 98 ? 20.969 6.617 -2.705 1 93.25 98 ILE B O 1
ATOM 2737 N N . GLN B 1 99 ? 19.641 6.465 -0.875 1 93.25 99 GLN B N 1
ATOM 2738 C CA . GLN B 1 99 ? 20.391 7.527 -0.206 1 93.25 99 GLN B CA 1
ATOM 2739 C C . GLN B 1 99 ? 21.516 6.961 0.652 1 93.25 99 GLN B C 1
ATOM 2741 O O . GLN B 1 99 ? 22.391 7.699 1.104 1 93.25 99 GLN B O 1
ATOM 2746 N N . GLY B 1 100 ? 21.594 5.574 0.761 1 90.38 100 GLY B N 1
ATOM 2747 C CA . GLY B 1 100 ? 22.688 4.898 1.446 1 90.38 100 GLY B CA 1
ATOM 2748 C C . GLY B 1 100 ? 22.703 5.164 2.939 1 90.38 100 GLY B C 1
ATOM 2749 O O . GLY B 1 100 ? 23.766 5.418 3.516 1 90.38 100 GLY B O 1
ATOM 2750 N N . GLY B 1 101 ? 21.672 4.988 3.619 1 90.25 101 GLY B N 1
ATOM 2751 C CA . GLY B 1 101 ? 21.719 5.246 5.047 1 90.25 101 GLY B CA 1
ATOM 2752 C C . GLY B 1 101 ? 20.391 5.016 5.742 1 90.25 101 GLY B C 1
ATOM 2753 O O . GLY B 1 101 ? 19.375 4.777 5.082 1 90.25 101 GLY B O 1
ATOM 2754 N N . GLU B 1 102 ? 20.5 5.082 7.059 1 95.12 102 GLU B N 1
ATOM 2755 C CA . GLU B 1 102 ? 19.328 4.883 7.895 1 95.12 102 GLU B CA 1
ATOM 2756 C C . GLU B 1 102 ? 18.406 6.098 7.836 1 95.12 102 GLU B C 1
ATOM 2758 O O . GLU B 1 102 ? 18.828 7.195 7.477 1 95.12 102 GLU B O 1
ATOM 2763 N N . ILE B 1 103 ? 17.188 5.895 8.047 1 97.81 103 ILE B N 1
ATOM 2764 C CA . ILE B 1 103 ? 16.188 6.957 8.133 1 97.81 103 ILE B CA 1
ATOM 2765 C C . ILE B 1 103 ? 15.633 7.031 9.547 1 97.81 103 ILE B C 1
ATOM 2767 O O . ILE B 1 103 ? 15.07 6.055 10.055 1 97.81 103 ILE B O 1
ATOM 2771 N N . PRO B 1 104 ? 15.867 8.156 10.234 1 98.56 104 PRO B N 1
ATOM 2772 C CA . PRO B 1 104 ? 15.203 8.297 11.539 1 98.56 104 PRO B CA 1
ATOM 2773 C C . PRO B 1 104 ? 13.68 8.406 11.414 1 98.56 104 PRO B C 1
ATOM 2775 O O . PRO B 1 104 ? 13.18 9.07 10.5 1 98.56 104 PRO B O 1
ATOM 2778 N N . ILE B 1 105 ? 13.023 7.699 12.281 1 98.81 105 ILE B N 1
ATOM 2779 C CA . ILE B 1 105 ? 11.57 7.824 12.359 1 98.81 105 ILE B CA 1
ATOM 2780 C C . ILE B 1 105 ? 11.18 8.305 13.758 1 98.81 105 ILE B C 1
ATOM 2782 O O . ILE B 1 105 ? 11.805 7.93 14.75 1 98.81 105 ILE B O 1
ATOM 2786 N N . TYR B 1 106 ? 10.242 9.211 13.773 1 98.88 106 TYR B N 1
ATOM 2787 C CA . TYR B 1 106 ? 9.758 9.828 15 1 98.88 106 TYR B CA 1
ATOM 2788 C C . TYR B 1 106 ? 8.273 9.547 15.203 1 98.88 106 TYR B C 1
ATOM 2790 O O . TYR B 1 106 ? 7.492 9.594 14.25 1 98.88 106 TYR B O 1
ATOM 2798 N N . ALA B 1 107 ? 7.859 9.211 16.359 1 98.62 107 ALA B N 1
ATOM 2799 C CA . ALA B 1 107 ? 6.461 9.023 16.734 1 98.62 107 ALA B CA 1
ATOM 2800 C C . ALA B 1 107 ? 6.301 8.992 18.25 1 98.62 107 ALA B C 1
ATOM 2802 O O . ALA B 1 107 ? 7.266 8.766 18.984 1 98.62 107 ALA B O 1
ATOM 2803 N N . PRO B 1 108 ? 5.117 9.312 18.75 1 98.06 108 PRO B N 1
ATOM 2804 C CA . PRO B 1 108 ? 4.902 9 20.156 1 98.06 108 PRO B CA 1
ATOM 2805 C C . PRO B 1 108 ? 5.25 7.555 20.516 1 98.06 108 PRO B C 1
ATOM 2807 O O . PRO B 1 108 ? 5.082 6.66 19.672 1 98.06 108 PRO B O 1
ATOM 2810 N N . SER B 1 109 ? 5.676 7.305 21.703 1 98.25 109 SER B N 1
ATOM 2811 C CA . SER B 1 109 ? 6.172 6 22.141 1 98.25 109 SER B CA 1
ATOM 2812 C C . SER B 1 109 ? 5.137 4.906 21.891 1 98.25 109 SER B C 1
ATOM 2814 O O . SER B 1 109 ? 5.469 3.832 21.391 1 98.25 109 SER B O 1
ATOM 2816 N N . ARG B 1 110 ? 3.895 5.223 22.172 1 96.31 110 ARG B N 1
ATOM 2817 C CA . ARG B 1 110 ? 2.83 4.242 21.984 1 96.31 110 ARG B CA 1
ATOM 2818 C C . ARG B 1 110 ? 2.662 3.887 20.516 1 96.31 110 ARG B C 1
ATOM 2820 O O . ARG B 1 110 ? 2.334 2.746 20.188 1 96.31 110 ARG B O 1
ATOM 2827 N N . VAL B 1 111 ? 2.857 4.848 19.656 1 97.5 111 VAL B N 1
ATOM 2828 C CA . VAL B 1 111 ? 2.754 4.641 18.219 1 97.5 111 VAL B CA 1
ATOM 2829 C C . VAL B 1 111 ? 3.943 3.818 17.734 1 97.5 111 VAL B C 1
ATOM 2831 O O . VAL B 1 111 ? 3.779 2.902 16.922 1 97.5 111 VAL B O 1
ATOM 2834 N N . LEU B 1 112 ? 5.125 4.098 18.25 1 98 112 LEU B N 1
ATOM 2835 C CA . LEU B 1 112 ? 6.316 3.332 17.891 1 98 112 LEU B CA 1
ATOM 2836 C C . LEU B 1 112 ? 6.141 1.858 18.234 1 98 112 LEU B C 1
ATOM 2838 O O . LEU B 1 112 ? 6.535 0.98 17.469 1 98 112 LEU B O 1
ATOM 2842 N N . ASP B 1 113 ? 5.559 1.623 19.391 1 97.25 113 ASP B N 1
ATOM 2843 C CA . ASP B 1 113 ? 5.332 0.247 19.812 1 97.25 113 ASP B CA 1
ATOM 2844 C C . ASP B 1 113 ? 4.457 -0.504 18.812 1 97.25 113 ASP B C 1
ATOM 2846 O O . ASP B 1 113 ? 4.75 -1.648 18.469 1 97.25 113 ASP B O 1
ATOM 2850 N N . LYS B 1 114 ? 3.428 0.132 18.391 1 96.31 114 LYS B N 1
ATOM 2851 C CA . LYS B 1 114 ? 2.516 -0.481 17.422 1 96.31 114 LYS B CA 1
ATOM 2852 C C . LYS B 1 114 ? 3.201 -0.691 16.078 1 96.31 114 LYS B C 1
ATOM 2854 O O . LYS B 1 114 ? 3.039 -1.74 15.445 1 96.31 114 LYS B O 1
ATOM 2859 N N . VAL B 1 115 ? 3.943 0.312 15.641 1 97.5 115 VAL B N 1
ATOM 2860 C CA . VAL B 1 115 ? 4.668 0.226 14.375 1 97.5 115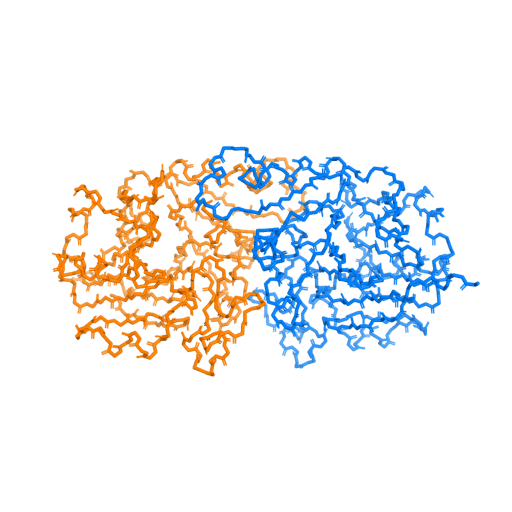 VAL B CA 1
ATOM 2861 C C . VAL B 1 115 ? 5.676 -0.921 14.43 1 97.5 115 VAL B C 1
ATOM 2863 O O . VAL B 1 115 ? 5.773 -1.719 13.492 1 97.5 115 VAL B O 1
ATOM 2866 N N . ARG B 1 116 ? 6.371 -1.051 15.531 1 96.19 116 ARG B N 1
ATOM 2867 C CA . ARG B 1 116 ? 7.352 -2.115 15.711 1 96.19 116 ARG B CA 1
ATOM 2868 C C . ARG B 1 116 ? 6.688 -3.486 15.672 1 96.19 116 ARG B C 1
ATOM 2870 O O . ARG B 1 116 ? 7.246 -4.441 15.133 1 96.19 116 ARG B O 1
ATOM 2877 N N . ALA B 1 117 ? 5.543 -3.525 16.266 1 94.5 117 ALA B N 1
ATOM 2878 C CA . ALA B 1 117 ? 4.812 -4.789 16.281 1 94.5 117 ALA B CA 1
ATOM 2879 C C . ALA B 1 117 ? 4.34 -5.164 14.875 1 94.5 117 ALA B C 1
ATOM 2881 O O . ALA B 1 117 ? 4.477 -6.316 14.453 1 94.5 117 ALA B O 1
ATOM 2882 N N . MET B 1 118 ? 3.826 -4.234 14.156 1 95.81 118 MET B N 1
ATOM 2883 C CA . MET B 1 118 ? 3.303 -4.461 12.812 1 95.81 118 MET B CA 1
ATOM 2884 C C . MET B 1 118 ? 4.426 -4.816 11.844 1 95.81 118 MET B C 1
ATOM 2886 O O . MET B 1 118 ? 4.238 -5.637 10.938 1 95.81 118 MET B O 1
ATOM 2890 N N . PHE B 1 119 ? 5.574 -4.176 12.023 1 96.38 119 PHE B N 1
ATOM 2891 C CA . PHE B 1 119 ? 6.707 -4.34 11.117 1 96.38 119 PHE B CA 1
ATOM 2892 C C . PHE B 1 119 ? 7.898 -4.941 11.852 1 96.38 119 PHE B C 1
ATOM 2894 O O . PHE B 1 119 ? 9.023 -4.457 11.719 1 96.38 119 PHE B O 1
ATOM 2901 N N . SER B 1 120 ? 7.672 -5.953 12.578 1 92.81 120 SER B N 1
ATOM 2902 C CA . SER B 1 120 ? 8.719 -6.543 13.406 1 92.81 120 SER B CA 1
ATOM 2903 C C . SER B 1 120 ? 9.953 -6.883 12.578 1 92.81 120 SER B C 1
ATOM 2905 O O . SER B 1 120 ? 11.086 -6.75 13.047 1 92.81 120 SER B O 1
ATOM 2907 N N . TYR B 1 121 ? 9.781 -7.258 11.328 1 89.62 121 TYR B N 1
ATOM 2908 C CA . TYR B 1 121 ? 10.891 -7.617 10.453 1 89.62 121 TYR B CA 1
ATOM 2909 C C . TYR B 1 121 ? 11.805 -6.422 10.203 1 89.62 121 TYR B C 1
ATOM 2911 O O . TYR B 1 121 ? 13 -6.59 9.953 1 89.62 121 TYR B O 1
ATOM 2919 N N . ALA B 1 122 ? 11.289 -5.211 10.266 1 91.88 122 ALA B N 1
ATOM 2920 C CA . ALA B 1 122 ? 12.062 -4 10 1 91.88 122 ALA B CA 1
ATOM 2921 C C . ALA B 1 122 ? 12.906 -3.611 11.211 1 91.88 122 ALA B C 1
ATOM 2923 O O . ALA B 1 122 ? 13.852 -2.836 11.086 1 91.88 122 ALA B O 1
ATOM 2924 N N . PHE B 1 123 ? 12.57 -4.156 12.367 1 91 123 PHE B N 1
ATOM 2925 C CA . PHE B 1 123 ? 13.211 -3.688 13.586 1 91 123 PHE B CA 1
ATOM 2926 C C . PHE B 1 123 ? 13.945 -4.828 14.281 1 91 123 PHE B C 1
ATOM 2928 O O . PHE B 1 123 ? 14.594 -4.621 15.312 1 91 123 PHE B O 1
ATOM 2935 N N . SER B 1 124 ? 13.758 -5.949 13.781 1 77.69 124 SER B N 1
ATOM 2936 C CA . SER B 1 124 ? 14.414 -7.105 14.383 1 77.69 124 SER B CA 1
ATOM 2937 C C . SER B 1 124 ? 15.844 -7.254 13.875 1 77.69 124 SER B C 1
ATOM 2939 O O . SER B 1 124 ? 16.156 -6.871 12.75 1 77.69 124 SER B O 1
ATOM 2941 N N . ASP B 1 125 ? 16.672 -7.559 14.82 1 66.12 125 ASP B N 1
ATOM 2942 C CA . ASP B 1 125 ? 18.062 -7.809 14.492 1 66.12 125 ASP B CA 1
ATOM 2943 C C . ASP B 1 125 ? 18.219 -9.117 13.719 1 66.12 125 ASP B C 1
ATOM 2945 O O . ASP B 1 125 ? 19.312 -9.43 13.234 1 66.12 125 ASP B O 1
ATOM 2949 N N . VAL B 1 126 ? 17.188 -9.867 13.758 1 54.44 126 VAL B N 1
ATOM 2950 C CA . VAL B 1 126 ? 17.25 -11.156 13.07 1 54.44 126 VAL B CA 1
ATOM 2951 C C . VAL B 1 126 ? 17.172 -10.938 11.555 1 54.44 126 VAL B C 1
ATOM 2953 O O . VAL B 1 126 ? 16.312 -10.203 11.07 1 54.44 126 VAL B O 1
ATOM 2956 N N . ASN B 1 127 ? 18.203 -11.445 10.781 1 49.41 127 ASN B N 1
ATOM 2957 C CA . ASN B 1 127 ? 18.344 -11.594 9.336 1 49.41 127 ASN B CA 1
ATOM 2958 C C . ASN B 1 127 ? 18.719 -10.266 8.664 1 49.41 127 ASN B C 1
ATOM 2960 O O . ASN B 1 127 ? 18.203 -9.945 7.594 1 49.41 127 ASN B O 1
ATOM 2964 N N . ARG B 1 128 ? 19.391 -9.266 9.516 1 51.28 128 ARG B N 1
ATOM 2965 C CA . ARG B 1 128 ? 19.922 -8.117 8.781 1 51.28 128 ARG B CA 1
ATOM 2966 C C . ARG B 1 128 ? 20.672 -8.57 7.543 1 51.28 128 ARG B C 1
ATOM 2968 O O . ARG B 1 128 ? 20.906 -7.781 6.625 1 51.28 128 ARG B O 1
ATOM 2975 N N . GLU B 1 129 ? 21.109 -9.781 7.52 1 43.22 129 GLU B N 1
ATOM 2976 C CA . GLU B 1 129 ? 21.969 -10.227 6.426 1 43.22 129 GLU B CA 1
ATOM 2977 C C . GLU B 1 129 ? 21.141 -10.727 5.242 1 43.22 129 GLU B C 1
ATOM 2979 O O . GLU B 1 129 ? 20.25 -11.555 5.41 1 43.22 129 GLU B O 1
ATOM 2984 N N . GLY B 1 130 ? 20.953 -10.016 4.113 1 47.84 130 GLY B N 1
ATOM 2985 C CA . GLY B 1 130 ? 20.547 -10.414 2.775 1 47.84 130 GLY B CA 1
ATOM 2986 C C . GLY B 1 130 ? 19.188 -9.852 2.371 1 47.84 130 GLY B C 1
ATOM 2987 O O . GLY B 1 130 ? 18.828 -9.891 1.195 1 47.84 130 GLY B O 1
ATOM 2988 N N . VAL B 1 131 ? 18.203 -9.922 3.469 1 54.22 131 VAL B N 1
ATOM 2989 C CA . VAL B 1 131 ? 16.922 -9.414 2.984 1 54.22 131 VAL B CA 1
ATOM 2990 C C . VAL B 1 131 ? 16.875 -7.898 3.15 1 54.22 131 VAL B C 1
ATOM 2992 O O . VAL B 1 131 ? 17.25 -7.367 4.199 1 54.22 131 VAL B O 1
ATOM 2995 N N . THR B 1 132 ? 16.656 -7.223 1.996 1 73 132 THR B N 1
ATOM 2996 C CA . THR B 1 132 ? 16.609 -5.766 2.023 1 73 132 THR B CA 1
ATOM 2997 C C . THR B 1 132 ? 15.406 -5.281 2.822 1 73 132 THR B C 1
ATOM 2999 O O . THR B 1 132 ? 14.258 -5.488 2.416 1 73 132 THR B O 1
ATOM 3002 N N . ARG B 1 133 ? 15.672 -5.18 4.238 1 83.06 133 ARG B N 1
ATOM 3003 C CA . ARG B 1 133 ? 14.648 -4.582 5.094 1 83.06 133 ARG B CA 1
ATOM 3004 C C . ARG B 1 133 ? 14.891 -3.086 5.266 1 83.06 133 ARG B C 1
ATOM 3006 O O . ARG B 1 133 ? 15.984 -2.59 4.992 1 83.06 133 ARG B O 1
ATOM 3013 N N . PRO B 1 134 ? 13.797 -2.412 5.715 1 93.44 134 PRO B N 1
ATOM 3014 C CA . PRO B 1 134 ? 13.992 -0.993 6.012 1 93.44 134 PRO B CA 1
ATOM 3015 C C . PRO B 1 134 ? 15.023 -0.759 7.109 1 93.44 134 PRO B C 1
ATOM 3017 O O . PRO B 1 134 ? 15.078 -1.515 8.086 1 93.44 134 PRO B O 1
ATOM 3020 N N . ASP B 1 135 ? 15.914 0.12 6.895 1 93.62 135 ASP B N 1
ATOM 3021 C CA . ASP B 1 135 ? 16.891 0.568 7.891 1 93.62 135 ASP B CA 1
ATOM 3022 C C . ASP B 1 135 ? 16.406 1.844 8.578 1 93.62 135 ASP B C 1
ATOM 3024 O O . ASP B 1 135 ? 16.672 2.949 8.109 1 93.62 135 ASP B O 1
ATOM 3028 N N . LEU B 1 136 ? 15.711 1.664 9.711 1 96.88 136 LEU B N 1
ATOM 3029 C CA . LEU B 1 136 ? 15.016 2.74 10.414 1 96.88 136 LEU B CA 1
ATOM 3030 C C . LEU B 1 136 ? 15.547 2.895 11.836 1 96.88 136 LEU B C 1
ATOM 3032 O O . LEU B 1 136 ? 15.836 1.901 12.5 1 96.88 136 LEU B O 1
ATOM 3036 N N . VAL B 1 137 ? 15.672 4.125 12.297 1 97.12 137 VAL B N 1
ATOM 3037 C CA . VAL B 1 137 ? 16.094 4.418 13.664 1 97.12 137 VAL B CA 1
ATOM 3038 C C . VAL B 1 137 ? 14.953 5.117 14.406 1 97.12 137 VAL B C 1
ATOM 3040 O O . VAL B 1 137 ? 14.703 6.309 14.203 1 97.12 137 VAL B O 1
ATOM 3043 N N . PRO B 1 138 ? 14.305 4.398 15.305 1 98.06 138 PRO B N 1
ATOM 3044 C CA . PRO B 1 138 ? 13.148 4.977 16 1 98.06 138 PRO B CA 1
ATOM 3045 C C . PRO B 1 138 ? 13.555 5.949 17.109 1 98.06 138 PRO B C 1
ATOM 3047 O O . PRO B 1 138 ? 14.523 5.707 17.828 1 98.06 138 PRO B O 1
ATOM 3050 N N . HIS B 1 139 ? 12.922 7.082 17.125 1 98.56 139 HIS B N 1
ATOM 3051 C CA . HIS B 1 139 ? 13.039 8.094 18.172 1 98.56 139 HIS B CA 1
ATOM 3052 C C . HIS B 1 139 ? 11.672 8.438 18.766 1 98.56 139 HIS B C 1
ATOM 3054 O O . HIS B 1 139 ? 10.742 8.766 18.031 1 98.56 139 HIS B O 1
ATOM 3060 N N . ALA B 1 140 ? 11.578 8.414 20.078 1 98.56 140 ALA B N 1
ATOM 3061 C CA . ALA B 1 140 ? 10.336 8.828 20.734 1 98.56 140 ALA B CA 1
ATOM 3062 C C . ALA B 1 140 ? 10.094 10.32 20.547 1 98.56 140 ALA B C 1
ATOM 3064 O O . ALA B 1 140 ? 11.008 11.133 20.703 1 98.56 140 ALA B O 1
ATOM 3065 N N . LEU B 1 141 ? 8.883 10.672 20.109 1 98.44 141 LEU B N 1
ATOM 3066 C CA . LEU B 1 141 ? 8.438 12.055 19.984 1 98.44 141 LEU B CA 1
ATOM 3067 C C . LEU B 1 141 ? 7.273 12.336 20.938 1 98.44 141 LEU B C 1
ATOM 3069 O O . LEU B 1 141 ? 6.141 12.547 20.484 1 98.44 141 LEU B O 1
ATOM 3073 N N . ASP B 1 142 ? 7.547 12.375 22.234 1 97.62 142 ASP B N 1
ATOM 3074 C CA . ASP B 1 142 ? 6.516 12.547 23.266 1 97.62 142 ASP B CA 1
ATOM 3075 C C . ASP B 1 142 ? 6.461 13.992 23.734 1 97.62 142 ASP B C 1
ATOM 3077 O O . ASP B 1 142 ? 5.633 14.344 24.594 1 97.62 142 ASP B O 1
ATOM 3081 N N . GLY B 1 143 ? 7.32 14.836 23.203 1 97.12 143 GLY B N 1
ATOM 3082 C CA . GLY B 1 143 ? 7.402 16.266 23.484 1 97.12 143 GLY B CA 1
ATOM 3083 C C . GLY B 1 143 ? 8.117 17.031 22.391 1 97.12 143 GLY B C 1
ATOM 3084 O O . GLY B 1 143 ? 8.445 16.484 21.344 1 97.12 143 GLY B O 1
ATOM 3085 N N . PRO B 1 144 ? 8.312 18.312 22.609 1 97.94 144 PRO B N 1
ATOM 3086 C CA . PRO B 1 144 ? 8.945 19.156 21.594 1 97.94 144 PRO B CA 1
ATOM 3087 C C . PRO B 1 144 ? 10.336 18.656 21.203 1 97.94 144 PRO B C 1
ATOM 3089 O O . PRO B 1 144 ? 11.094 18.188 22.062 1 97.94 144 PRO B O 1
ATOM 3092 N N . ARG B 1 145 ? 10.625 18.734 19.953 1 97.88 145 ARG B N 1
ATOM 3093 C CA . ARG B 1 145 ? 11.922 18.359 19.391 1 97.88 145 ARG B CA 1
ATOM 3094 C C . ARG B 1 145 ? 12.25 19.188 18.156 1 97.88 145 ARG B C 1
ATOM 3096 O O . ARG B 1 145 ? 11.359 19.578 17.406 1 97.88 145 ARG B O 1
ATOM 3103 N N . GLU B 1 146 ? 13.508 19.422 18.031 1 98 146 GLU B N 1
ATOM 3104 C CA . GLU B 1 146 ? 13.953 20.031 16.781 1 98 146 GLU B CA 1
ATOM 3105 C C . GLU B 1 146 ? 14.461 18.984 15.797 1 98 146 GLU B C 1
ATOM 3107 O O . GLU B 1 146 ? 15.289 18.141 16.156 1 98 146 GLU B O 1
ATOM 3112 N N . ILE B 1 147 ? 13.938 18.953 14.609 1 97.88 147 ILE B N 1
ATOM 3113 C CA . ILE B 1 147 ? 14.383 18.062 13.539 1 97.88 147 ILE B CA 1
ATOM 3114 C C . ILE B 1 147 ? 14.875 18.875 12.352 1 97.88 147 ILE B C 1
ATOM 3116 O O . ILE B 1 147 ? 14.078 19.547 11.68 1 97.88 147 ILE B O 1
ATOM 3120 N N . PHE B 1 148 ? 16.125 18.859 12.102 1 96.81 148 PHE B N 1
ATOM 3121 C CA . PHE B 1 148 ? 16.781 19.594 11.023 1 96.81 148 PHE B CA 1
ATOM 3122 C C . PHE B 1 148 ? 16.469 21.078 11.109 1 96.81 148 PHE B C 1
ATOM 3124 O O . PHE B 1 148 ? 16.172 21.719 10.094 1 96.81 148 PHE B O 1
ATOM 3131 N N . GLY B 1 149 ? 16.359 21.625 12.281 1 95.88 149 GLY B N 1
ATOM 3132 C CA . GLY B 1 149 ? 16.094 23.047 12.484 1 95.88 149 GLY B CA 1
ATOM 3133 C C . GLY B 1 149 ? 14.625 23.391 12.547 1 95.88 149 GLY B C 1
ATOM 3134 O O . GLY B 1 149 ? 14.258 24.531 12.789 1 95.88 149 GLY B O 1
ATOM 3135 N N . LEU B 1 150 ? 13.781 22.406 12.328 1 97.31 150 LEU B N 1
ATOM 3136 C CA . LEU B 1 150 ? 12.336 22.594 12.391 1 97.31 150 LEU B CA 1
ATOM 3137 C C . LEU B 1 150 ? 11.812 22.266 13.789 1 97.31 150 LEU B C 1
ATOM 3139 O O . LEU B 1 150 ? 11.93 21.141 14.258 1 97.31 150 LEU B O 1
ATOM 3143 N N . PRO B 1 151 ? 11.289 23.281 14.461 1 97.75 151 PRO B N 1
ATOM 3144 C CA . PRO B 1 151 ? 10.602 22.938 15.711 1 97.75 151 PRO B CA 1
ATOM 3145 C C . PRO B 1 151 ? 9.383 22.047 15.492 1 97.75 151 PRO B C 1
ATOM 3147 O O . PRO B 1 151 ? 8.516 22.391 14.68 1 97.75 151 PRO B O 1
ATOM 3150 N N . VAL B 1 152 ? 9.344 20.891 16.141 1 98.5 152 VAL B N 1
ATOM 3151 C CA . VAL B 1 152 ? 8.25 19.922 16.047 1 98.5 152 VAL B CA 1
ATOM 3152 C C . VAL B 1 152 ? 7.621 19.719 17.422 1 98.5 152 VAL B C 1
ATOM 3154 O O . VAL B 1 152 ? 8.32 19.391 18.375 1 98.5 152 VAL B O 1
ATOM 3157 N N . ARG B 1 153 ? 6.363 19.953 17.516 1 98.25 153 ARG B N 1
ATOM 3158 C CA . ARG B 1 153 ? 5.645 19.734 18.766 1 98.25 153 ARG B CA 1
ATOM 3159 C C . ARG B 1 153 ? 4.422 18.859 18.547 1 98.25 153 ARG B C 1
ATOM 3161 O O . ARG B 1 153 ? 3.428 19.281 17.969 1 98.25 153 ARG B O 1
ATOM 3168 N N . PRO B 1 154 ? 4.559 17.625 19.031 1 98.06 154 PRO B N 1
ATOM 3169 C CA . PRO B 1 154 ? 3.361 16.781 19 1 98.06 154 PRO B CA 1
ATOM 3170 C C . PRO B 1 154 ? 2.35 17.156 20.078 1 98.06 154 PRO B C 1
ATOM 3172 O O . PRO B 1 154 ? 2.725 17.688 21.125 1 98.06 154 PRO B O 1
ATOM 3175 N N . PHE B 1 155 ? 1.066 16.953 19.828 1 97.25 155 PHE B N 1
ATOM 3176 C CA . PHE B 1 155 ? 0.033 17.094 20.859 1 97.25 155 PHE B CA 1
ATOM 3177 C C . PHE B 1 155 ? -1.099 16.094 20.609 1 97.25 155 PHE B C 1
ATOM 3179 O O . PHE B 1 155 ? -1.283 15.617 19.484 1 97.25 155 PHE B O 1
ATOM 3186 N N . LEU B 1 156 ? -1.851 15.797 21.594 1 94.94 156 LEU B N 1
ATOM 3187 C CA . LEU B 1 156 ? -2.852 14.734 21.547 1 94.94 156 LEU B CA 1
ATOM 3188 C C . LEU B 1 156 ? -4.18 15.266 21.016 1 94.94 156 LEU B C 1
ATOM 3190 O O . LEU B 1 156 ? -4.586 16.375 21.344 1 94.94 156 LEU B O 1
ATOM 3194 N N . VAL B 1 157 ? -4.793 14.453 20.219 1 96.62 157 VAL B N 1
ATOM 3195 C CA . VAL B 1 157 ? -6.156 14.695 19.766 1 96.62 157 VAL B CA 1
ATOM 3196 C C . VAL B 1 157 ? -7.008 13.445 19.984 1 96.62 157 VAL B C 1
ATOM 3198 O O . VAL B 1 157 ? -6.48 12.336 20.047 1 96.62 157 VAL B O 1
ATOM 3201 N N . GLU B 1 158 ? -8.289 13.641 20.109 1 95.5 158 GLU B N 1
ATOM 3202 C CA . GLU B 1 158 ? -9.203 12.516 20.266 1 95.5 158 GLU B CA 1
ATOM 3203 C C . GLU B 1 158 ? -9.578 11.922 18.906 1 95.5 158 GLU B C 1
ATOM 3205 O O . GLU B 1 158 ? -9.797 12.648 17.938 1 95.5 158 GLU B O 1
ATOM 3210 N N . HIS B 1 159 ? -9.562 10.633 18.781 1 94.5 159 HIS B N 1
ATOM 3211 C CA . HIS B 1 159 ? -9.992 9.867 17.609 1 94.5 159 HIS B CA 1
ATOM 3212 C C . HIS B 1 159 ? -10.836 8.664 18.016 1 94.5 159 HIS B C 1
ATOM 3214 O O . HIS B 1 159 ? -10.375 7.52 17.938 1 94.5 159 HIS B O 1
ATOM 3220 N N . GLY B 1 160 ? -12.039 8.992 18.359 1 89.88 160 GLY B N 1
ATOM 3221 C CA . GLY B 1 160 ? -12.883 7.973 18.953 1 89.88 160 GLY B CA 1
ATOM 3222 C C . GLY B 1 160 ? -12.359 7.469 20.281 1 89.88 160 GLY B C 1
ATOM 3223 O O . GLY B 1 160 ? -12.109 8.258 21.188 1 89.88 160 GLY B O 1
ATOM 3224 N N . PRO B 1 161 ? -12.219 6.164 20.359 1 82.75 161 PRO B N 1
ATOM 3225 C CA . PRO B 1 161 ? -11.773 5.594 21.641 1 82.75 161 PRO B CA 1
ATOM 3226 C C . PRO B 1 161 ? -10.266 5.703 21.844 1 82.75 161 PRO B C 1
ATOM 3228 O O . PRO B 1 161 ? -9.742 5.285 22.875 1 82.75 161 PRO B O 1
ATOM 3231 N N . THR B 1 162 ? -9.641 6.273 20.828 1 87.5 162 THR B N 1
ATOM 3232 C CA . THR B 1 162 ? -8.188 6.352 20.906 1 87.5 162 THR B CA 1
ATOM 3233 C C . THR B 1 162 ? -7.715 7.797 20.812 1 87.5 162 THR B C 1
ATOM 3235 O O . THR B 1 162 ? -8.523 8.703 20.578 1 87.5 162 THR B O 1
ATOM 3238 N N . ARG B 1 163 ? -6.488 7.938 21.109 1 92.31 163 ARG B N 1
ATOM 3239 C CA . ARG B 1 163 ? -5.863 9.242 20.922 1 92.31 163 ARG B CA 1
ATOM 3240 C C . ARG B 1 163 ? -4.742 9.164 19.891 1 92.31 163 ARG B C 1
ATOM 3242 O O . ARG B 1 163 ? -3.994 8.188 19.844 1 92.31 163 ARG B O 1
ATOM 3249 N N . ASN B 1 164 ? -4.699 10.141 19.047 1 95.12 164 ASN B N 1
ATOM 3250 C CA . ASN B 1 164 ? -3.662 10.281 18.031 1 95.12 164 ASN B CA 1
ATOM 3251 C C . ASN B 1 164 ? -2.777 11.492 18.297 1 95.12 164 ASN B C 1
ATOM 3253 O O . ASN B 1 164 ? -3.037 12.266 19.219 1 95.12 164 ASN B O 1
ATOM 3257 N N . ALA B 1 165 ? -1.715 11.547 17.609 1 96.75 165 ALA B N 1
ATOM 3258 C CA . ALA B 1 165 ? -0.871 12.742 17.672 1 96.75 165 ALA B CA 1
ATOM 3259 C C . ALA B 1 165 ? -1.141 13.664 16.484 1 96.75 165 ALA B C 1
ATOM 3261 O O . ALA B 1 165 ? -1.244 13.211 15.352 1 96.75 165 ALA B O 1
ATOM 3262 N N . ALA B 1 166 ? -1.357 14.922 16.734 1 98.31 166 ALA B N 1
ATOM 3263 C CA . ALA B 1 166 ? -1.23 16 15.766 1 98.31 166 ALA B CA 1
ATOM 3264 C C . ALA B 1 166 ? 0.126 16.688 15.891 1 98.31 166 ALA B C 1
ATOM 3266 O O . ALA B 1 166 ? 0.887 16.422 16.812 1 98.31 166 ALA B O 1
ATOM 3267 N N . LEU B 1 167 ? 0.452 17.516 14.875 1 98.75 167 LEU B N 1
ATOM 3268 C CA . LEU B 1 167 ? 1.801 18.078 14.852 1 98.75 167 LEU B CA 1
ATOM 3269 C C . LEU B 1 167 ? 1.764 19.594 14.625 1 98.75 167 LEU B C 1
ATOM 3271 O O . LEU B 1 167 ? 1.019 20.078 13.773 1 98.75 167 LEU B O 1
ATOM 3275 N N . ARG B 1 168 ? 2.512 20.281 15.414 1 98.5 168 ARG B N 1
ATOM 3276 C CA . ARG B 1 168 ? 2.951 21.641 15.078 1 98.5 168 ARG B CA 1
ATOM 3277 C C . ARG B 1 168 ? 4.359 21.625 14.492 1 98.5 168 ARG B C 1
ATOM 3279 O O . ARG B 1 168 ? 5.32 21.266 15.172 1 98.5 168 ARG B O 1
ATOM 3286 N N . LEU B 1 169 ? 4.469 21.875 13.242 1 98.25 169 LEU B N 1
ATOM 3287 C CA . LEU B 1 169 ? 5.723 21.969 12.5 1 98.25 169 LEU B CA 1
ATOM 3288 C C . LEU B 1 169 ? 6.059 23.406 12.172 1 98.25 169 LEU B C 1
ATOM 3290 O O . LEU B 1 169 ? 5.68 23.922 11.109 1 98.25 169 LEU B O 1
ATOM 3294 N N . GLY B 1 170 ? 6.805 24.109 13.086 1 96.62 170 GLY B N 1
ATOM 3295 C CA . GLY B 1 170 ? 6.957 25.547 12.938 1 96.62 170 GLY B CA 1
ATOM 3296 C C . GLY B 1 170 ? 5.637 26.297 12.977 1 96.62 170 GLY B C 1
ATOM 3297 O O . GLY B 1 170 ? 4.91 26.219 13.969 1 96.62 170 GLY B O 1
ATOM 3298 N N . ASP B 1 171 ? 5.277 26.859 11.867 1 96.06 171 ASP B N 1
ATOM 3299 C CA . ASP B 1 171 ? 4.047 27.641 11.82 1 96.06 171 ASP B CA 1
ATOM 3300 C C . ASP B 1 171 ? 2.924 26.859 11.141 1 96.06 171 ASP B C 1
ATOM 3302 O O . ASP B 1 171 ? 1.882 27.422 10.805 1 96.06 171 ASP B O 1
ATOM 3306 N N . LEU B 1 172 ? 3.137 25.562 10.945 1 98.31 172 LEU B N 1
ATOM 3307 C CA . LEU B 1 172 ? 2.143 24.672 10.344 1 98.31 172 LEU B CA 1
ATOM 3308 C C . LEU B 1 172 ? 1.563 23.719 11.383 1 98.31 172 LEU B C 1
ATOM 3310 O O . LEU B 1 172 ? 2.309 23.016 12.07 1 98.31 172 LEU B O 1
ATOM 3314 N N . VAL B 1 173 ? 0.299 23.766 11.516 1 98.62 173 VAL B N 1
ATOM 3315 C CA . VAL B 1 173 ? -0.388 22.75 12.297 1 98.62 173 VAL B CA 1
ATOM 3316 C C . VAL B 1 173 ? -0.979 21.688 11.359 1 98.62 173 VAL B C 1
ATOM 3318 O O . VAL B 1 173 ? -1.635 22.031 10.367 1 98.62 173 VAL B O 1
ATOM 3321 N N . TYR B 1 174 ? -0.673 20.484 11.586 1 98.75 174 TYR B N 1
ATOM 3322 C CA . TYR B 1 174 ? -1.21 19.344 10.852 1 98.75 174 TYR B CA 1
ATOM 3323 C C . TYR B 1 174 ? -2.033 18.438 11.766 1 98.75 174 TYR B C 1
ATOM 3325 O O . TYR B 1 174 ? -1.483 17.75 12.625 1 98.75 174 TYR B O 1
ATOM 3333 N N . LEU B 1 175 ? -3.33 18.5 11.547 1 95.69 175 LEU B N 1
ATOM 3334 C CA . LEU B 1 175 ? -4.316 17.844 12.391 1 95.69 175 LEU B CA 1
ATOM 3335 C C . LEU B 1 175 ? -5.238 16.953 11.562 1 95.69 175 LEU B C 1
ATOM 3337 O O . LEU B 1 175 ? -6.176 17.453 10.93 1 95.69 175 LEU B O 1
ATOM 3341 N N . THR B 1 176 ? -4.93 15.625 11.523 1 93.88 176 THR B N 1
ATOM 3342 C CA . THR B 1 176 ? -5.816 14.695 10.828 1 93.88 176 THR B CA 1
ATOM 3343 C C . THR B 1 176 ? -6.359 13.641 11.789 1 93.88 176 THR B C 1
ATOM 3345 O O . THR B 1 176 ? -5.875 13.516 12.914 1 93.88 176 THR B O 1
ATOM 3348 N N . ASP B 1 177 ? -7.48 12.922 11.391 1 95.19 177 ASP B N 1
ATOM 3349 C CA . ASP B 1 177 ? -8.031 11.805 12.148 1 95.19 177 ASP B CA 1
ATOM 3350 C C . ASP B 1 177 ? -8.359 12.211 13.578 1 95.19 177 ASP B C 1
ATOM 3352 O O . ASP B 1 177 ? -7.887 11.586 14.531 1 95.19 177 ASP B O 1
ATOM 3356 N N . CYS B 1 178 ? -9.164 13.242 13.703 1 95.38 178 CYS B N 1
ATOM 3357 C CA . CYS B 1 178 ? -9.453 13.867 14.992 1 95.38 178 CYS B CA 1
ATOM 3358 C C . CYS B 1 178 ? -10.922 14.25 15.094 1 95.38 178 CYS B C 1
ATOM 3360 O O . CYS B 1 178 ? -11.516 14.711 14.117 1 95.38 178 CYS B O 1
ATOM 3362 N N . ASN B 1 179 ? -11.484 13.984 16.344 1 95.31 179 ASN B N 1
ATOM 3363 C CA . ASN B 1 179 ? -12.836 14.469 16.562 1 95.31 179 ASN B CA 1
ATOM 3364 C C . ASN B 1 179 ? -12.883 15.484 17.703 1 95.31 179 ASN B C 1
ATOM 3366 O O . ASN B 1 179 ? -13.938 16.078 17.969 1 95.31 179 ASN B O 1
ATOM 3370 N N . ALA B 1 180 ? -11.742 15.734 18.328 1 95.44 180 ALA B N 1
ATOM 3371 C CA . ALA B 1 180 ? -11.633 16.766 19.344 1 95.44 180 ALA B CA 1
ATOM 3372 C C . ALA B 1 180 ? -10.172 17.094 19.656 1 95.44 180 ALA B C 1
ATOM 3374 O O . ALA B 1 180 ? -9.305 16.219 19.531 1 95.44 180 ALA B O 1
ATOM 3375 N N . VAL B 1 181 ? -9.961 18.359 20.016 1 95.56 181 VAL B N 1
ATOM 3376 C CA . VAL B 1 181 ? -8.633 18.781 20.453 1 95.56 181 VAL B CA 1
ATOM 3377 C C . VAL B 1 181 ? -8.641 19.062 21.969 1 95.56 181 VAL B C 1
ATOM 3379 O O . VAL B 1 181 ? -9.508 19.781 22.453 1 95.56 181 VAL B O 1
ATOM 3382 N N . LEU B 1 182 ? -7.707 18.484 22.625 1 92.38 182 LEU B N 1
ATOM 3383 C CA . LEU B 1 182 ? -7.59 18.688 24.062 1 92.38 182 LEU B CA 1
ATOM 3384 C C . LEU B 1 182 ? -7.027 20.078 24.359 1 92.38 182 LEU B C 1
ATOM 3386 O O . LEU B 1 182 ? -6.375 20.688 23.516 1 92.38 182 LEU B O 1
ATOM 3390 N N . PRO B 1 183 ? -7.293 20.609 25.609 1 92.94 183 PRO B N 1
ATOM 3391 C CA . PRO B 1 183 ? -6.848 21.969 25.953 1 92.94 183 PRO B CA 1
ATOM 3392 C C . PRO B 1 183 ? -5.359 22.188 25.703 1 92.94 183 PRO B C 1
ATOM 3394 O O . PRO B 1 183 ? -4.961 23.234 25.203 1 92.94 183 PRO B O 1
ATOM 3397 N N . GLU B 1 184 ? -4.609 21.203 26.016 1 93.88 184 GLU B N 1
ATOM 3398 C CA . GLU B 1 184 ? -3.174 21.312 25.781 1 93.88 184 GLU B CA 1
ATOM 3399 C C . GLU B 1 184 ? -2.871 21.516 24.297 1 93.88 184 GLU B C 1
ATOM 3401 O O . GLU B 1 184 ? -1.955 22.25 23.938 1 93.88 184 GLU B O 1
ATOM 3406 N N . GLY B 1 185 ? -3.58 20.844 23.516 1 96.38 185 GLY B N 1
ATOM 3407 C CA . GLY B 1 185 ? -3.41 20.984 22.078 1 96.38 185 GLY B CA 1
ATOM 3408 C C . GLY B 1 185 ? -3.799 22.359 21.562 1 96.38 185 GLY B C 1
ATOM 3409 O O . GLY B 1 185 ? -3.156 22.891 20.656 1 96.38 185 GLY B O 1
ATOM 3410 N N . LYS B 1 186 ? -4.797 22.922 22.234 1 96.12 186 LYS B N 1
ATOM 3411 C CA . LYS B 1 186 ? -5.227 24.266 21.859 1 96.12 186 LYS B CA 1
ATOM 3412 C C . LYS B 1 186 ? -4.105 25.281 22.047 1 96.12 186 LYS B C 1
ATOM 3414 O O . LYS B 1 186 ? -3.91 26.172 21.203 1 96.12 186 LYS B O 1
ATOM 3419 N N . GLU B 1 187 ? -3.422 25.125 23.062 1 96.75 187 GLU B N 1
ATOM 3420 C CA . GLU B 1 187 ? -2.299 26.016 23.344 1 96.75 187 GLU B CA 1
ATOM 3421 C C . GLU B 1 187 ? -1.188 25.859 22.312 1 96.75 187 GLU B C 1
ATOM 3423 O O . GLU B 1 187 ? -0.583 26.844 21.891 1 96.75 187 GLU B O 1
ATOM 3428 N N . VAL B 1 188 ? -0.939 24.641 21.891 1 97.62 188 VAL B N 1
ATOM 3429 C CA . VAL B 1 188 ? 0.126 24.344 20.938 1 97.62 188 VAL B CA 1
ATOM 3430 C C . VAL B 1 188 ? -0.207 24.938 19.578 1 97.62 188 VAL B C 1
ATOM 3432 O O . VAL B 1 188 ? 0.684 25.406 18.875 1 97.62 188 VAL B O 1
ATOM 3435 N N . MET B 1 189 ? -1.48 25.031 19.234 1 98 189 MET B N 1
ATOM 3436 C CA . MET B 1 189 ? -1.915 25.453 17.906 1 98 189 MET B CA 1
ATOM 3437 C C . MET B 1 189 ? -1.909 26.984 17.797 1 98 189 MET B C 1
ATOM 3439 O O . MET B 1 189 ? -1.929 27.516 16.688 1 98 189 MET B O 1
ATOM 3443 N N . LYS B 1 190 ? -1.877 27.641 18.906 1 96 190 LYS B N 1
ATOM 3444 C CA . LYS B 1 190 ? -1.987 29.094 18.922 1 96 190 LYS B CA 1
ATOM 3445 C C . LYS B 1 190 ? -0.869 29.734 18.109 1 96 190 LYS B C 1
ATOM 3447 O O . LYS B 1 190 ? 0.296 29.344 18.219 1 96 190 LYS B O 1
ATOM 3452 N N . GLY B 1 191 ? -1.28 30.672 17.234 1 95.62 191 GLY B N 1
ATOM 3453 C CA . GLY B 1 191 ? -0.307 31.469 16.484 1 95.62 191 GLY B CA 1
ATOM 3454 C C . GLY B 1 191 ? 0.156 30.797 15.211 1 95.62 191 GLY B C 1
ATOM 3455 O O . GLY B 1 191 ? 0.989 31.344 14.484 1 95.62 191 GLY B O 1
ATOM 3456 N N . ALA B 1 192 ? -0.33 29.625 14.922 1 96.88 192 ALA B N 1
ATOM 3457 C CA . ALA B 1 192 ? 0.017 28.969 13.664 1 96.88 192 ALA B CA 1
ATOM 3458 C C . ALA B 1 192 ? -0.426 29.812 12.469 1 96.88 192 ALA B C 1
ATOM 3460 O O . ALA B 1 192 ? -1.51 30.391 12.484 1 96.88 192 ALA B O 1
ATOM 3461 N N . ARG B 1 193 ? 0.373 29.875 11.438 1 97.75 193 ARG B N 1
ATOM 3462 C CA . ARG B 1 193 ? 0.059 30.656 10.242 1 97.75 193 ARG B CA 1
ATOM 3463 C C . ARG B 1 193 ? -0.737 29.828 9.242 1 97.75 193 ARG B C 1
ATOM 3465 O O . ARG B 1 193 ? -1.511 30.375 8.453 1 97.75 193 ARG B O 1
ATOM 3472 N N . THR B 1 194 ? -0.496 28.562 9.227 1 98.5 194 THR B N 1
ATOM 3473 C CA . THR B 1 194 ? -1.185 27.641 8.336 1 98.5 194 THR B CA 1
ATOM 3474 C C . THR B 1 194 ? -1.708 26.438 9.109 1 98.5 194 THR B C 1
ATOM 3476 O O . THR B 1 194 ? -1.026 25.906 9.992 1 98.5 194 THR B O 1
ATOM 3479 N N . MET B 1 195 ? -2.896 26.031 8.805 1 98.56 195 MET B N 1
ATOM 3480 C CA . MET B 1 195 ? -3.484 24.859 9.438 1 98.56 195 MET B CA 1
ATOM 3481 C C . MET B 1 195 ? -3.986 23.875 8.383 1 98.56 195 MET B C 1
ATOM 3483 O O . MET B 1 195 ? -4.59 24.266 7.391 1 98.56 195 MET B O 1
ATOM 3487 N N . VAL B 1 196 ? -3.627 22.609 8.539 1 98.88 196 VAL B N 1
ATOM 3488 C CA . VAL B 1 196 ? -4.18 21.5 7.758 1 98.88 196 VAL B CA 1
ATOM 3489 C C . VAL B 1 196 ? -5.051 20.625 8.656 1 98.88 196 VAL B C 1
ATOM 3491 O O . VAL B 1 196 ? -4.582 20.109 9.68 1 98.88 196 VAL B O 1
ATOM 3494 N N . VAL B 1 197 ? -6.324 20.453 8.297 1 98.56 197 VAL B N 1
ATOM 3495 C CA . VAL B 1 197 ? -7.281 19.781 9.172 1 98.56 197 VAL B CA 1
ATOM 3496 C C . VAL B 1 197 ? -8.023 18.703 8.398 1 98.56 197 VAL B C 1
ATOM 3498 O O . VAL B 1 197 ? -8.508 18.938 7.289 1 98.56 197 VAL B O 1
ATOM 3501 N N . GLY B 1 198 ? -8.125 17.516 9.016 1 98.31 198 GLY B N 1
ATOM 3502 C CA . GLY B 1 198 ? -8.836 16.406 8.391 1 98.31 198 GLY B CA 1
ATOM 3503 C C . GLY B 1 198 ? -10.336 16.5 8.555 1 98.31 198 GLY B C 1
ATOM 3504 O O . GLY B 1 198 ? -10.836 16.734 9.664 1 98.31 198 GLY B O 1
ATOM 3505 N N . VAL B 1 199 ? -11.078 16.344 7.488 1 98.19 199 VAL B N 1
ATOM 3506 C CA . VAL B 1 199 ? -12.531 16.25 7.461 1 98.19 199 VAL B CA 1
ATOM 3507 C C . VAL B 1 199 ? -12.953 15.164 6.473 1 98.19 199 VAL B C 1
ATOM 3509 O O . VAL B 1 199 ? -12.859 15.352 5.258 1 98.19 199 VAL B O 1
ATOM 3512 N N . VAL B 1 200 ? -13.492 14.078 6.977 1 97.5 200 VAL B N 1
ATOM 3513 C CA . VAL B 1 200 ? -13.797 12.922 6.137 1 97.5 200 VAL B CA 1
ATOM 3514 C C . VAL B 1 200 ? -15.133 13.141 5.43 1 97.5 200 VAL B C 1
ATOM 3516 O O . VAL B 1 200 ? -15.305 12.734 4.277 1 97.5 200 VAL B O 1
ATOM 3519 N N . ARG B 1 201 ? -16.047 13.773 6.113 1 97.69 201 ARG B N 1
ATOM 3520 C CA . ARG B 1 201 ? -17.406 14.031 5.621 1 97.69 201 ARG B CA 1
ATOM 3521 C C . ARG B 1 201 ? -18 15.258 6.297 1 97.69 201 ARG B C 1
ATOM 3523 O O . ARG B 1 201 ? -17.406 15.82 7.219 1 97.69 201 ARG B O 1
ATOM 3530 N N . TYR B 1 202 ? -19.141 15.672 5.816 1 98.19 202 TYR B N 1
ATOM 3531 C CA . TYR B 1 202 ? -19.75 16.906 6.301 1 98.19 202 TYR B CA 1
ATOM 3532 C C . TYR B 1 202 ? -20.203 16.766 7.746 1 98.19 202 TYR B C 1
ATOM 3534 O O . TYR B 1 202 ? -20 17.656 8.562 1 98.19 202 TYR B O 1
ATOM 3542 N N . GLU B 1 203 ? -20.75 15.555 8.031 1 97 203 GLU B N 1
ATOM 3543 C CA . GLU B 1 203 ? -21.359 15.336 9.336 1 97 203 GLU B CA 1
ATOM 3544 C C . GLU B 1 203 ? -20.312 14.883 10.359 1 97 203 GLU B C 1
ATOM 3546 O O . GLU B 1 203 ? -19.344 14.211 10 1 97 203 GLU B O 1
ATOM 3551 N N . PRO B 1 204 ? -20.625 15.25 11.594 1 92.31 204 PRO B N 1
ATOM 3552 C CA . PRO B 1 204 ? -19.734 14.711 12.625 1 92.31 204 PRO B CA 1
ATOM 3553 C C . PRO B 1 204 ? -19.688 13.188 12.633 1 92.31 204 PRO B C 1
ATOM 3555 O O . PRO B 1 204 ? -20.641 12.539 12.188 1 92.31 204 PRO B O 1
ATOM 3558 N N . HIS B 1 205 ? -18.578 12.703 13.047 1 91.25 205 HIS B N 1
ATOM 3559 C CA . HIS B 1 205 ? -18.328 11.273 13.203 1 91.25 205 HIS B CA 1
ATOM 3560 C C . HIS B 1 205 ? -17.688 10.969 14.555 1 91.25 205 HIS B C 1
ATOM 3562 O O . HIS B 1 205 ? -17.094 11.852 15.18 1 91.25 205 HIS B O 1
ATOM 3568 N N . ILE B 1 206 ? -17.797 9.805 15.031 1 89.25 206 ILE B N 1
ATOM 3569 C CA . ILE B 1 206 ? -17.281 9.375 16.328 1 89.25 206 ILE B CA 1
ATOM 3570 C C . ILE B 1 206 ? -15.773 9.562 16.375 1 89.25 206 ILE B C 1
ATOM 3572 O O . ILE B 1 206 ? -15.211 9.836 17.438 1 89.25 206 ILE B O 1
ATOM 3576 N N . SER B 1 207 ? -15.133 9.508 15.188 1 92.94 207 SER B N 1
ATOM 3577 C CA . SER B 1 207 ? -13.672 9.516 15.211 1 92.94 207 SER B CA 1
ATOM 3578 C C . SER B 1 207 ? -13.109 10.664 14.383 1 92.94 207 SER B C 1
ATOM 3580 O O . SER B 1 207 ? -11.891 10.844 14.305 1 92.94 207 SER B O 1
ATOM 3582 N N . HIS B 1 208 ? -13.977 11.453 13.758 1 95.94 208 HIS B N 1
ATOM 3583 C CA . HIS B 1 208 ? -13.492 12.523 12.891 1 95.94 208 HIS B CA 1
ATOM 3584 C C . HIS B 1 208 ? -14.312 13.797 13.062 1 95.94 208 HIS B C 1
ATOM 3586 O O . HIS B 1 208 ? -15.516 13.727 13.359 1 95.94 208 HIS B O 1
ATOM 3592 N N . PHE B 1 209 ? -13.656 14.922 12.773 1 96.44 209 PHE B N 1
ATOM 3593 C CA . PHE B 1 209 ? -14.375 16.188 12.633 1 96.44 209 PHE B CA 1
ATOM 3594 C C . PHE B 1 209 ? -15.344 16.125 11.453 1 96.44 209 PHE B C 1
ATOM 3596 O O . PHE B 1 209 ? -15.008 15.609 10.391 1 96.44 209 PHE B O 1
ATOM 3603 N N . GLY B 1 210 ? -16.578 16.656 11.742 1 97.56 210 GLY B N 1
ATOM 3604 C CA . GLY B 1 210 ? -17.312 17.156 10.594 1 97.56 210 GLY B CA 1
ATOM 3605 C C . GLY B 1 210 ? -16.812 18.516 10.102 1 97.56 210 GLY B C 1
ATOM 3606 O O . GLY B 1 210 ? -15.93 19.109 10.711 1 97.56 210 GLY B O 1
ATOM 3607 N N . LEU B 1 211 ? -17.422 18.969 9.039 1 98.38 211 LEU B N 1
ATOM 3608 C CA . LEU B 1 211 ? -16.938 20.203 8.43 1 98.38 211 LEU B CA 1
ATOM 3609 C C . LEU B 1 211 ? -17.109 21.391 9.391 1 98.38 211 LEU B C 1
ATOM 3611 O O . LEU B 1 211 ? -16.172 22.172 9.586 1 98.38 211 LEU B O 1
ATOM 3615 N N . ASP B 1 212 ? -18.203 21.469 10.008 1 98.06 212 ASP B N 1
ATOM 3616 C CA . ASP B 1 212 ? -18.469 22.594 10.891 1 98.06 212 ASP B CA 1
ATOM 3617 C C . ASP B 1 212 ? -17.531 22.594 12.102 1 98.06 212 ASP B C 1
ATOM 3619 O O . ASP B 1 212 ? -17.078 23.656 12.539 1 98.06 212 ASP B O 1
ATOM 3623 N N . GLN B 1 213 ? -17.281 21.453 12.633 1 97.69 213 GLN B N 1
ATOM 3624 C CA . GLN B 1 213 ? -16.359 21.328 13.758 1 97.69 213 GLN B CA 1
ATOM 3625 C C . GLN B 1 213 ? -14.953 21.781 13.367 1 97.69 213 GLN B C 1
ATOM 3627 O O . GLN B 1 213 ? -14.297 22.5 14.117 1 97.69 213 GLN B O 1
ATOM 3632 N N . ALA B 1 214 ? -14.531 21.328 12.211 1 98 214 ALA B N 1
ATOM 3633 C CA . ALA B 1 214 ? -13.211 21.719 11.711 1 98 214 ALA B CA 1
ATOM 3634 C C . ALA B 1 214 ? -13.125 23.234 11.516 1 98 214 ALA B C 1
ATOM 3636 O O . ALA B 1 214 ? -12.125 23.859 11.891 1 98 214 ALA B O 1
ATOM 3637 N N . LEU B 1 215 ? -14.188 23.812 10.984 1 98.31 215 LEU B N 1
ATOM 3638 C CA . LEU B 1 215 ? -14.203 25.25 10.734 1 98.31 215 LEU B CA 1
ATOM 3639 C C . LEU B 1 215 ? -14.188 26.031 12.039 1 98.31 215 LEU B C 1
ATOM 3641 O O . LEU B 1 215 ? -13.562 27.078 12.133 1 98.31 215 LEU B O 1
ATOM 3645 N N . ALA B 1 216 ? -14.859 25.516 13.008 1 97.38 216 ALA B N 1
ATOM 3646 C CA . ALA B 1 216 ? -14.844 26.141 14.328 1 97.38 216 ALA B CA 1
ATOM 3647 C C . ALA B 1 216 ? -13.438 26.156 14.914 1 97.38 216 ALA B C 1
ATOM 3649 O O . ALA B 1 216 ? -13 27.156 15.484 1 97.38 216 ALA B O 1
ATOM 3650 N N . GLU B 1 217 ? -12.773 25.016 14.773 1 96.88 217 GLU B N 1
ATOM 3651 C CA . GLU B 1 217 ? -11.406 24.922 15.258 1 96.88 217 GLU B CA 1
ATOM 3652 C C . GLU B 1 217 ? -10.484 25.891 14.523 1 96.88 217 GLU B C 1
ATOM 3654 O O . GLU B 1 217 ? -9.641 26.547 15.141 1 96.88 217 GLU B O 1
ATOM 3659 N N . ILE B 1 218 ? -10.617 26.016 13.203 1 98 218 ILE B N 1
ATOM 3660 C CA . ILE B 1 218 ? -9.82 26.906 12.383 1 98 218 ILE B CA 1
ATOM 3661 C C . ILE B 1 218 ? -10.055 28.359 12.82 1 98 218 ILE B C 1
ATOM 3663 O O . ILE B 1 218 ? -9.109 29.125 12.969 1 98 218 ILE B O 1
ATOM 3667 N N . ARG B 1 219 ? -11.305 28.688 13.023 1 97.12 219 ARG B N 1
ATOM 3668 C CA . ARG B 1 219 ? -11.656 30.031 13.453 1 97.12 219 ARG B CA 1
ATOM 3669 C C . ARG B 1 219 ? -11 30.375 14.789 1 97.12 219 ARG B C 1
ATOM 3671 O O . ARG B 1 219 ? -10.523 31.484 14.984 1 97.12 219 ARG B O 1
ATOM 3678 N N . GLU B 1 220 ? -11.047 29.406 15.672 1 95.81 220 GLU B N 1
ATOM 3679 C CA . GLU B 1 220 ? -10.469 29.625 17 1 95.81 220 GLU B CA 1
ATOM 3680 C C . GLU B 1 220 ? -8.969 29.891 16.906 1 95.81 220 GLU B C 1
ATOM 3682 O O . GLU B 1 220 ? -8.453 30.766 17.594 1 95.81 220 GLU B O 1
ATOM 3687 N N . VAL B 1 221 ? -8.242 29.141 16.125 1 96.44 221 VAL B N 1
ATOM 3688 C CA . VAL B 1 221 ? -6.797 29.297 15.969 1 96.44 221 VAL B CA 1
ATOM 3689 C C . VAL B 1 221 ? -6.496 30.578 15.18 1 96.44 221 VAL B C 1
ATOM 3691 O O . VAL B 1 221 ? -5.547 31.297 15.484 1 96.44 221 VAL B O 1
ATOM 3694 N N . GLY B 1 222 ? -7.273 30.875 14.156 1 97 222 GLY B N 1
ATOM 3695 C CA . GLY B 1 222 ? -7.148 32.094 13.352 1 97 222 GLY B CA 1
ATOM 3696 C C . GLY B 1 222 ? -5.91 32.094 12.477 1 97 222 GLY B C 1
ATOM 3697 O O . GLY B 1 222 ? -5.141 33.062 12.484 1 97 222 GLY B O 1
ATOM 3698 N N . PRO B 1 223 ? -5.641 31.016 11.719 1 97.94 223 PRO B N 1
ATOM 3699 C CA . PRO B 1 223 ? -4.477 31 10.828 1 97.94 223 PRO B CA 1
ATOM 3700 C C . PRO B 1 223 ? -4.656 31.906 9.609 1 97.94 223 PRO B C 1
ATOM 3702 O O . PRO B 1 223 ? -5.777 32.312 9.297 1 97.94 223 PRO B O 1
ATOM 3705 N N . GLU B 1 224 ? -3.561 32.25 8.945 1 97.69 224 GLU B N 1
ATOM 3706 C CA . GLU B 1 224 ? -3.621 33 7.691 1 97.69 224 GLU B CA 1
ATOM 3707 C C . GLU B 1 224 ? -4.262 32.156 6.582 1 97.69 224 GLU B C 1
ATOM 3709 O O . GLU B 1 224 ? -4.969 32.719 5.73 1 97.69 224 GLU B O 1
ATOM 3714 N N . SER B 1 225 ? -4 30.906 6.555 1 98.25 225 SER B N 1
ATOM 3715 C CA . SER B 1 225 ? -4.57 29.969 5.59 1 98.25 225 SER B CA 1
ATOM 3716 C C . SER B 1 225 ? -4.84 28.609 6.227 1 98.25 225 SER B C 1
ATOM 3718 O O . SER B 1 225 ? -4.172 28.234 7.188 1 98.25 225 SER B O 1
ATOM 3720 N N . ALA B 1 226 ? -5.828 27.953 5.723 1 98.75 226 ALA B N 1
ATOM 3721 C CA . ALA B 1 226 ? -6.141 26.594 6.195 1 98.75 226 ALA B CA 1
ATOM 3722 C C . ALA B 1 226 ? -6.535 25.688 5.035 1 98.75 226 ALA B C 1
ATOM 3724 O O . ALA B 1 226 ? -7.02 26.156 4.004 1 98.75 226 ALA B O 1
ATOM 3725 N N . TYR B 1 227 ? -6.285 24.422 5.156 1 98.94 227 TYR B N 1
ATOM 3726 C CA . TYR B 1 227 ? -6.562 23.422 4.133 1 98.94 227 TYR B CA 1
ATOM 3727 C C . TYR B 1 227 ? -7.277 22.203 4.73 1 98.94 227 TYR B C 1
ATOM 3729 O O . TYR B 1 227 ? -6.852 21.672 5.758 1 98.94 227 TYR B O 1
ATOM 3737 N N . ILE B 1 228 ? -8.328 21.828 4.094 1 98.88 228 ILE B N 1
ATOM 3738 C CA . ILE B 1 228 ? -9.047 20.609 4.48 1 98.88 228 ILE B CA 1
ATOM 3739 C C . ILE B 1 228 ? -8.43 19.406 3.785 1 98.88 228 ILE B C 1
ATOM 3741 O O . ILE B 1 228 ? -8.211 19.422 2.572 1 98.88 228 ILE B O 1
ATOM 3745 N N . THR B 1 229 ? -8.133 18.328 4.551 1 98.81 229 THR B N 1
ATOM 3746 C CA . THR B 1 229 ? -7.539 17.109 4.004 1 98.81 229 THR B CA 1
ATOM 3747 C C . THR B 1 229 ? -8.289 15.875 4.496 1 98.81 229 THR B C 1
ATOM 3749 O O . THR B 1 229 ? -9.375 15.984 5.062 1 98.81 229 THR B O 1
ATOM 3752 N N . HIS B 1 230 ? -7.742 14.656 4.188 1 98.69 230 HIS B N 1
ATOM 3753 C CA . HIS B 1 230 ? -8.305 13.383 4.605 1 98.69 230 HIS B CA 1
ATOM 3754 C C . HIS B 1 230 ? -9.758 13.25 4.156 1 98.69 230 HIS B C 1
ATOM 3756 O O . HIS B 1 230 ? -10.617 12.805 4.93 1 98.69 230 HIS B O 1
ATOM 3762 N N . ILE B 1 231 ? -10.055 13.664 2.979 1 98.69 231 ILE B N 1
ATOM 3763 C CA . ILE B 1 231 ? -11.391 13.836 2.428 1 98.69 231 ILE B CA 1
ATOM 3764 C C . ILE B 1 231 ? -11.859 12.531 1.788 1 98.69 231 ILE B C 1
ATOM 3766 O O . ILE B 1 231 ? -11.117 11.898 1.033 1 98.69 231 ILE B O 1
ATOM 3770 N N . SER B 1 232 ? -13.078 12.07 2.051 1 98.25 232 SER B N 1
ATOM 3771 C CA . SER B 1 232 ? -13.633 10.859 1.452 1 98.25 232 SER B CA 1
ATOM 3772 C C . SER B 1 232 ? -14.422 11.18 0.185 1 98.25 232 SER B C 1
ATOM 3774 O O . SER B 1 232 ? -14.547 12.344 -0.195 1 98.25 232 SER B O 1
ATOM 3776 N N . HIS B 1 233 ? -14.961 10.125 -0.438 1 98.38 233 HIS B N 1
ATOM 3777 C CA . HIS B 1 233 ? -15.727 10.273 -1.67 1 98.38 233 HIS B CA 1
ATOM 3778 C C . HIS B 1 233 ? -17.109 10.844 -1.389 1 98.38 233 HIS B C 1
ATOM 3780 O O . HIS B 1 233 ? -17.906 11.031 -2.311 1 98.38 233 HIS B O 1
ATOM 3786 N N . ARG B 1 234 ? -17.328 11.219 -0.109 1 97.94 234 ARG B N 1
ATOM 3787 C CA . ARG B 1 234 ? -18.594 11.852 0.271 1 97.94 234 ARG B CA 1
ATOM 3788 C C . ARG B 1 234 ? -18.562 13.352 0.009 1 97.94 234 ARG B C 1
ATOM 3790 O O . ARG B 1 234 ? -19.578 14.039 0.133 1 97.94 234 ARG B O 1
ATOM 3797 N N . MET B 1 235 ? -17.453 13.844 -0.312 1 98.69 235 MET B N 1
ATOM 3798 C CA . MET B 1 235 ? -17.281 15.281 -0.521 1 98.69 235 MET B CA 1
ATOM 3799 C C . MET B 1 235 ? -16.625 15.562 -1.869 1 98.69 235 MET B C 1
ATOM 3801 O O . MET B 1 235 ? -15.492 15.156 -2.107 1 98.69 235 MET B O 1
ATOM 3805 N N . ASP B 1 236 ? -17.344 16.25 -2.705 1 98.81 236 ASP B N 1
ATOM 3806 C CA . ASP B 1 236 ? -16.812 16.719 -3.979 1 98.81 236 ASP B CA 1
ATOM 3807 C C . ASP B 1 236 ? -15.93 17.953 -3.783 1 98.81 236 ASP B C 1
ATOM 3809 O O . ASP B 1 236 ? -16.297 18.891 -3.068 1 98.81 236 ASP B O 1
ATOM 3813 N N . HIS B 1 237 ? -14.781 17.984 -4.434 1 98.88 237 HIS B N 1
ATOM 3814 C CA . HIS B 1 237 ? -13.805 19.047 -4.219 1 98.88 237 HIS B CA 1
ATOM 3815 C C . HIS B 1 237 ? -14.391 20.422 -4.531 1 98.88 237 HIS B C 1
ATOM 3817 O O . HIS B 1 237 ? -14.344 21.328 -3.697 1 98.88 237 HIS B O 1
ATOM 3823 N N . ALA B 1 238 ? -14.938 20.594 -5.711 1 98.75 238 ALA B N 1
ATOM 3824 C CA . ALA B 1 238 ? -15.453 21.891 -6.148 1 98.75 238 ALA B CA 1
ATOM 3825 C C . ALA B 1 238 ? -16.594 22.359 -5.258 1 98.75 238 ALA B C 1
ATOM 3827 O O . ALA B 1 238 ? -16.672 23.531 -4.895 1 98.75 238 ALA B O 1
ATOM 3828 N N . THR B 1 239 ? -17.469 21.422 -4.953 1 98.75 239 THR B N 1
ATOM 3829 C CA . THR B 1 239 ? -18.594 21.75 -4.078 1 98.75 239 THR B CA 1
ATOM 3830 C C . THR B 1 239 ? -18.094 22.203 -2.707 1 98.75 239 THR B C 1
ATOM 3832 O O . THR B 1 239 ? -18.547 23.219 -2.189 1 98.75 239 THR B O 1
ATOM 3835 N N . LEU B 1 240 ? -17.156 21.453 -2.162 1 98.81 240 LEU B N 1
ATOM 3836 C CA . LEU B 1 240 ? -16.594 21.828 -0.868 1 98.81 240 LEU B CA 1
ATOM 3837 C C . LEU B 1 240 ? -15.938 23.188 -0.931 1 98.81 240 LEU B C 1
ATOM 3839 O O . LEU B 1 240 ? -16.156 24.031 -0.054 1 98.81 240 LEU B O 1
ATOM 3843 N N . GLU B 1 241 ? -15.141 23.406 -1.915 1 98.75 241 GLU B N 1
ATOM 3844 C CA . GLU B 1 241 ? -14.422 24.672 -2.074 1 98.75 241 GLU B CA 1
ATOM 3845 C C . GLU B 1 241 ? -15.383 25.859 -2.102 1 98.75 241 GLU B C 1
ATOM 3847 O O . GLU B 1 241 ? -15.109 26.906 -1.512 1 98.75 241 GLU B O 1
ATOM 3852 N N . SER B 1 242 ? -16.484 25.703 -2.748 1 98.38 242 SER B N 1
ATOM 3853 C CA . SER B 1 242 ? -17.453 26.781 -2.895 1 98.38 242 SER B CA 1
ATOM 3854 C C . SER B 1 242 ? -18.125 27.109 -1.562 1 98.38 242 SER B C 1
ATOM 3856 O O . SER B 1 242 ? -18.703 28.188 -1.398 1 98.38 242 SER B O 1
ATOM 3858 N N . GLN B 1 243 ? -18.031 26.188 -0.635 1 97.88 243 GLN B N 1
ATOM 3859 C CA . GLN B 1 243 ? -18.719 26.344 0.645 1 97.88 243 GLN B CA 1
ATOM 3860 C C . GLN B 1 243 ? -17.781 26.906 1.702 1 97.88 243 GLN B C 1
ATOM 3862 O O . GLN B 1 243 ? -18.219 27.328 2.773 1 97.88 243 GLN B O 1
ATOM 3867 N N . LEU B 1 244 ? -16.547 26.953 1.413 1 98.62 244 LEU B N 1
ATOM 3868 C CA . LEU B 1 244 ? -15.547 27.312 2.424 1 98.62 244 LEU B CA 1
ATOM 3869 C C . LEU B 1 244 ? -15.32 28.812 2.453 1 98.62 244 LEU B C 1
ATOM 3871 O O . LEU B 1 244 ? -15.336 29.469 1.407 1 98.62 244 LEU B O 1
ATOM 3875 N N . PRO B 1 245 ? -15.125 29.406 3.619 1 97.38 245 PRO B N 1
ATOM 3876 C CA . PRO B 1 245 ? -14.789 30.828 3.721 1 97.38 245 PRO B CA 1
ATOM 3877 C C . PRO B 1 245 ? -13.453 31.156 3.061 1 97.38 245 PRO B C 1
ATOM 3879 O O . PRO B 1 245 ? -12.656 30.266 2.775 1 97.38 245 PRO B O 1
ATOM 3882 N N . PRO B 1 246 ? -13.227 32.5 2.811 1 96.88 246 PRO B N 1
ATOM 3883 C CA . PRO B 1 246 ? -11.93 32.906 2.262 1 96.88 246 PRO B CA 1
ATOM 3884 C C . PRO B 1 246 ? -10.758 32.438 3.123 1 96.88 246 PRO B C 1
ATOM 3886 O O . PRO B 1 246 ? -10.844 32.469 4.355 1 96.88 246 PRO B O 1
ATOM 3889 N N . GLY B 1 247 ? -9.742 31.953 2.512 1 97.56 247 GLY B N 1
ATOM 3890 C CA . GLY B 1 247 ? -8.539 31.547 3.221 1 97.56 247 GLY B CA 1
ATOM 3891 C C . GLY B 1 247 ? -8.508 30.062 3.561 1 97.56 247 GLY B C 1
ATOM 3892 O O . GLY B 1 247 ? -7.488 29.547 4.023 1 97.56 247 GLY B O 1
ATOM 3893 N N . ILE B 1 248 ? -9.648 29.422 3.412 1 98.75 248 ILE B N 1
ATOM 3894 C CA . ILE B 1 248 ? -9.758 28 3.664 1 98.75 248 ILE B CA 1
ATOM 3895 C C . ILE B 1 248 ? -10.055 27.266 2.357 1 98.75 248 ILE B C 1
ATOM 3897 O O . ILE B 1 248 ? -10.953 27.656 1.609 1 98.75 248 ILE B O 1
ATOM 3901 N N . ARG B 1 249 ? -9.281 26.25 1.995 1 98.81 249 ARG B N 1
ATOM 3902 C CA . ARG B 1 249 ? -9.445 25.516 0.748 1 98.81 249 ARG B CA 1
ATOM 3903 C C . ARG B 1 249 ? -9.328 24.016 0.983 1 98.81 249 ARG B C 1
ATOM 3905 O O . ARG B 1 249 ? -8.633 23.578 1.902 1 98.81 249 ARG B O 1
ATOM 3912 N N . PRO B 1 250 ? -10.031 23.203 0.194 1 98.88 250 PRO B N 1
ATOM 3913 C CA . PRO B 1 250 ? -9.688 21.781 0.211 1 98.88 250 PRO B CA 1
ATOM 3914 C C . PRO B 1 250 ? -8.312 21.5 -0.4 1 98.88 250 PRO B C 1
ATOM 3916 O O . PRO B 1 250 ? -7.988 22.031 -1.462 1 98.88 250 PRO B O 1
ATOM 3919 N N . ALA B 1 251 ? -7.559 20.703 0.261 1 98.94 251 ALA B N 1
ATOM 3920 C CA . ALA B 1 251 ? -6.312 20.219 -0.326 1 98.94 251 ALA B CA 1
ATOM 3921 C C . ALA B 1 251 ? -6.586 19.188 -1.41 1 98.94 251 ALA B C 1
ATOM 3923 O O . ALA B 1 251 ? -7.699 18.672 -1.519 1 98.94 251 ALA B O 1
ATOM 3924 N N . TYR B 1 252 ? -5.664 18.969 -2.24 1 98.94 252 TYR B N 1
ATOM 3925 C CA . TYR B 1 252 ? -5.699 17.922 -3.244 1 98.94 252 TYR B CA 1
ATOM 3926 C C . TYR B 1 252 ? -4.316 17.312 -3.443 1 98.94 252 TYR B C 1
ATOM 3928 O O . TYR B 1 252 ? -3.311 17.891 -3.037 1 98.94 252 TYR B O 1
ATOM 3936 N N . ASP B 1 253 ? -4.254 16.078 -3.941 1 98.94 253 ASP B N 1
ATOM 3937 C CA . ASP B 1 253 ? -2.971 15.422 -4.168 1 98.94 253 ASP B CA 1
ATOM 3938 C C . ASP B 1 253 ? -2.07 16.266 -5.062 1 98.94 253 ASP B C 1
ATOM 3940 O O . ASP B 1 253 ? -2.463 16.656 -6.168 1 98.94 253 ASP B O 1
ATOM 3944 N N . GLY B 1 254 ? -0.9 16.625 -4.57 1 98.81 254 GLY B N 1
ATOM 3945 C CA . GLY B 1 254 ? 0.058 17.391 -5.352 1 98.81 254 GLY B CA 1
ATOM 3946 C C . GLY B 1 254 ? 0.057 18.875 -5.02 1 98.81 254 GLY B C 1
ATOM 3947 O O . GLY B 1 254 ? 0.889 19.625 -5.523 1 98.81 254 GLY B O 1
ATOM 3948 N N . LEU B 1 255 ? -0.847 19.312 -4.164 1 98.88 255 LEU B N 1
ATOM 3949 C CA . LEU B 1 255 ? -0.853 20.719 -3.75 1 98.88 255 LEU B CA 1
ATOM 3950 C C . LEU B 1 255 ? 0.443 21.078 -3.027 1 98.88 255 LEU B C 1
ATOM 3952 O O . LEU B 1 255 ? 0.871 20.359 -2.119 1 98.88 255 LEU B O 1
ATOM 3956 N N . ARG B 1 256 ? 1.084 22.125 -3.461 1 98.44 256 ARG B N 1
ATOM 3957 C CA . ARG B 1 256 ? 2.277 22.672 -2.824 1 98.44 256 ARG B CA 1
ATOM 3958 C C . ARG B 1 256 ? 1.987 24.031 -2.186 1 98.44 256 ARG B C 1
ATOM 3960 O O . ARG B 1 256 ? 1.336 24.891 -2.793 1 98.44 256 ARG B O 1
ATOM 3967 N N . ILE B 1 257 ? 2.449 24.188 -0.963 1 97.81 257 ILE B N 1
ATOM 3968 C CA . ILE B 1 257 ? 2.283 25.469 -0.304 1 97.81 257 ILE B CA 1
ATOM 3969 C C . ILE B 1 257 ? 3.617 25.922 0.291 1 97.81 257 ILE B C 1
ATOM 3971 O O . ILE B 1 257 ? 4.422 25.094 0.721 1 97.81 257 ILE B O 1
ATOM 3975 N N . SER B 1 258 ? 3.82 27.25 0.288 1 95.31 258 SER B N 1
ATOM 3976 C CA . SER B 1 258 ? 4.973 27.844 0.949 1 95.31 258 SER B CA 1
ATOM 3977 C C . SER B 1 258 ? 4.656 28.203 2.396 1 95.31 258 SER B C 1
ATOM 3979 O O . SER B 1 258 ? 3.586 28.75 2.686 1 95.31 258 SER B O 1
ATOM 3981 N N . LEU B 1 259 ? 5.539 27.797 3.215 1 93.06 259 LEU B N 1
ATOM 3982 C CA . LEU B 1 259 ? 5.312 28 4.641 1 93.06 259 LEU B CA 1
ATOM 3983 C C . LEU B 1 259 ? 6.355 28.938 5.227 1 93.06 259 LEU B C 1
ATOM 3985 O O . LEU B 1 259 ? 7.508 28.953 4.789 1 93.06 259 LEU B O 1
#

InterPro domains:
  IPR001279 Metallo-beta-lactamase [PF12706] (52-231)
  IPR001279 Metallo-beta-lactamase [SM00849] (40-230)
  IPR036866 Ribonuclease Z/Hydroxyacylglutathione hydrolase-like [G3DSA:3.60.15.10] (4-259)
  IPR036866 Ribonuclease Z/Hydroxyacylglutathione hydrolase-like [SSF56281] (7-259)

Solvent-accessible surface area (backbone atoms only — not comparable to full-atom values): 25740 Å² total; per-residue (Å²): 133,87,67,77,59,67,29,35,39,35,28,52,13,21,5,22,81,66,21,18,51,37,70,70,55,78,49,72,38,42,62,44,85,54,64,59,40,48,15,43,29,33,23,37,40,36,35,36,71,89,38,34,35,31,37,32,29,8,50,44,41,63,62,41,24,56,74,68,68,45,50,69,61,59,28,35,37,40,46,45,69,50,63,42,27,39,53,18,50,69,59,49,25,56,36,23,63,68,70,67,48,71,28,43,32,32,20,33,56,72,34,45,52,49,47,43,51,40,40,40,72,43,72,41,78,71,64,70,72,87,53,93,51,34,47,64,44,83,39,75,36,82,45,75,45,72,58,85,84,39,47,34,35,52,35,54,25,32,28,49,97,42,73,31,39,28,38,30,53,66,47,32,33,44,40,56,66,26,47,44,73,40,74,71,30,53,63,67,46,53,77,24,44,31,37,35,38,25,29,43,36,68,58,73,46,74,36,28,18,9,45,66,56,46,50,52,52,47,60,71,44,56,41,71,32,36,29,40,25,28,32,28,60,78,51,46,50,69,64,50,39,73,70,44,59,92,54,40,40,65,52,28,48,67,43,71,48,85,94,130,87,68,76,59,67,30,36,39,35,28,52,13,21,6,22,82,67,23,19,52,36,72,68,56,78,48,72,37,44,64,44,85,54,65,58,42,46,15,43,28,33,22,39,39,36,35,37,71,90,38,33,35,30,36,33,29,7,50,44,41,63,62,40,26,57,75,68,67,45,51,68,62,60,29,36,36,42,45,44,69,49,63,41,26,39,53,18,50,69,58,49,25,55,37,22,64,69,70,67,47,72,28,43,32,33,20,33,57,72,34,45,52,49,47,43,50,41,39,39,74,46,70,41,79,72,61,69,73,85,54,92,52,34,46,65,44,83,40,75,36,81,44,74,44,72,58,86,84,38,47,34,34,52,35,55,24,32,30,50,98,42,73,31,38,27,37,30,52,65,46,34,30,43,42,54,65,27,48,44,74,40,72,71,32,54,62,67,46,52,76,24,43,31,38,38,38,26,31,44,36,67,60,72,45,76,36,28,17,9,45,66,57,45,51,51,52,46,60,70,45,56,40,72,32,35,31,39,24,28,32,28,61,79,51,47,49,69,64,51,40,72,70,43,59,92,55,40,40,65,53,29,48,66,44,71,47,84,92

Organism: NCBI:txid412449

Sequence (518 aa):
MTGSPAMQALFLGTGSSVGVPMIGCRCAVCLSPDRRNHRTRSSLLVTVGGKNILVDTSPDLRIQSLRHGLDRVDAVIYTHAHADHVLGLDELRTFNFIQGGEIPIYAPSRVLDKVRAMFSYAFSDVNREGVTRPDLVPHALDGPREIFGLPVRPFLVEHGPTRNAALRLGDLVYLTDCNAVLPEGKEVMKGARTMVVGVVRYEPHISHFGLDQALAEIREVGPESAYITHISHRMDHATLESQLPPGIRPAYDGLRISLMTGSPAMQALFLGTGSSVGVPMIGCRCAVCLSPDRRNHRTRSSLLVTVGGKNILVDTSPDLRIQSLRHGLDRVDAVIYTHAHADHVLGLDELRTFNFIQGGEIPIYAPSRVLDKVRAMFSYAFSDVNREGVTRPDLVPHALDGPREIFGLPVRPFLVEHGPTRNAALRLGDLVYLTDCNAVLPEGKEVMKGARTMVVGVVRYEPHISHFGLDQALAEIREVGPESAYITHISHRMDHATLESQLPPGIRPAYDGLRISL

pLDDT: mean 94.73, std 10.43, range [33.12, 98.94]

Radius of gyration: 23.46 Å; Cα contacts (8 Å, |Δi|>4): 1276; chains: 2; bounding box: 44×73×54 Å

Nearest PDB structures (foldseek):
  6b9v-assembly1_A  TM=9.570E-01  e=4.919E-32  Candidatus Koribacter versatilis Ellin345
  6b9v-assembly1_B  TM=9.385E-01  e=2.032E-32  Candidatus Koribacter versatilis Ellin345
  3qh8-assembly1_A  TM=8.997E-01  e=4.106E-31  Brucella abortus 2308
  3p2u-assembly1_A  TM=7.702E-01  e=3.683E-18  Escherichia coli K-12
  4gcw-assembly1_A  TM=7.259E-01  e=4.573E-13  Bacillus subtilis subsp. subtilis str. 168